Protein AF-A0A158NE69-F1 (afdb_monomer)

Structure (mmCIF, N/CA/C/O backbone):
data_AF-A0A158NE69-F1
#
_entry.id   AF-A0A158NE69-F1
#
loop_
_atom_site.group_PDB
_atom_site.id
_atom_site.type_symbol
_atom_site.label_atom_id
_atom_site.label_alt_id
_atom_site.label_comp_id
_atom_site.label_asym_id
_atom_site.label_entity_id
_atom_site.label_seq_id
_atom_site.pdbx_PDB_ins_code
_atom_site.Cartn_x
_atom_site.Cartn_y
_atom_site.Cartn_z
_atom_site.occupancy
_atom_site.B_iso_or_equiv
_atom_site.auth_seq_id
_atom_site.auth_comp_id
_atom_site.auth_asym_id
_atom_site.auth_atom_id
_atom_site.pdbx_PDB_model_num
ATOM 1 N N . MET A 1 1 ? 71.416 5.545 -7.741 1.00 38.44 1 MET A N 1
ATOM 2 C CA . MET A 1 1 ? 72.760 5.087 -7.349 1.00 38.44 1 MET A CA 1
ATOM 3 C C . MET A 1 1 ? 72.980 5.578 -5.942 1.00 38.44 1 MET A C 1
ATOM 5 O O . MET A 1 1 ? 73.192 6.763 -5.789 1.00 38.44 1 MET A O 1
ATOM 9 N N . ASP A 1 2 ? 72.831 4.697 -4.962 1.00 32.09 2 ASP A N 1
ATOM 10 C CA . ASP A 1 2 ? 73.576 4.741 -3.707 1.00 32.09 2 ASP A CA 1
ATOM 11 C C . ASP A 1 2 ? 73.510 3.350 -3.075 1.00 32.09 2 ASP A C 1
ATOM 13 O O . ASP A 1 2 ? 72.563 2.589 -3.289 1.00 32.09 2 ASP A O 1
ATOM 17 N N . ARG A 1 3 ? 74.632 2.990 -2.463 1.00 30.20 3 ARG A N 1
ATOM 18 C CA . ARG A 1 3 ? 75.151 1.644 -2.221 1.00 30.20 3 ARG A CA 1
ATOM 19 C C . ARG A 1 3 ? 74.879 1.145 -0.793 1.00 30.20 3 ARG A C 1
ATOM 21 O O . ARG A 1 3 ? 74.860 1.928 0.143 1.00 30.20 3 ARG A O 1
ATOM 28 N N . GLU A 1 4 ? 74.820 -0.186 -0.702 1.00 29.64 4 GLU A N 1
ATOM 29 C CA . GLU A 1 4 ? 75.418 -1.064 0.331 1.00 29.64 4 GLU A CA 1
ATOM 30 C C . GLU A 1 4 ? 74.813 -1.167 1.758 1.00 29.64 4 GLU A C 1
ATOM 32 O O . GLU A 1 4 ? 75.007 -0.340 2.639 1.00 29.64 4 GLU A O 1
ATOM 37 N N . SER A 1 5 ? 74.136 -2.312 1.935 1.00 29.45 5 SER A N 1
ATOM 38 C CA . SER A 1 5 ? 73.952 -3.276 3.050 1.00 29.45 5 SER A CA 1
ATOM 39 C C . SER A 1 5 ? 75.075 -3.414 4.120 1.00 29.45 5 SER A C 1
ATOM 41 O O . SER A 1 5 ? 76.172 -2.915 3.898 1.00 29.45 5 SER A O 1
ATOM 43 N N . PRO A 1 6 ? 74.986 -4.352 5.104 1.00 45.28 6 PRO A N 1
ATOM 44 C CA . PRO A 1 6 ? 73.934 -4.698 6.084 1.00 45.28 6 PRO A CA 1
ATOM 45 C C . PRO A 1 6 ? 74.503 -4.813 7.534 1.00 45.28 6 PRO A C 1
ATOM 47 O O . PRO A 1 6 ? 75.715 -4.826 7.733 1.00 45.28 6 PRO A O 1
ATOM 50 N N . CYS A 1 7 ? 73.664 -4.996 8.567 1.00 23.11 7 CYS A N 1
ATOM 51 C CA . CYS A 1 7 ? 74.146 -5.511 9.860 1.00 23.11 7 CYS A CA 1
ATOM 52 C C . CYS A 1 7 ? 73.127 -6.423 10.562 1.00 23.11 7 CYS A C 1
ATOM 54 O O . CYS A 1 7 ? 71.935 -6.139 10.646 1.00 23.11 7 CYS A O 1
ATOM 56 N N . THR A 1 8 ? 73.660 -7.544 11.030 1.00 26.19 8 THR A N 1
ATOM 57 C CA . THR A 1 8 ? 73.041 -8.744 11.596 1.00 26.19 8 THR A CA 1
ATOM 58 C C . THR A 1 8 ? 72.958 -8.630 13.118 1.00 26.19 8 THR A C 1
ATOM 60 O O . THR A 1 8 ? 73.974 -8.292 13.715 1.00 26.19 8 THR A O 1
ATOM 63 N N . THR A 1 9 ? 71.857 -9.019 13.778 1.00 27.25 9 THR A N 1
ATOM 64 C CA . THR A 1 9 ? 71.896 -9.924 14.958 1.00 27.25 9 THR A CA 1
ATOM 65 C C . THR A 1 9 ? 70.512 -10.366 15.445 1.00 27.25 9 THR A C 1
ATOM 67 O O . THR A 1 9 ? 69.515 -9.664 15.339 1.00 27.25 9 THR A O 1
ATOM 70 N N . ALA A 1 10 ? 70.509 -11.600 15.947 1.00 25.47 10 ALA A N 1
ATOM 71 C CA . ALA A 1 10 ? 69.403 -12.462 16.329 1.00 25.47 10 ALA A CA 1
ATOM 72 C C . ALA A 1 10 ? 68.667 -12.055 17.613 1.00 25.47 10 ALA A C 1
ATOM 74 O O . ALA A 1 10 ? 69.320 -11.659 18.573 1.00 25.47 10 ALA A O 1
ATOM 75 N N . ILE A 1 11 ? 67.356 -12.339 17.685 1.00 28.78 11 ILE A N 1
ATOM 76 C CA . ILE A 1 11 ? 66.655 -12.631 18.946 1.00 28.78 11 ILE A CA 1
ATOM 77 C C . ILE A 1 11 ? 65.687 -13.822 18.766 1.00 28.78 11 ILE A C 1
ATOM 79 O O . ILE A 1 11 ? 64.918 -13.932 17.818 1.00 28.78 11 ILE A O 1
ATOM 83 N N . THR A 1 12 ? 65.847 -14.719 19.730 1.00 27.62 12 THR A N 1
ATOM 84 C CA . THR A 1 12 ? 65.256 -15.998 20.144 1.00 27.62 12 THR A CA 1
ATOM 85 C C . THR A 1 12 ? 63.800 -16.383 19.836 1.00 27.62 12 THR A C 1
ATOM 87 O O . THR A 1 12 ? 62.859 -15.607 19.955 1.00 27.62 12 THR A O 1
ATOM 90 N N . ARG A 1 13 ? 63.665 -17.702 19.609 1.00 25.64 13 ARG A N 1
ATOM 91 C CA . ARG A 1 13 ? 62.464 -18.556 19.641 1.00 25.64 13 ARG A CA 1
ATOM 92 C C . ARG A 1 13 ? 61.621 -18.389 20.916 1.00 25.64 13 ARG A C 1
ATOM 94 O O . ARG A 1 13 ? 62.150 -18.510 22.017 1.00 25.64 13 ARG A O 1
ATOM 101 N N . GLY A 1 14 ? 60.303 -18.313 20.737 1.00 25.55 14 GLY A N 1
ATOM 102 C CA . GLY A 1 14 ? 59.281 -18.612 21.742 1.00 25.55 14 GLY A CA 1
ATOM 103 C C . GLY A 1 14 ? 58.142 -19.391 21.082 1.00 25.55 14 GLY A C 1
ATOM 104 O O . GLY A 1 14 ? 57.399 -18.849 20.273 1.00 25.55 14 GLY A O 1
ATOM 105 N N . SER A 1 15 ? 58.072 -20.687 21.377 1.00 25.02 15 SER A N 1
ATOM 106 C CA . SER A 1 15 ? 57.062 -21.636 20.905 1.00 25.02 15 SER A CA 1
ATOM 107 C C . SER A 1 15 ? 55.843 -21.587 21.825 1.00 25.02 15 SER A C 1
ATOM 109 O O . SER A 1 15 ? 55.982 -21.926 22.998 1.00 25.02 15 SER A O 1
ATOM 111 N N . VAL A 1 16 ? 54.659 -21.278 21.293 1.00 29.38 16 VAL A N 1
ATOM 112 C CA . VAL A 1 16 ? 53.377 -21.678 21.893 1.00 29.38 16 VAL A CA 1
ATOM 113 C C . VAL A 1 16 ? 52.462 -22.155 20.767 1.00 29.38 16 VAL A C 1
ATOM 115 O O . VAL A 1 16 ? 52.172 -21.415 19.829 1.00 29.38 16 VAL A O 1
ATOM 118 N N . GLY A 1 17 ? 52.092 -23.434 20.836 1.00 28.16 17 GLY A N 1
ATOM 119 C CA . GLY A 1 17 ? 51.257 -24.117 19.859 1.00 28.16 17 GLY A CA 1
ATOM 120 C C . GLY A 1 17 ? 49.831 -23.578 19.846 1.00 28.16 17 GLY A C 1
ATOM 121 O O . GLY A 1 17 ? 49.197 -23.434 20.888 1.00 28.16 17 GLY A O 1
ATOM 122 N N . ALA A 1 18 ? 49.326 -23.308 18.646 1.00 28.06 18 ALA A N 1
ATOM 123 C CA . ALA A 1 18 ? 47.908 -23.112 18.407 1.00 28.06 18 ALA A CA 1
ATOM 124 C C . ALA A 1 18 ? 47.272 -24.485 18.157 1.00 28.06 18 ALA A C 1
ATOM 126 O O . ALA A 1 18 ? 47.465 -25.095 17.102 1.00 28.06 18 ALA A O 1
ATOM 127 N N . ASP A 1 19 ? 46.535 -24.972 19.154 1.00 26.20 19 ASP A N 1
ATOM 128 C CA . ASP A 1 19 ? 45.675 -26.141 19.031 1.00 26.20 19 ASP A CA 1
ATOM 129 C C . ASP A 1 19 ? 44.610 -25.894 17.956 1.00 26.20 19 ASP A C 1
ATOM 131 O O . ASP A 1 19 ? 43.751 -25.013 18.060 1.00 26.20 19 ASP A O 1
ATOM 135 N N . ARG A 1 20 ? 44.667 -26.710 16.902 1.00 28.70 20 ARG A N 1
ATOM 136 C CA . ARG A 1 20 ? 43.623 -26.842 15.885 1.00 28.70 20 ARG A CA 1
ATOM 137 C C . ARG A 1 20 ? 42.346 -27.373 16.544 1.00 28.70 20 ARG A C 1
ATOM 139 O O . ARG A 1 20 ? 42.170 -28.584 16.667 1.00 28.70 20 ARG A O 1
ATOM 146 N N . LYS A 1 21 ? 41.398 -26.496 16.883 1.00 27.14 21 LYS A N 1
ATOM 147 C CA . LYS A 1 21 ? 40.002 -26.914 17.076 1.00 27.14 21 LYS A CA 1
ATOM 148 C C . LYS A 1 21 ? 39.385 -27.239 15.714 1.00 27.14 21 LYS A C 1
ATOM 150 O O . LYS A 1 21 ? 39.003 -26.351 14.958 1.00 27.14 21 LYS A O 1
ATOM 155 N N . ARG A 1 22 ? 39.300 -28.539 15.412 1.00 28.02 22 ARG A N 1
ATOM 156 C CA . ARG A 1 22 ? 38.348 -29.104 14.444 1.00 28.02 22 ARG A CA 1
ATOM 157 C C . ARG A 1 22 ? 36.942 -28.645 14.841 1.00 28.02 22 ARG A C 1
ATOM 159 O O . ARG A 1 22 ? 36.426 -29.100 15.857 1.00 28.02 22 ARG A O 1
ATOM 166 N N . VAL A 1 23 ? 36.328 -27.776 14.045 1.00 30.34 23 VAL A N 1
ATOM 167 C CA . VAL A 1 23 ? 34.871 -27.603 14.047 1.00 30.34 23 VAL A CA 1
ATOM 168 C C . VAL A 1 23 ? 34.320 -28.809 13.292 1.00 30.34 23 VAL A C 1
ATOM 170 O O . VAL A 1 23 ? 34.455 -28.907 12.074 1.00 30.34 23 VAL A O 1
ATOM 173 N N . GLY A 1 24 ? 33.848 -29.802 14.044 1.00 29.86 24 GLY A N 1
ATOM 174 C CA . GLY A 1 24 ? 33.130 -30.941 13.486 1.00 29.86 24 GLY A CA 1
ATOM 175 C C . GLY A 1 24 ? 31.787 -30.469 12.944 1.00 29.86 24 GLY A C 1
ATOM 176 O O . GLY A 1 24 ? 31.116 -29.669 13.587 1.00 29.86 24 GLY A O 1
ATOM 177 N N . ALA A 1 25 ? 31.421 -30.953 11.761 1.00 30.36 25 ALA A N 1
ATOM 178 C CA . ALA A 1 25 ? 30.079 -30.810 11.222 1.00 30.36 25 ALA A CA 1
ATOM 179 C C . ALA A 1 25 ? 29.070 -31.390 12.230 1.00 30.36 25 ALA A C 1
ATOM 181 O O . ALA A 1 25 ? 29.123 -32.582 12.544 1.00 30.36 25 ALA A O 1
ATOM 182 N N . GLU A 1 26 ? 28.196 -30.542 12.772 1.00 30.98 26 GLU A N 1
ATOM 183 C CA . GLU A 1 26 ? 27.099 -30.974 13.634 1.00 30.98 26 GLU A CA 1
ATOM 184 C C . GLU A 1 26 ? 26.043 -31.675 12.767 1.00 30.98 26 GLU A C 1
ATOM 186 O O . GLU A 1 26 ? 25.519 -31.129 11.799 1.00 30.98 26 GLU A O 1
ATOM 191 N N . SER A 1 27 ? 25.807 -32.948 13.077 1.00 33.88 27 SER A N 1
ATOM 192 C CA . SER A 1 27 ? 24.760 -33.774 12.480 1.00 33.88 27 SER A CA 1
ATOM 193 C C . SER A 1 27 ? 23.417 -33.422 13.136 1.00 33.88 27 SER A C 1
ATOM 195 O O . SER A 1 27 ? 23.382 -33.312 14.359 1.00 33.88 27 SER A O 1
ATOM 19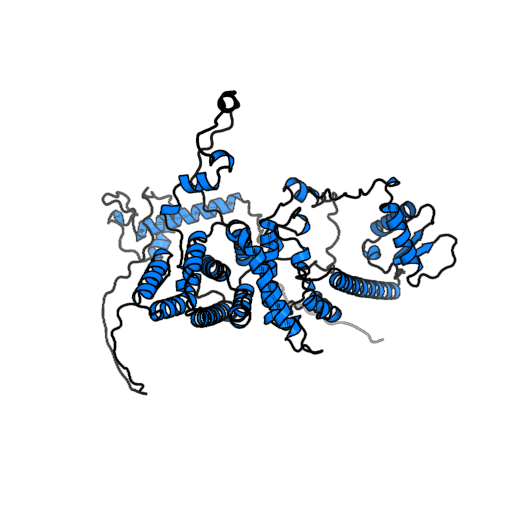7 N N . PRO A 1 28 ? 22.286 -33.364 12.406 1.00 38.31 28 PRO A N 1
ATOM 198 C CA . PRO A 1 28 ? 20.957 -33.068 12.972 1.00 38.31 28 PRO A CA 1
ATOM 199 C C . PRO A 1 28 ? 20.511 -34.028 14.100 1.00 38.31 28 PRO A C 1
ATOM 201 O O . PRO A 1 28 ? 19.587 -33.738 14.857 1.00 38.31 28 PRO A O 1
ATOM 204 N N . CYS A 1 29 ? 21.207 -35.156 14.280 1.00 35.47 29 CYS A N 1
ATOM 205 C CA . CYS A 1 29 ? 21.011 -36.078 15.399 1.00 35.47 29 CYS A CA 1
ATOM 206 C C . CYS A 1 29 ? 21.518 -35.522 16.758 1.00 35.47 29 CYS A C 1
ATOM 208 O O . CYS A 1 29 ? 21.038 -35.960 17.807 1.00 35.47 29 CYS A O 1
ATOM 210 N N . SER A 1 30 ? 22.469 -34.571 16.793 1.00 42.81 30 SER A N 1
ATOM 211 C CA . SER A 1 30 ? 23.013 -34.020 18.053 1.00 42.81 30 SER A CA 1
ATOM 212 C C . SER A 1 30 ? 22.096 -32.996 18.722 1.00 42.81 30 SER A C 1
ATOM 214 O O . SER A 1 30 ? 22.003 -32.981 19.953 1.00 42.81 30 SER A O 1
ATOM 216 N N . ASP A 1 31 ? 21.361 -32.201 17.944 1.00 44.59 31 ASP A N 1
ATOM 217 C CA . ASP A 1 31 ? 20.460 -31.169 18.476 1.00 44.59 31 ASP A CA 1
ATOM 218 C C . ASP A 1 31 ? 19.227 -31.771 19.149 1.00 44.59 31 ASP A C 1
ATOM 220 O O . ASP A 1 31 ? 18.826 -31.335 20.233 1.00 44.59 31 ASP A O 1
ATOM 224 N N . MET A 1 32 ? 18.698 -32.863 18.586 1.00 42.81 32 MET A N 1
ATOM 225 C CA . MET A 1 32 ? 17.613 -33.631 19.202 1.00 42.81 32 MET A CA 1
ATOM 226 C C . MET A 1 32 ? 18.023 -34.201 20.568 1.00 42.81 32 MET A C 1
ATOM 228 O O . MET A 1 32 ? 17.249 -34.142 21.526 1.00 42.81 32 MET A O 1
ATOM 232 N N . LYS A 1 33 ? 19.265 -34.690 20.700 1.00 46.81 33 LYS A N 1
ATOM 233 C CA . LYS A 1 33 ? 19.802 -35.214 21.970 1.00 46.81 33 LYS A CA 1
ATOM 234 C C . LYS A 1 33 ? 20.006 -34.109 23.008 1.00 46.81 33 LYS A C 1
ATOM 236 O O . LYS A 1 33 ? 19.741 -34.325 24.191 1.00 46.81 33 LYS A O 1
ATOM 241 N N . ARG A 1 34 ? 20.408 -32.907 22.580 1.00 51.81 34 ARG A N 1
ATOM 242 C CA . ARG A 1 34 ? 20.599 -31.744 23.462 1.00 51.81 34 ARG A CA 1
ATOM 243 C C . ARG A 1 34 ? 19.271 -31.172 23.966 1.00 51.81 34 ARG A C 1
ATOM 245 O O . ARG A 1 34 ? 19.160 -30.834 25.145 1.00 51.81 34 ARG A O 1
ATOM 252 N N . ALA A 1 35 ? 18.252 -31.118 23.108 1.00 55.78 35 ALA A N 1
ATOM 253 C CA . ALA A 1 35 ? 16.905 -30.688 23.482 1.00 55.78 35 ALA A CA 1
ATOM 254 C C . ALA A 1 35 ? 16.222 -31.680 24.442 1.00 55.78 35 ALA A C 1
ATOM 256 O O . ALA A 1 35 ? 15.596 -31.261 25.419 1.00 55.78 35 ALA A O 1
ATOM 257 N N . ALA A 1 36 ? 16.392 -32.988 24.213 1.00 60.31 36 ALA A N 1
ATOM 258 C CA . ALA A 1 36 ? 15.885 -34.031 25.106 1.00 60.31 36 ALA A CA 1
ATOM 259 C C . ALA A 1 36 ? 16.563 -33.990 26.488 1.00 60.31 36 ALA A C 1
ATOM 261 O O . ALA A 1 36 ? 15.877 -34.039 27.509 1.00 60.31 36 ALA A O 1
ATOM 262 N N . ALA A 1 37 ? 17.890 -33.809 26.531 1.00 65.00 37 ALA A N 1
ATOM 263 C CA . ALA A 1 37 ? 18.638 -33.663 27.780 1.00 65.00 37 ALA A CA 1
ATOM 264 C C . ALA A 1 37 ? 18.189 -32.432 28.586 1.00 65.00 37 ALA A C 1
ATOM 266 O O . ALA A 1 37 ? 17.973 -32.530 29.794 1.00 65.00 37 ALA A O 1
ATOM 267 N N . LYS A 1 38 ? 17.969 -31.290 27.919 1.00 69.00 38 LYS A N 1
ATOM 268 C CA . LYS A 1 38 ? 17.477 -30.063 28.565 1.00 69.00 38 LYS A CA 1
ATOM 269 C C . LYS A 1 38 ? 16.116 -30.275 29.240 1.00 69.00 38 LYS A C 1
ATOM 271 O O . LYS A 1 38 ? 15.966 -29.937 30.411 1.00 69.00 38 LYS A O 1
ATOM 276 N N . LYS A 1 39 ? 15.157 -30.895 28.540 1.00 69.81 39 LYS A N 1
ATOM 277 C CA . LYS A 1 39 ? 13.826 -31.203 29.099 1.00 69.81 39 LYS A CA 1
ATOM 278 C C . LYS A 1 39 ? 13.897 -32.151 30.301 1.00 69.81 39 LYS A C 1
ATOM 280 O O . LYS A 1 39 ? 13.101 -32.026 31.230 1.00 69.81 39 LYS A O 1
ATOM 285 N N . LEU A 1 40 ? 14.839 -33.095 30.296 1.00 70.19 40 LEU A N 1
ATOM 286 C CA . LEU A 1 40 ? 15.001 -34.042 31.399 1.00 70.19 40 LEU A CA 1
ATOM 287 C C . LEU A 1 40 ? 15.590 -33.368 32.648 1.00 70.19 40 LEU A C 1
ATOM 289 O O . LEU A 1 40 ? 15.103 -33.598 33.752 1.00 70.19 40 LEU A O 1
ATOM 293 N N . ILE A 1 41 ? 16.575 -32.482 32.472 1.00 71.56 41 ILE A N 1
ATOM 294 C CA . ILE A 1 41 ? 17.162 -31.691 33.567 1.00 71.56 41 ILE A CA 1
ATOM 295 C C . ILE A 1 41 ? 16.120 -30.743 34.176 1.00 71.56 41 ILE A C 1
ATOM 297 O O . ILE A 1 41 ? 16.026 -30.645 35.399 1.00 71.56 41 ILE A O 1
ATOM 301 N N . GLU A 1 42 ? 15.288 -30.101 33.350 1.00 74.44 42 GLU A N 1
ATOM 302 C CA . GLU A 1 42 ? 14.168 -29.275 33.825 1.00 74.44 42 GLU A CA 1
ATOM 303 C C . GLU A 1 42 ? 13.180 -30.093 34.673 1.00 74.44 42 GLU A C 1
ATOM 305 O O . GLU A 1 42 ? 12.726 -29.627 35.716 1.00 74.44 42 GLU A O 1
ATOM 310 N N . ARG A 1 43 ? 12.904 -31.349 34.297 1.00 74.06 43 ARG A N 1
ATOM 311 C CA . ARG A 1 43 ? 12.070 -32.258 35.101 1.00 74.06 43 ARG A CA 1
ATOM 312 C C . ARG A 1 43 ? 12.677 -32.574 36.470 1.00 74.06 43 ARG A C 1
ATOM 314 O O . ARG A 1 43 ? 11.949 -32.529 37.459 1.00 74.06 43 ARG A O 1
ATOM 321 N N . TYR A 1 44 ? 13.981 -32.847 36.553 1.00 72.88 44 TYR A N 1
ATOM 322 C CA . TYR A 1 44 ? 14.647 -33.050 37.848 1.00 72.88 44 TYR A CA 1
ATOM 323 C C . TYR A 1 44 ? 14.624 -31.789 38.713 1.00 72.88 44 TYR A C 1
ATOM 325 O O . TYR A 1 44 ? 14.439 -31.887 39.924 1.00 72.88 44 TYR A O 1
ATOM 333 N N . PHE A 1 45 ? 14.770 -30.612 38.101 1.00 78.00 45 PHE A N 1
ATOM 334 C CA . PHE A 1 45 ? 14.698 -29.340 38.812 1.00 78.00 45 PHE A CA 1
ATOM 335 C C . PHE A 1 45 ? 13.330 -29.148 39.478 1.00 78.00 45 PHE A C 1
ATOM 337 O O . PHE A 1 45 ? 13.267 -28.991 40.694 1.00 78.00 45 PHE A O 1
ATOM 344 N N . TYR A 1 46 ? 12.236 -29.278 38.721 1.00 79.94 46 TYR A N 1
ATOM 345 C CA . TYR A 1 46 ? 10.883 -29.150 39.276 1.00 79.94 46 TYR A CA 1
ATOM 346 C C . TYR A 1 46 ? 10.538 -30.255 40.281 1.00 79.94 46 TYR A C 1
ATOM 348 O O . TYR A 1 46 ? 9.833 -30.013 41.257 1.00 79.94 46 TYR A O 1
ATOM 356 N N . GLN A 1 47 ? 11.080 -31.463 40.109 1.00 81.19 47 GLN A N 1
ATOM 357 C CA . GLN A 1 47 ? 10.907 -32.539 41.085 1.00 81.19 47 GLN A CA 1
ATOM 358 C C . GLN A 1 47 ? 11.543 -32.199 42.447 1.00 81.19 47 GLN A C 1
ATOM 360 O O . GLN A 1 47 ? 11.002 -32.598 43.484 1.00 81.19 47 GLN A O 1
ATOM 365 N N . LEU A 1 48 ? 12.659 -31.462 42.451 1.00 75.31 48 LEU A N 1
ATOM 366 C CA . LEU A 1 48 ? 13.356 -31.016 43.659 1.00 75.31 48 LEU A CA 1
ATOM 367 C C . LEU A 1 48 ? 12.751 -29.746 44.277 1.00 75.31 48 LEU A C 1
ATOM 369 O O . LEU A 1 48 ? 12.826 -29.608 45.495 1.00 75.31 48 LEU A O 1
ATOM 373 N N . THR A 1 49 ? 12.173 -28.838 43.480 1.00 76.31 49 THR A N 1
ATOM 374 C CA . THR A 1 49 ? 11.600 -27.576 43.990 1.00 76.31 49 THR A CA 1
ATOM 375 C C . THR A 1 49 ? 10.119 -27.677 44.345 1.00 76.31 49 THR A C 1
ATOM 377 O O . THR A 1 49 ? 9.722 -27.237 45.420 1.00 76.31 49 THR A O 1
ATOM 380 N N . ASP A 1 50 ? 9.316 -28.290 43.475 1.00 77.00 50 ASP A N 1
ATOM 381 C CA . ASP A 1 50 ? 7.848 -28.247 43.545 1.00 77.00 50 ASP A CA 1
ATOM 382 C C . ASP A 1 50 ? 7.265 -29.632 43.877 1.00 77.00 50 ASP A C 1
ATOM 384 O O . ASP A 1 50 ? 6.196 -29.759 44.478 1.00 77.00 50 ASP A O 1
ATOM 388 N N . GLY A 1 51 ? 8.006 -30.693 43.536 1.00 76.44 51 GLY A N 1
ATOM 389 C CA . GLY A 1 51 ? 7.598 -32.077 43.740 1.00 76.44 51 GLY A CA 1
ATOM 390 C C . GLY A 1 51 ? 6.593 -32.566 42.693 1.00 76.44 51 GLY A C 1
ATOM 391 O O . GLY A 1 51 ? 6.187 -31.843 41.791 1.00 76.44 51 GLY A O 1
ATOM 392 N N . CYS A 1 52 ? 6.208 -33.839 42.772 1.00 75.88 52 CYS A N 1
ATOM 393 C CA . CYS A 1 52 ? 5.309 -34.468 41.799 1.00 75.88 52 CYS A CA 1
ATOM 394 C C . CYS A 1 52 ? 3.816 -34.321 42.141 1.00 75.88 52 CYS A C 1
ATOM 396 O O . CYS A 1 52 ? 2.975 -34.858 41.425 1.00 75.88 52 CYS A O 1
ATOM 398 N N . GLY A 1 53 ? 3.478 -33.662 43.254 1.00 69.31 53 GLY A N 1
ATOM 399 C CA . GLY A 1 53 ? 2.097 -33.459 43.704 1.00 69.31 53 GLY A CA 1
ATOM 400 C C . GLY A 1 53 ? 1.423 -34.692 44.323 1.00 69.31 53 GLY A C 1
ATOM 401 O O . GLY A 1 53 ? 0.287 -34.589 44.776 1.00 69.31 53 GLY A O 1
ATOM 402 N N . ASN A 1 54 ? 2.101 -35.847 44.389 1.00 73.00 54 ASN A N 1
ATOM 403 C CA . ASN A 1 54 ? 1.567 -37.053 45.024 1.00 73.00 54 ASN A CA 1
ATOM 404 C C . ASN A 1 54 ? 1.904 -37.081 46.534 1.00 73.00 54 ASN A C 1
ATOM 406 O O . ASN A 1 54 ? 3.089 -37.150 46.878 1.00 73.00 54 ASN A O 1
ATOM 410 N N . PRO A 1 55 ? 0.903 -37.088 47.440 1.00 65.00 55 PRO A N 1
ATOM 411 C CA . PRO A 1 55 ? 1.115 -37.117 48.892 1.00 65.00 55 PRO A CA 1
ATOM 412 C C . PRO A 1 55 ? 1.716 -38.434 49.426 1.00 65.00 55 PRO A C 1
ATOM 414 O O . PRO A 1 55 ? 2.084 -38.508 50.597 1.00 65.00 55 PRO A O 1
ATOM 417 N N . HIS A 1 56 ? 1.828 -39.480 48.599 1.00 70.31 56 HIS A N 1
ATOM 418 C CA . HIS A 1 56 ? 2.454 -40.767 48.942 1.00 70.31 56 HIS A CA 1
ATOM 419 C C . HIS A 1 56 ? 3.657 -41.099 48.047 1.00 70.31 56 HIS A C 1
ATOM 421 O O . HIS A 1 56 ? 3.929 -42.261 47.752 1.00 70.31 56 HIS A O 1
ATOM 427 N N . CYS A 1 57 ? 4.385 -40.076 47.595 1.00 74.31 57 CYS A N 1
ATOM 428 C CA . CYS A 1 57 ? 5.587 -40.258 46.788 1.00 74.31 57 CYS A CA 1
ATOM 429 C C . CYS A 1 57 ? 6.698 -40.991 47.571 1.00 74.31 57 CYS A C 1
ATOM 431 O O . CYS A 1 57 ? 7.133 -40.534 48.629 1.00 74.31 57 CYS A O 1
ATOM 433 N N . ASP A 1 58 ? 7.191 -42.106 47.028 1.00 77.50 58 ASP A N 1
ATOM 434 C CA . ASP A 1 58 ? 8.278 -42.927 47.585 1.00 77.50 58 ASP A CA 1
ATOM 435 C C . ASP A 1 58 ? 9.681 -42.448 47.156 1.00 77.50 58 ASP A C 1
ATOM 437 O O . ASP A 1 58 ? 10.697 -42.928 47.672 1.00 77.50 58 ASP A O 1
ATOM 441 N N . ASN A 1 59 ? 9.750 -41.488 46.228 1.00 79.06 59 ASN A N 1
ATOM 442 C CA . ASN A 1 59 ? 10.995 -41.027 45.629 1.00 79.06 59 ASN A CA 1
ATOM 443 C C . ASN A 1 59 ? 11.775 -40.083 46.556 1.00 79.06 59 ASN A C 1
ATOM 445 O O . ASN A 1 59 ? 11.333 -38.976 46.853 1.00 79.06 59 ASN A O 1
ATOM 449 N N . GLN A 1 60 ? 12.985 -40.494 46.945 1.00 74.25 60 GLN A N 1
ATOM 450 C CA . GLN A 1 60 ? 13.864 -39.749 47.856 1.00 74.25 60 GLN A CA 1
ATOM 451 C C . GLN A 1 60 ? 14.325 -38.392 47.300 1.00 74.25 60 GLN A C 1
ATOM 453 O O . GLN A 1 60 ? 14.693 -37.515 48.076 1.00 74.25 60 GLN A O 1
ATOM 458 N N . HIS A 1 61 ? 14.287 -38.208 45.978 1.00 75.69 61 HIS A N 1
ATOM 459 C CA . HIS A 1 61 ? 14.690 -36.976 45.293 1.00 75.69 61 HIS A CA 1
ATOM 460 C C . HIS A 1 61 ? 13.488 -36.162 44.804 1.00 75.69 61 HIS A C 1
ATOM 462 O O . HIS A 1 61 ? 13.560 -35.495 43.773 1.00 75.69 61 HIS A O 1
ATOM 468 N N . CYS A 1 62 ? 12.363 -36.250 45.515 1.00 81.06 62 CYS A N 1
ATOM 469 C CA . CYS A 1 62 ? 11.155 -35.493 45.223 1.00 81.06 62 CYS A CA 1
ATOM 470 C C . CYS A 1 62 ? 10.703 -34.682 46.436 1.00 81.06 62 CYS A C 1
ATOM 472 O O . CYS A 1 62 ? 10.552 -35.244 47.524 1.00 81.06 62 CYS A O 1
ATOM 474 N N . ALA A 1 63 ? 10.422 -33.390 46.244 1.00 76.94 63 ALA A N 1
ATOM 475 C CA . ALA A 1 63 ? 9.940 -32.509 47.310 1.00 76.94 63 ALA A CA 1
ATOM 476 C C . ALA A 1 63 ? 8.644 -33.031 47.964 1.00 76.94 63 ALA A C 1
ATOM 478 O O . ALA A 1 63 ? 8.479 -32.937 49.178 1.00 76.94 63 ALA A O 1
ATOM 479 N N . SER A 1 64 ? 7.771 -33.701 47.197 1.00 74.94 64 SER A N 1
ATOM 480 C CA . SER A 1 64 ? 6.528 -34.304 47.710 1.00 74.94 64 SER A CA 1
ATOM 481 C C . SER A 1 64 ? 6.739 -35.511 48.636 1.00 74.94 64 SER A C 1
ATOM 483 O O . SER A 1 64 ? 5.807 -35.903 49.327 1.00 74.94 64 SER A O 1
ATOM 485 N N . SER A 1 65 ? 7.941 -36.101 48.685 1.00 71.81 65 SER A N 1
ATOM 486 C CA . SER A 1 65 ? 8.260 -37.209 49.606 1.00 71.81 65 SER A CA 1
ATOM 487 C C . SER A 1 65 ? 8.587 -36.746 51.032 1.00 71.81 65 SER A C 1
ATOM 489 O O . SER A 1 65 ? 8.780 -37.575 51.922 1.00 71.81 65 SER A O 1
ATOM 491 N N . GLY A 1 66 ? 8.732 -35.431 51.249 1.00 67.19 66 GLY A N 1
ATOM 492 C CA . GLY A 1 66 ? 9.126 -34.840 52.532 1.00 67.19 66 GLY A CA 1
ATOM 493 C C . GLY A 1 66 ? 10.562 -35.154 52.982 1.00 67.19 66 GLY A C 1
ATOM 494 O O . GLY A 1 66 ? 10.978 -34.690 54.040 1.00 67.19 66 GLY A O 1
ATOM 495 N N . LYS A 1 67 ? 11.331 -35.930 52.203 1.00 66.44 67 LYS A N 1
ATOM 496 C CA . LYS A 1 67 ? 12.729 -36.301 52.501 1.00 66.44 67 LYS A CA 1
ATOM 497 C C . LYS A 1 67 ? 13.757 -35.329 51.916 1.00 66.44 67 LYS A C 1
ATOM 499 O O . LYS A 1 67 ? 14.919 -35.367 52.311 1.00 66.44 67 LYS A O 1
ATOM 504 N N . VAL A 1 68 ? 13.340 -34.468 50.985 1.00 67.62 68 VAL A N 1
ATOM 505 C CA . VAL A 1 68 ? 14.190 -33.438 50.377 1.00 67.62 68 VAL A CA 1
ATOM 506 C C . VAL A 1 68 ? 14.185 -32.203 51.279 1.00 67.62 68 VAL A C 1
ATOM 508 O O . VAL A 1 68 ? 13.140 -31.618 51.543 1.00 67.62 68 VAL A O 1
ATOM 511 N N . THR A 1 69 ? 15.357 -31.820 51.783 1.00 60.38 69 THR A N 1
ATOM 512 C CA . THR A 1 69 ? 15.557 -30.594 52.571 1.00 60.38 69 THR A CA 1
ATOM 513 C C . THR A 1 69 ? 15.302 -29.353 51.711 1.00 60.38 69 THR A C 1
ATOM 515 O O . THR A 1 69 ? 15.652 -29.383 50.536 1.00 60.38 69 THR A O 1
ATOM 518 N N . ASN A 1 70 ? 14.776 -28.259 52.281 1.00 63.50 70 ASN A N 1
ATOM 519 C CA . ASN A 1 70 ? 14.569 -26.974 51.587 1.00 63.50 70 ASN A CA 1
ATOM 520 C C . ASN A 1 70 ? 15.870 -26.468 50.929 1.00 63.50 70 ASN A C 1
ATOM 522 O O . ASN A 1 70 ? 16.693 -25.816 51.572 1.00 63.50 70 ASN A O 1
ATOM 526 N N . LEU A 1 71 ? 16.064 -26.794 49.652 1.00 68.06 71 LEU A N 1
ATOM 527 C CA . LEU A 1 71 ? 17.222 -26.402 48.855 1.00 68.06 71 LEU A CA 1
ATOM 528 C C . LEU A 1 71 ? 16.965 -25.036 48.223 1.00 68.06 71 LEU A C 1
ATOM 530 O O . LEU A 1 71 ? 15.863 -24.738 47.767 1.00 68.06 71 LEU A O 1
ATOM 534 N N . THR A 1 72 ? 18.003 -24.205 48.153 1.00 73.94 72 THR A N 1
ATOM 535 C CA . THR A 1 72 ? 17.927 -22.964 47.366 1.00 73.94 72 THR A CA 1
ATOM 536 C C . THR A 1 72 ? 17.828 -23.286 45.866 1.00 73.94 72 THR A C 1
ATOM 538 O O . THR A 1 72 ? 18.362 -24.314 45.436 1.00 73.94 72 THR A O 1
ATOM 541 N N . PRO A 1 73 ? 17.230 -22.415 45.028 1.00 66.38 73 PRO A N 1
ATOM 542 C CA . PRO A 1 73 ? 17.086 -22.665 43.587 1.00 66.38 73 PRO A CA 1
ATOM 543 C C . PRO A 1 73 ? 18.409 -23.014 42.883 1.00 66.38 73 PRO A C 1
ATOM 545 O O . PRO A 1 73 ? 18.461 -23.903 42.038 1.00 66.38 73 PRO A O 1
ATOM 548 N N . ASN A 1 74 ? 19.515 -22.385 43.288 1.00 64.31 74 ASN A N 1
ATOM 549 C CA . ASN A 1 74 ? 20.834 -22.660 42.713 1.00 64.31 74 ASN A CA 1
ATOM 550 C C . ASN A 1 74 ? 21.388 -24.036 43.127 1.00 64.31 74 ASN A C 1
ATOM 552 O O . ASN A 1 74 ? 22.052 -24.698 42.331 1.00 64.31 74 ASN A O 1
ATOM 556 N N . GLN A 1 75 ? 21.095 -24.495 44.348 1.00 68.00 75 GLN A N 1
ATOM 557 C CA . GLN A 1 75 ? 21.465 -25.839 44.807 1.00 68.00 75 GLN A CA 1
ATOM 558 C C . GLN A 1 75 ? 20.599 -26.915 44.140 1.00 68.00 75 GLN A C 1
ATOM 560 O O . GLN A 1 75 ? 21.127 -27.950 43.737 1.00 68.00 75 GLN A O 1
ATOM 565 N N . ALA A 1 76 ? 19.304 -26.646 43.943 1.00 71.69 76 ALA A N 1
ATOM 566 C CA . ALA A 1 76 ? 18.396 -27.534 43.218 1.00 71.69 76 ALA A CA 1
ATOM 567 C C . ALA A 1 76 ? 18.821 -27.715 41.749 1.00 71.69 76 ALA A C 1
ATOM 569 O O . ALA A 1 76 ? 18.804 -28.833 41.239 1.00 71.69 76 ALA A O 1
ATOM 570 N N . ALA A 1 77 ? 19.287 -26.652 41.084 1.00 61.59 77 ALA A N 1
ATOM 571 C CA . ALA A 1 77 ? 19.817 -26.729 39.720 1.00 61.59 77 ALA A CA 1
ATOM 572 C C . ALA A 1 77 ? 21.097 -27.580 39.627 1.00 61.59 77 ALA A C 1
ATOM 574 O O . ALA A 1 77 ? 21.216 -28.421 38.735 1.00 61.59 77 ALA A O 1
ATOM 575 N N . ALA A 1 78 ? 22.035 -27.415 40.566 1.00 64.19 78 ALA A N 1
ATOM 576 C CA . ALA A 1 78 ? 23.251 -28.229 40.613 1.00 64.19 78 ALA A CA 1
ATOM 577 C C . ALA A 1 78 ? 22.938 -29.714 40.875 1.00 64.19 78 ALA A C 1
ATOM 579 O O . ALA A 1 78 ? 23.500 -30.600 40.226 1.00 64.19 78 ALA A O 1
ATOM 580 N N . GLN A 1 79 ? 21.993 -29.989 41.776 1.00 67.44 79 GLN A N 1
ATOM 581 C CA . GLN A 1 79 ? 21.576 -31.348 42.106 1.00 67.44 79 GLN A CA 1
ATOM 582 C C . GLN A 1 79 ? 20.768 -32.003 40.973 1.00 67.44 79 GLN A C 1
ATOM 584 O O . GLN A 1 79 ? 20.932 -33.194 40.729 1.00 67.44 79 GLN A O 1
ATOM 589 N N . ALA A 1 80 ? 19.979 -31.242 40.208 1.00 70.19 80 ALA A N 1
ATOM 590 C CA . ALA A 1 80 ? 19.272 -31.736 39.024 1.00 70.19 80 ALA A CA 1
ATOM 591 C C . ALA A 1 80 ? 20.232 -32.224 37.924 1.00 70.19 80 ALA A C 1
ATOM 593 O O . ALA A 1 80 ? 19.990 -33.254 37.297 1.00 70.19 80 ALA A O 1
ATOM 594 N N . ILE A 1 81 ? 21.358 -31.530 37.728 1.00 69.62 81 ILE A N 1
ATOM 595 C CA . ILE A 1 81 ? 22.406 -31.947 36.781 1.00 69.62 81 ILE A CA 1
ATOM 596 C C . ILE A 1 81 ? 23.103 -33.228 37.268 1.00 69.62 81 ILE A C 1
ATOM 598 O O . ILE A 1 81 ? 23.424 -34.104 36.465 1.00 69.62 81 ILE A O 1
ATOM 602 N N . GLN A 1 82 ? 23.302 -33.369 38.581 1.00 66.38 82 GLN A N 1
ATOM 603 C CA . GLN A 1 82 ? 23.896 -34.566 39.180 1.00 66.38 82 GLN A CA 1
ATOM 604 C C . GLN A 1 82 ? 22.957 -35.784 39.131 1.00 66.38 82 GLN A C 1
ATOM 606 O O . GLN A 1 82 ? 23.408 -36.899 38.897 1.00 66.38 82 GLN A O 1
ATOM 611 N N . LEU A 1 83 ? 21.650 -35.587 39.310 1.00 71.44 83 LEU A N 1
ATOM 612 C CA . LEU A 1 83 ? 20.653 -36.655 39.176 1.00 71.44 83 LEU A CA 1
ATOM 613 C C . LEU A 1 83 ? 20.469 -37.085 37.716 1.00 71.44 83 LEU A C 1
ATOM 615 O O . LEU A 1 83 ? 20.274 -38.268 37.448 1.00 71.44 83 LEU A O 1
ATOM 619 N N . PHE A 1 84 ? 20.606 -36.145 36.776 1.00 66.69 84 PHE A N 1
ATOM 620 C CA . PHE A 1 84 ? 20.627 -36.441 35.347 1.00 66.69 84 PHE A CA 1
ATOM 621 C C . PHE A 1 84 ? 21.824 -37.322 34.958 1.00 66.69 84 PHE A C 1
ATOM 623 O O . PHE A 1 84 ? 21.649 -38.269 34.199 1.00 66.69 84 PHE A O 1
ATOM 630 N N . SER A 1 85 ? 23.020 -37.066 35.502 1.00 65.19 85 SER A N 1
ATOM 631 C CA . SER A 1 85 ? 24.208 -37.885 35.204 1.00 65.19 85 SER A CA 1
ATOM 632 C C . SER A 1 85 ? 24.194 -39.273 35.854 1.00 65.19 85 SER A C 1
ATOM 634 O O . SER A 1 85 ? 24.949 -40.144 35.431 1.00 65.19 85 SER A O 1
ATOM 636 N N . GLN A 1 86 ? 23.342 -39.483 36.860 1.00 69.75 86 GLN A N 1
ATOM 637 C CA . GLN A 1 86 ? 23.174 -40.753 37.574 1.00 69.75 86 GLN A CA 1
ATOM 638 C C . GLN A 1 86 ? 21.918 -41.533 37.142 1.00 69.75 86 GLN A C 1
ATOM 640 O O . GLN A 1 86 ? 21.622 -42.557 37.751 1.00 69.75 86 GLN A O 1
ATOM 645 N N . GLU A 1 87 ? 21.179 -41.050 36.131 1.00 67.44 87 GLU A N 1
ATOM 646 C CA . GLU A 1 87 ? 19.912 -41.633 35.645 1.00 67.44 87 GLU A CA 1
ATOM 647 C C . GLU A 1 87 ? 18.920 -41.956 36.779 1.00 67.44 87 GLU A C 1
ATOM 649 O O . GLU A 1 87 ? 18.290 -43.014 36.827 1.00 67.44 87 GLU A O 1
ATOM 654 N N . ALA A 1 88 ? 18.797 -41.034 37.736 1.00 69.94 88 ALA A N 1
ATOM 655 C CA . ALA A 1 88 ? 17.949 -41.230 38.902 1.00 69.94 88 ALA A CA 1
ATOM 656 C C . ALA A 1 88 ? 16.456 -41.361 38.529 1.00 69.94 88 ALA A C 1
ATOM 658 O O . ALA A 1 88 ? 15.978 -40.851 37.522 1.00 69.94 88 ALA A O 1
ATOM 659 N N . ARG A 1 89 ? 15.657 -42.029 39.365 1.00 75.94 89 ARG A N 1
ATOM 660 C CA . ARG A 1 89 ? 14.225 -42.225 39.082 1.00 75.94 89 ARG A CA 1
ATOM 661 C C . ARG A 1 89 ? 13.478 -40.878 39.036 1.00 75.94 89 ARG A C 1
ATOM 663 O O . ARG A 1 89 ? 13.506 -40.123 40.012 1.00 75.94 89 ARG A O 1
ATOM 670 N N . LEU A 1 90 ? 12.770 -40.611 37.936 1.00 76.06 90 LEU A N 1
ATOM 671 C CA . LEU A 1 90 ? 11.802 -39.514 37.801 1.00 76.06 90 LEU A CA 1
ATOM 672 C C . LEU A 1 90 ? 10.397 -39.987 38.201 1.00 76.06 90 LEU A C 1
ATOM 674 O O . LEU A 1 90 ? 10.043 -41.144 37.987 1.00 76.06 90 LEU A O 1
ATOM 678 N N . CYS A 1 91 ? 9.601 -39.102 38.796 1.00 75.38 91 CYS A N 1
ATOM 679 C CA . CYS A 1 91 ? 8.194 -39.371 39.102 1.00 75.38 91 CYS A CA 1
ATOM 680 C C . CYS A 1 91 ? 7.303 -39.112 37.872 1.00 75.38 91 CYS A C 1
ATOM 682 O O . CYS A 1 91 ? 7.423 -38.061 37.246 1.00 75.38 91 CYS A O 1
ATOM 684 N N . ASP A 1 92 ? 6.344 -39.998 37.584 1.00 61.06 92 ASP A N 1
ATOM 685 C CA . ASP A 1 92 ? 5.453 -39.926 36.403 1.00 61.06 92 ASP A CA 1
ATOM 686 C C . ASP A 1 92 ? 4.296 -38.901 36.519 1.00 61.06 92 ASP A C 1
ATOM 688 O O . ASP A 1 92 ? 3.258 -39.026 35.872 1.00 61.06 92 ASP A O 1
ATOM 692 N N . GLY A 1 93 ? 4.449 -37.870 37.354 1.00 55.03 93 GLY A N 1
ATOM 693 C CA . GLY A 1 93 ? 3.407 -36.872 37.618 1.00 55.03 93 GLY A CA 1
ATOM 694 C C . GLY A 1 93 ? 3.306 -35.785 36.540 1.00 55.03 93 GLY A C 1
ATOM 695 O O . GLY A 1 93 ? 4.309 -35.197 36.133 1.00 55.03 93 GLY A O 1
ATOM 696 N N . THR A 1 94 ? 2.078 -35.495 36.105 1.00 46.38 94 THR A N 1
ATOM 697 C CA . THR A 1 94 ? 1.686 -34.347 35.268 1.00 46.38 94 THR A CA 1
ATOM 698 C C . THR A 1 94 ? 2.163 -33.018 35.864 1.00 46.38 94 THR A C 1
ATOM 700 O O . THR A 1 94 ? 2.002 -32.781 37.059 1.00 46.38 94 THR A O 1
ATOM 703 N N . GLN A 1 95 ? 2.737 -32.148 35.026 1.00 43.25 95 GLN A N 1
ATOM 704 C CA . GLN A 1 95 ? 3.233 -30.819 35.411 1.00 43.25 95 GLN A CA 1
ATOM 705 C C . GLN A 1 95 ? 2.151 -29.987 36.130 1.00 43.25 95 GLN A C 1
ATOM 707 O O . GLN A 1 95 ? 1.039 -29.889 35.606 1.00 43.25 95 GLN A O 1
ATOM 712 N N . PRO A 1 96 ? 2.452 -29.318 37.257 1.00 35.69 96 PRO A N 1
ATOM 713 C CA . PRO A 1 96 ? 1.591 -28.261 37.763 1.00 35.69 96 PRO A CA 1
ATOM 714 C C . PRO A 1 96 ? 1.745 -26.978 36.927 1.00 35.69 96 PRO A C 1
ATOM 716 O O . PRO A 1 96 ? 2.840 -26.589 36.520 1.00 35.69 96 PRO A O 1
ATOM 719 N N . SER A 1 97 ? 0.614 -26.320 36.674 1.00 32.88 97 SER A N 1
ATOM 720 C CA . SER A 1 97 ? 0.477 -25.050 35.957 1.00 32.88 97 SER A CA 1
ATOM 721 C C . SER A 1 97 ? 1.245 -23.909 36.636 1.00 32.88 97 SER A C 1
ATOM 723 O O . SER A 1 97 ? 1.066 -23.668 37.831 1.00 32.88 97 SER A O 1
ATOM 725 N N . LYS A 1 98 ? 2.039 -23.155 35.865 1.00 31.95 98 LYS A N 1
ATOM 726 C CA . LYS A 1 98 ? 2.702 -21.919 36.308 1.00 31.95 98 LYS A CA 1
ATOM 727 C C . LYS A 1 98 ? 1.673 -20.885 36.786 1.00 31.95 98 LYS A C 1
ATOM 729 O O . LYS A 1 98 ? 1.050 -20.220 35.967 1.00 31.95 98 LYS A O 1
ATOM 734 N N . VAL A 1 99 ? 1.571 -20.684 38.098 1.00 30.73 99 VAL A N 1
ATOM 735 C CA . VAL A 1 99 ? 1.074 -19.434 38.692 1.00 30.73 99 VAL A CA 1
ATOM 736 C C . VAL A 1 99 ? 2.033 -19.049 39.814 1.00 30.73 99 VAL A C 1
ATOM 738 O O . VAL A 1 99 ? 2.217 -19.799 40.772 1.00 30.73 99 VAL A O 1
ATOM 741 N N . ALA A 1 100 ? 2.685 -17.895 39.677 1.00 25.83 100 ALA A N 1
ATOM 742 C CA . ALA A 1 100 ? 3.584 -17.358 40.689 1.00 25.83 100 ALA A CA 1
ATOM 743 C C . ALA A 1 100 ? 2.776 -16.897 41.913 1.00 25.83 100 ALA A C 1
ATOM 745 O O . ALA A 1 100 ? 1.891 -16.052 41.795 1.00 25.83 100 ALA A O 1
ATOM 746 N N . ARG A 1 101 ? 3.088 -17.443 43.093 1.00 26.61 101 ARG A N 1
ATOM 747 C CA . ARG A 1 101 ? 2.515 -17.027 44.378 1.00 26.61 101 ARG A CA 1
ATOM 748 C C . ARG A 1 101 ? 3.580 -16.261 45.158 1.00 26.61 101 ARG A C 1
ATOM 750 O O . ARG A 1 101 ? 4.542 -16.850 45.637 1.00 26.61 101 ARG A O 1
ATOM 757 N N . THR A 1 102 ? 3.424 -14.947 45.257 1.00 26.56 102 THR A N 1
ATOM 758 C CA . THR A 1 102 ? 4.227 -14.080 46.124 1.00 26.56 102 THR A CA 1
ATOM 759 C C . THR A 1 102 ? 3.786 -14.257 47.577 1.00 26.56 102 THR A C 1
ATOM 761 O O . THR A 1 102 ? 2.617 -14.084 47.914 1.00 26.56 102 THR A O 1
ATOM 764 N N . THR A 1 103 ? 4.723 -14.617 48.453 1.00 26.97 103 THR A N 1
ATOM 765 C CA . THR A 1 103 ? 4.540 -14.619 49.910 1.00 26.97 103 THR A CA 1
ATOM 766 C C . THR A 1 103 ? 5.140 -13.351 50.508 1.00 26.97 103 THR A C 1
ATOM 768 O O . THR A 1 103 ? 6.327 -13.075 50.343 1.00 26.97 103 THR A O 1
ATOM 771 N N . ILE A 1 104 ? 4.285 -12.595 51.190 1.00 25.98 104 ILE A N 1
ATOM 772 C CA . ILE A 1 104 ? 4.590 -11.477 52.088 1.00 25.98 104 ILE A CA 1
ATOM 773 C C . ILE A 1 104 ? 5.098 -12.052 53.415 1.00 25.98 104 ILE A C 1
ATOM 775 O O . ILE A 1 104 ? 4.501 -13.017 53.874 1.00 25.98 104 ILE A O 1
ATOM 779 N N . GLU A 1 105 ? 6.118 -11.439 54.030 1.00 22.78 105 GLU A N 1
ATOM 780 C CA . GLU A 1 105 ? 6.362 -11.386 55.490 1.00 22.78 105 GLU A CA 1
ATOM 781 C C . GLU A 1 105 ? 7.368 -10.244 55.826 1.00 22.78 105 GLU A C 1
ATOM 783 O O . GLU A 1 105 ? 8.036 -9.741 54.917 1.00 22.78 105 GLU A O 1
ATOM 788 N N . PRO A 1 106 ? 7.416 -9.741 57.082 1.00 27.61 106 PRO A N 1
ATOM 789 C CA . PRO A 1 106 ? 7.528 -8.303 57.365 1.00 27.61 106 PRO A CA 1
ATOM 790 C C . PRO A 1 106 ? 8.834 -7.813 58.036 1.00 27.61 106 PRO A C 1
ATOM 792 O O . PRO A 1 106 ? 9.449 -8.510 58.832 1.00 27.61 106 PRO A O 1
ATOM 795 N N . GLY A 1 107 ? 9.130 -6.517 57.830 1.00 21.52 107 GLY A N 1
ATOM 796 C CA . GLY A 1 107 ? 9.663 -5.587 58.844 1.00 21.52 107 GLY A CA 1
ATOM 797 C C . GLY A 1 107 ? 11.185 -5.391 58.972 1.00 21.52 107 GLY A C 1
ATOM 798 O O . GLY A 1 107 ? 11.889 -6.310 59.363 1.00 21.52 107 GLY A O 1
ATOM 799 N N . GLN A 1 108 ? 11.664 -4.144 58.783 1.00 25.09 108 GLN A N 1
ATOM 800 C CA . GLN A 1 108 ? 12.346 -3.321 59.814 1.00 25.09 108 GLN A CA 1
ATOM 801 C C . GLN A 1 108 ? 12.873 -1.959 59.271 1.00 25.09 108 GLN A C 1
ATOM 803 O O . GLN A 1 108 ? 13.662 -1.911 58.337 1.00 25.09 108 GLN A O 1
ATOM 808 N N . THR A 1 109 ? 12.396 -0.862 59.891 1.00 22.41 109 THR A N 1
ATOM 809 C CA . THR A 1 109 ? 13.090 0.389 60.331 1.00 22.41 109 THR A CA 1
ATOM 810 C C . THR A 1 109 ? 14.366 0.846 59.580 1.00 22.41 109 THR A C 1
ATOM 812 O O . THR A 1 109 ? 15.352 0.128 59.577 1.00 22.41 109 THR A O 1
ATOM 815 N N . SER A 1 110 ? 14.558 2.087 59.093 1.00 24.45 110 SER A N 1
ATOM 816 C CA . SER A 1 110 ? 14.496 3.371 59.823 1.00 24.45 110 SER A CA 1
ATOM 817 C C . SER A 1 110 ? 15.050 4.565 58.989 1.00 24.45 110 SER A C 1
ATOM 819 O O . SER A 1 110 ? 15.889 4.375 58.119 1.00 24.45 110 SER A O 1
ATOM 821 N N . LEU A 1 111 ? 14.633 5.786 59.384 1.00 24.56 111 LEU A N 1
ATOM 822 C CA . LEU A 1 111 ? 15.334 7.101 59.359 1.00 24.56 111 LEU A CA 1
ATOM 823 C C . LEU A 1 111 ? 15.427 7.988 58.079 1.00 24.56 111 LEU A C 1
ATOM 825 O O . LEU A 1 111 ? 16.378 7.940 57.315 1.00 24.56 111 LEU A O 1
ATOM 829 N N . ALA A 1 112 ? 14.473 8.937 58.004 1.0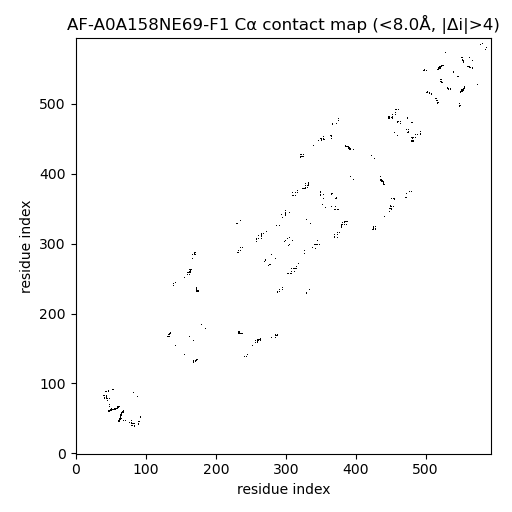0 23.83 112 ALA A N 1
ATOM 830 C CA . ALA A 1 112 ? 14.615 10.415 57.982 1.00 23.83 112 ALA A CA 1
ATOM 831 C C . ALA A 1 112 ? 15.503 11.157 56.940 1.00 23.83 112 ALA A C 1
ATOM 833 O O . ALA A 1 112 ? 16.722 11.127 57.056 1.00 23.83 112 ALA A O 1
ATOM 834 N N . LYS A 1 113 ? 14.905 12.039 56.101 1.00 25.14 113 LYS A N 1
ATOM 835 C CA . LYS A 1 113 ? 14.828 13.527 56.276 1.00 25.14 113 LYS A CA 1
ATOM 836 C C . LYS A 1 113 ? 14.307 14.297 55.023 1.00 25.14 113 LYS A C 1
ATOM 838 O O . LYS A 1 113 ? 14.854 14.163 53.940 1.00 25.14 113 LYS A O 1
ATOM 843 N N . SER A 1 114 ? 13.313 15.174 55.268 1.00 25.08 114 SER A N 1
ATOM 844 C CA . SER A 1 114 ? 13.019 16.522 54.689 1.00 25.08 114 SER A CA 1
ATOM 845 C C . SER A 1 114 ? 12.678 16.773 53.191 1.00 25.08 114 SER A C 1
ATOM 847 O O . SER A 1 114 ? 13.583 16.958 52.391 1.00 25.08 114 SER A O 1
ATOM 849 N N . LEU A 1 115 ? 11.360 16.896 52.892 1.00 25.02 115 LEU A N 1
ATOM 850 C CA . LEU A 1 115 ? 10.533 18.089 52.490 1.00 25.02 115 LEU A CA 1
ATOM 851 C C . LEU A 1 115 ? 11.047 19.139 51.445 1.00 25.02 115 LEU A C 1
ATOM 853 O O . LEU A 1 115 ? 12.236 19.428 51.442 1.00 25.02 115 LEU A O 1
ATOM 857 N N . PRO A 1 116 ? 10.166 19.982 50.826 1.00 32.03 116 PRO A N 1
ATOM 858 C CA . PRO A 1 116 ? 8.877 19.710 50.139 1.00 32.03 116 PRO A CA 1
ATOM 859 C C . PRO A 1 116 ? 8.615 20.605 48.882 1.00 32.03 116 PRO A C 1
ATOM 861 O O . PRO A 1 116 ? 9.111 21.723 48.824 1.00 32.03 116 PRO A O 1
ATOM 864 N N . VAL A 1 117 ? 7.691 20.247 47.973 1.00 23.56 117 VAL A N 1
ATOM 865 C CA . VAL A 1 117 ? 6.866 21.250 47.244 1.00 23.56 117 VAL A CA 1
ATOM 866 C C . VAL A 1 117 ? 5.449 20.707 47.017 1.00 23.56 117 VAL A C 1
ATOM 868 O O . VAL A 1 117 ? 5.257 19.560 46.630 1.00 23.56 117 VAL A O 1
ATOM 871 N N . LYS A 1 118 ? 4.464 21.551 47.338 1.00 23.03 118 LYS A N 1
ATOM 872 C CA . LYS A 1 118 ? 3.017 21.309 47.384 1.00 23.03 118 LYS A CA 1
ATOM 873 C C . LYS A 1 118 ? 2.386 21.237 45.988 1.00 23.03 118 LYS A C 1
ATOM 875 O O . LYS A 1 118 ? 2.623 22.122 45.175 1.00 23.03 118 LYS A O 1
ATOM 880 N N . SER A 1 119 ? 1.453 20.309 45.799 1.00 24.14 119 SER A N 1
ATOM 881 C CA . SER A 1 119 ? 0.267 20.509 44.962 1.00 24.14 119 SER A CA 1
ATOM 882 C C . SER A 1 119 ? -0.886 19.692 45.549 1.00 24.14 119 SER A C 1
ATOM 884 O O . SER A 1 119 ? -0.677 18.640 46.146 1.00 24.14 119 SER A O 1
ATOM 886 N N . VAL A 1 120 ? -2.073 20.276 45.501 1.00 26.81 120 VAL A N 1
ATOM 887 C CA . VAL A 1 120 ? -3.250 19.982 46.318 1.00 26.81 120 VAL A CA 1
ATOM 888 C C . VAL A 1 120 ? -3.997 18.760 45.777 1.00 26.81 120 VAL A C 1
ATOM 890 O O . VAL A 1 120 ? -4.413 18.757 44.625 1.00 26.81 120 VAL A O 1
ATOM 893 N N . ASN A 1 121 ? -4.201 17.753 46.633 1.00 23.05 121 ASN A N 1
ATOM 894 C CA . ASN A 1 121 ? -5.129 16.646 46.400 1.00 23.05 121 ASN A CA 1
ATOM 895 C C . ASN A 1 121 ? -6.570 17.098 46.667 1.00 23.05 121 ASN A C 1
ATOM 897 O O . ASN A 1 121 ? -6.882 17.545 47.773 1.00 23.05 121 ASN A O 1
ATOM 901 N N . SER A 1 122 ? -7.456 16.867 45.702 1.00 25.22 122 SER A N 1
ATOM 902 C CA . SER A 1 122 ? -8.855 16.527 45.957 1.00 25.22 122 SER A CA 1
ATOM 903 C C . SER A 1 122 ? -8.985 15.000 45.969 1.00 25.22 122 SER A C 1
ATOM 905 O O . SER A 1 122 ? -8.523 14.290 45.082 1.00 25.22 122 SER A O 1
ATOM 907 N N . THR A 1 123 ? -9.549 14.503 47.059 1.00 24.69 123 THR A N 1
ATOM 908 C CA . THR A 1 123 ? -9.707 13.100 47.441 1.00 24.69 123 THR A CA 1
ATOM 909 C C . THR A 1 123 ? -10.813 12.380 46.666 1.00 24.69 123 THR A C 1
ATOM 911 O O . THR A 1 123 ? -11.957 12.827 46.716 1.00 24.69 123 THR A O 1
ATOM 914 N N . SER A 1 124 ? -10.514 11.200 46.116 1.00 25.78 124 SER A N 1
ATOM 915 C CA . SER A 1 124 ? -11.447 10.060 46.062 1.00 25.78 124 SER A CA 1
ATOM 916 C C . SER A 1 124 ? -10.692 8.749 45.809 1.00 25.78 124 SER A C 1
ATOM 918 O O . SER A 1 124 ? -10.134 8.553 44.735 1.00 25.78 124 SER A O 1
ATOM 920 N N . SER A 1 125 ? -10.662 7.915 46.854 1.00 25.58 125 SER A N 1
ATOM 921 C CA . SER A 1 125 ? -10.584 6.442 46.877 1.00 25.58 125 SER A CA 1
ATOM 922 C C . SER A 1 125 ? -10.034 5.706 45.647 1.00 25.58 125 SER A C 1
ATOM 924 O O . SER A 1 125 ? -10.733 5.508 44.655 1.00 25.58 125 SER A O 1
ATOM 926 N N . ASP A 1 126 ? -8.810 5.207 45.806 1.00 28.02 126 ASP A N 1
ATOM 927 C CA . ASP A 1 126 ? -8.158 4.200 44.971 1.00 28.02 126 ASP A CA 1
ATOM 928 C C . ASP A 1 126 ? -8.706 2.807 45.347 1.00 28.02 126 ASP A C 1
ATOM 930 O O . ASP A 1 126 ? -8.225 2.155 46.275 1.00 28.02 126 ASP A O 1
ATOM 934 N N . GLU A 1 127 ? -9.782 2.388 44.678 1.00 29.08 127 GLU A N 1
ATOM 935 C CA . GLU A 1 127 ? -10.135 0.972 44.536 1.00 29.08 127 GLU A CA 1
ATOM 936 C C . GLU A 1 127 ? -9.587 0.497 43.182 1.00 29.08 127 GLU A C 1
ATOM 938 O O . GLU A 1 127 ? -9.760 1.169 42.165 1.00 29.08 127 GLU A O 1
ATOM 943 N N . GLY A 1 128 ? -8.870 -0.632 43.178 1.00 30.36 128 GLY A N 1
ATOM 944 C CA . GLY A 1 128 ? -8.032 -1.083 42.065 1.00 30.36 128 GLY A CA 1
ATOM 945 C C . GLY A 1 128 ? -8.701 -1.012 40.688 1.00 30.36 128 GLY A C 1
ATOM 946 O O . GLY A 1 128 ? -9.745 -1.619 40.457 1.00 30.36 128 GLY A O 1
ATOM 947 N N . LYS A 1 129 ? -8.065 -0.297 39.748 1.00 37.53 129 LYS A N 1
ATOM 948 C CA . LYS A 1 129 ? -8.488 -0.214 38.342 1.00 37.53 129 LYS A CA 1
ATOM 949 C C . LYS A 1 129 ? -8.524 -1.607 37.706 1.00 37.53 129 LYS A C 1
ATOM 951 O O . LYS A 1 129 ? -7.504 -2.131 37.269 1.00 37.53 129 LYS A O 1
ATOM 956 N N . GLN A 1 130 ? -9.714 -2.188 37.622 1.00 43.84 130 GLN A N 1
ATOM 957 C CA . GLN A 1 130 ? -10.001 -3.308 36.738 1.00 43.84 130 GLN A CA 1
ATOM 958 C C . GLN A 1 130 ? -9.928 -2.781 35.295 1.00 43.84 130 GLN A C 1
ATOM 960 O O . GLN A 1 130 ? -10.701 -1.901 34.919 1.00 43.84 130 GLN A O 1
ATOM 965 N N . GLU A 1 131 ? -8.943 -3.243 34.521 1.00 53.91 131 GLU A N 1
ATOM 966 C CA . GLU A 1 131 ? -8.678 -2.756 33.159 1.00 53.91 131 GLU A CA 1
ATOM 967 C C . GLU A 1 131 ? -9.932 -2.918 32.273 1.00 53.91 131 GLU A C 1
ATOM 969 O O . GLU A 1 131 ? -10.518 -4.000 32.172 1.00 53.91 131 GLU A O 1
ATOM 974 N N . SER A 1 132 ? -10.389 -1.825 31.658 1.00 76.69 132 SER A N 1
ATOM 975 C CA . SER A 1 132 ? -11.617 -1.784 30.866 1.00 76.69 132 SER A CA 1
ATOM 976 C C . SER A 1 132 ? -11.363 -2.278 29.441 1.00 76.69 132 SER A C 1
ATOM 978 O O . SER A 1 132 ? -10.881 -1.537 28.602 1.00 76.69 132 SER A O 1
ATOM 980 N N . TYR A 1 133 ? -11.727 -3.521 29.130 1.00 86.50 133 TYR A N 1
ATOM 981 C CA . TYR A 1 133 ? -11.816 -4.005 27.743 1.00 86.50 133 TYR A CA 1
ATOM 982 C C . TYR A 1 133 ? -13.264 -3.950 27.231 1.00 86.50 133 TYR A C 1
ATOM 984 O O . TYR A 1 133 ? -14.224 -3.841 28.019 1.00 86.50 133 TYR A O 1
ATOM 992 N N . LEU A 1 134 ? -13.420 -4.010 25.906 1.00 90.75 134 LEU A N 1
ATOM 993 C CA . LEU A 1 134 ? -14.703 -3.957 25.212 1.00 90.75 134 LEU A CA 1
ATOM 994 C C . LEU A 1 134 ? -15.064 -5.316 24.600 1.00 90.75 134 LEU A C 1
ATOM 996 O O . LEU A 1 134 ? -14.232 -6.015 24.028 1.00 90.75 134 LEU A O 1
ATOM 1000 N N . THR A 1 135 ? -16.334 -5.684 24.719 1.00 92.25 135 THR A N 1
ATOM 1001 C CA . THR A 1 135 ? -16.938 -6.834 24.040 1.00 92.25 135 THR A CA 1
ATOM 1002 C C . THR A 1 135 ? -18.205 -6.363 23.342 1.00 92.25 135 THR A C 1
ATOM 1004 O O . THR A 1 135 ? -18.777 -5.345 23.738 1.00 92.25 135 THR A O 1
ATOM 1007 N N . GLU A 1 136 ? -18.684 -7.105 22.344 1.00 91.56 136 GLU A N 1
ATOM 1008 C CA . GLU A 1 136 ? -19.946 -6.785 21.662 1.00 91.56 136 GLU A CA 1
ATOM 1009 C C . GLU A 1 136 ? -21.107 -6.646 22.650 1.00 91.56 136 GLU A C 1
ATOM 1011 O O . GLU A 1 136 ? -21.800 -5.635 22.636 1.00 91.56 136 GLU A O 1
ATOM 1016 N N . ALA A 1 137 ? -21.259 -7.588 23.586 1.00 89.94 137 ALA A N 1
ATOM 1017 C CA . ALA A 1 137 ? -22.319 -7.524 24.592 1.00 89.94 137 ALA A CA 1
ATOM 1018 C C . ALA A 1 137 ? -22.230 -6.260 25.465 1.00 89.94 137 ALA A C 1
ATOM 1020 O O . ALA A 1 137 ? -23.245 -5.622 25.740 1.00 89.94 137 ALA A O 1
ATOM 1021 N N . LYS A 1 138 ? -21.016 -5.873 25.878 1.00 90.19 138 LYS A N 1
ATOM 1022 C CA . LYS A 1 138 ? -20.798 -4.678 26.700 1.00 90.19 138 LYS A CA 1
ATOM 1023 C C . LYS A 1 138 ? -21.057 -3.396 25.911 1.00 90.19 138 LYS A C 1
ATOM 1025 O O . LYS A 1 138 ? -21.650 -2.472 26.459 1.00 90.19 138 LYS A O 1
ATOM 1030 N N . LEU A 1 139 ? -20.650 -3.335 24.641 1.00 91.62 139 LEU A N 1
ATOM 1031 C CA . LEU A 1 139 ? -20.922 -2.174 23.794 1.00 91.62 139 LEU A CA 1
ATOM 1032 C C . LEU A 1 139 ? -22.426 -2.018 23.538 1.00 91.62 139 LEU A C 1
ATOM 1034 O O . LEU A 1 139 ? -22.952 -0.919 23.681 1.00 91.62 139 LEU A O 1
ATOM 1038 N N . LEU A 1 140 ? -23.124 -3.111 23.222 1.00 91.19 140 LEU A N 1
ATOM 1039 C CA . LEU A 1 140 ? -24.569 -3.097 22.989 1.00 91.19 140 LEU A CA 1
ATOM 1040 C C . LEU A 1 140 ? -25.358 -2.697 24.245 1.00 91.19 140 LEU A C 1
ATOM 1042 O O . LEU A 1 140 ? -26.310 -1.927 24.136 1.00 91.19 140 LEU A O 1
ATOM 1046 N N . ASP A 1 141 ? -24.946 -3.149 25.434 1.00 91.81 141 ASP A N 1
ATOM 1047 C CA . ASP A 1 141 ? -25.545 -2.722 26.708 1.00 91.81 141 ASP A CA 1
ATOM 1048 C C . ASP A 1 141 ? -25.356 -1.216 26.955 1.00 91.81 141 ASP A C 1
ATOM 1050 O O . ASP A 1 141 ? -26.304 -0.519 27.320 1.00 91.81 141 ASP A O 1
ATOM 1054 N N . ILE A 1 142 ? -24.158 -0.682 26.688 1.00 89.44 142 ILE A N 1
ATOM 1055 C CA . ILE A 1 142 ? -23.888 0.760 26.799 1.00 89.44 142 ILE A CA 1
ATOM 1056 C C . ILE A 1 142 ? -24.745 1.547 25.803 1.00 89.44 142 ILE A C 1
ATOM 1058 O O . ILE A 1 142 ? -25.367 2.534 26.187 1.00 89.44 142 ILE A O 1
ATOM 1062 N N . ILE A 1 143 ? -24.831 1.095 24.548 1.00 89.38 143 ILE A N 1
ATOM 1063 C CA . ILE A 1 143 ? -25.678 1.719 23.524 1.00 89.38 143 ILE A CA 1
ATOM 1064 C C . ILE A 1 143 ? -27.150 1.712 23.962 1.00 89.38 143 ILE A C 1
ATOM 1066 O O . ILE A 1 143 ? -27.834 2.726 23.827 1.00 89.38 143 ILE A O 1
ATOM 1070 N N . GLY A 1 144 ? -27.636 0.599 24.520 1.00 89.50 144 GLY A N 1
ATOM 1071 C CA . GLY A 1 144 ? -28.998 0.482 25.042 1.00 89.50 144 GLY A CA 1
ATOM 1072 C C . GLY A 1 144 ? -29.286 1.475 26.170 1.00 89.50 144 GLY A C 1
ATOM 1073 O O . GLY A 1 144 ? -30.309 2.158 26.137 1.00 89.50 144 GLY A O 1
ATOM 1074 N N . LYS A 1 145 ? -28.359 1.615 27.125 1.00 89.81 145 LYS A N 1
ATOM 1075 C CA . LYS A 1 145 ? -28.459 2.589 28.226 1.00 89.81 145 LYS A CA 1
ATOM 1076 C C . LYS A 1 145 ? -28.434 4.030 27.726 1.00 89.81 145 LYS A C 1
ATOM 1078 O O . LYS A 1 145 ? -29.293 4.815 28.108 1.00 89.81 145 LYS A O 1
ATOM 1083 N N . CYS A 1 146 ? -27.524 4.360 26.811 1.00 88.69 146 CYS A N 1
ATOM 1084 C CA . CYS A 1 146 ? -27.440 5.700 26.229 1.00 88.69 146 CYS A CA 1
ATOM 1085 C C . CYS A 1 146 ? -28.712 6.087 25.462 1.00 88.69 146 CYS A C 1
ATOM 1087 O O . CYS A 1 146 ? -29.163 7.221 25.585 1.00 88.69 146 CYS A O 1
ATOM 1089 N N . LYS A 1 147 ? -29.331 5.145 24.732 1.00 88.19 147 LYS A N 1
ATOM 1090 C CA . LYS A 1 147 ? -30.627 5.369 24.064 1.00 88.19 147 LYS A CA 1
ATOM 1091 C C . LYS A 1 147 ? -31.778 5.562 25.057 1.00 88.19 147 LYS A C 1
ATOM 1093 O O . LYS A 1 147 ? -32.701 6.311 24.763 1.00 88.19 147 LYS A O 1
ATOM 1098 N N . ALA A 1 148 ? -31.743 4.887 26.208 1.00 89.44 148 ALA A N 1
ATOM 1099 C CA . ALA A 1 148 ? -32.773 5.017 27.239 1.00 89.44 148 ALA A CA 1
ATOM 1100 C C . ALA A 1 148 ? -32.670 6.338 28.023 1.00 89.44 148 ALA A C 1
ATOM 1102 O O . ALA A 1 148 ? -33.690 6.896 28.418 1.00 89.44 148 ALA A O 1
ATOM 1103 N N . GLU A 1 149 ? -31.449 6.824 28.247 1.00 88.56 149 GLU A N 1
ATOM 1104 C CA . GLU A 1 149 ? -31.160 8.030 29.037 1.00 88.56 149 GLU A CA 1
ATOM 1105 C C . GLU A 1 149 ? -31.011 9.306 28.185 1.00 88.56 149 GLU A C 1
ATOM 1107 O O . GLU A 1 149 ? -30.841 10.386 28.747 1.00 88.56 149 GLU A O 1
ATOM 1112 N N . ASP A 1 150 ? -31.043 9.184 26.851 1.00 85.19 150 ASP A N 1
ATOM 1113 C CA . ASP A 1 150 ? -30.736 10.244 25.869 1.00 85.19 150 ASP A CA 1
ATOM 1114 C C . ASP A 1 150 ? -29.403 10.969 26.158 1.00 85.19 150 ASP A C 1
ATOM 1116 O O . ASP A 1 150 ? -29.232 12.170 25.954 1.00 85.19 150 ASP A O 1
ATOM 1120 N N . SER A 1 151 ? -28.432 10.218 26.688 1.00 88.50 151 SER A N 1
ATOM 1121 C CA . SER A 1 151 ? -27.128 10.722 27.119 1.00 88.50 151 SER A CA 1
ATOM 1122 C C . SER A 1 151 ? -26.017 9.790 26.652 1.00 88.50 151 SER A C 1
ATOM 1124 O O . SER A 1 151 ? -25.870 8.659 27.121 1.00 88.50 151 SER A O 1
ATOM 1126 N N . TYR A 1 152 ? -25.186 10.285 25.736 1.00 89.56 152 TYR A N 1
ATOM 1127 C CA . TYR A 1 152 ? -24.093 9.521 25.123 1.00 89.56 152 TYR A CA 1
ATOM 1128 C C . TYR A 1 152 ? -22.746 9.682 25.849 1.00 89.56 152 TYR A C 1
ATOM 1130 O O . TYR A 1 152 ? -21.743 9.109 25.431 1.00 89.56 152 TYR A O 1
ATOM 1138 N N . SER A 1 153 ? -22.706 10.401 26.976 1.00 88.56 153 SER A N 1
ATOM 1139 C CA . SER A 1 153 ? -21.475 10.675 27.736 1.00 88.56 153 SER A CA 1
ATOM 1140 C C . SER A 1 153 ? -20.756 9.403 28.205 1.00 88.56 153 SER A C 1
ATOM 1142 O O . SER A 1 153 ? -19.527 9.336 28.176 1.00 88.56 153 SER A O 1
ATOM 1144 N N . LEU A 1 154 ? -21.509 8.369 28.610 1.00 88.81 154 LEU A N 1
ATOM 1145 C CA . LEU A 1 154 ? -20.939 7.082 29.023 1.00 88.81 154 LEU A CA 1
ATOM 1146 C C . LEU A 1 154 ? -20.270 6.355 27.850 1.00 88.81 154 LEU A C 1
ATOM 1148 O O . LEU A 1 154 ? -19.174 5.814 28.011 1.00 88.81 154 LEU A O 1
ATOM 1152 N N . LEU A 1 155 ? -20.914 6.364 26.681 1.00 90.06 155 LEU A N 1
ATOM 1153 C CA . LEU A 1 155 ? -20.375 5.785 25.454 1.00 90.06 155 LEU A CA 1
ATOM 1154 C C . LEU A 1 155 ? -19.094 6.508 25.034 1.00 90.06 155 LEU A C 1
ATOM 1156 O O . LEU A 1 155 ? -18.072 5.858 24.841 1.00 90.06 155 LEU A O 1
ATOM 1160 N N . ILE A 1 156 ? -19.128 7.842 24.986 1.00 91.25 156 ILE A N 1
ATOM 1161 C CA . ILE A 1 156 ? -17.987 8.696 24.629 1.00 91.25 156 ILE A CA 1
ATOM 1162 C C . ILE A 1 156 ? -16.790 8.426 25.542 1.00 91.25 156 ILE A C 1
ATOM 1164 O O . ILE A 1 156 ? -15.688 8.179 25.055 1.00 91.25 156 ILE A O 1
ATOM 1168 N N . ARG A 1 157 ? -17.001 8.412 26.865 1.00 91.19 157 ARG A N 1
ATOM 1169 C CA . ARG A 1 157 ? -15.932 8.128 27.831 1.00 91.19 157 ARG A CA 1
ATOM 1170 C C . ARG A 1 157 ? -15.373 6.719 27.651 1.00 91.19 157 ARG A C 1
ATOM 1172 O O . ARG A 1 157 ? -14.161 6.544 27.658 1.00 91.19 157 ARG A O 1
ATOM 1179 N N . THR A 1 158 ? -16.242 5.724 27.472 1.00 91.19 158 THR A N 1
ATOM 1180 C CA . THR A 1 158 ? -15.806 4.327 27.326 1.00 91.19 158 THR A CA 1
ATOM 1181 C C . THR A 1 158 ? -15.013 4.122 26.037 1.00 91.19 158 THR A C 1
ATOM 1183 O O . THR A 1 158 ? -13.963 3.488 26.072 1.00 91.19 158 THR A O 1
ATOM 1186 N N . LEU A 1 159 ? -15.478 4.670 24.910 1.00 91.56 159 LEU A N 1
ATOM 1187 C CA . LEU A 1 159 ? -14.748 4.607 23.643 1.00 91.56 159 LEU A CA 1
ATOM 1188 C C . LEU A 1 159 ? -13.415 5.347 23.749 1.00 91.56 159 LEU A C 1
ATOM 1190 O O . LEU A 1 159 ? -12.393 4.781 23.383 1.00 91.56 159 LEU A O 1
ATOM 1194 N N . GLY A 1 160 ? -13.410 6.550 24.329 1.00 91.94 160 GLY A N 1
ATOM 1195 C CA . GLY A 1 160 ? -12.192 7.320 24.561 1.00 91.94 160 GLY A CA 1
ATOM 1196 C C . GLY A 1 160 ? -11.161 6.569 25.407 1.00 91.94 160 GLY A C 1
ATOM 1197 O O . GLY A 1 160 ? -9.991 6.522 25.044 1.00 91.94 160 GLY A O 1
ATOM 1198 N N . GLU A 1 161 ? -11.581 5.923 26.497 1.00 92.31 161 GLU A N 1
ATOM 1199 C CA . GLU A 1 161 ? -10.695 5.152 27.384 1.00 92.31 161 GLU A CA 1
ATOM 1200 C C . GLU A 1 161 ? -10.160 3.869 26.732 1.00 92.31 161 GLU A C 1
ATOM 1202 O O . GLU A 1 161 ? -8.980 3.556 26.876 1.00 92.31 161 GLU A O 1
ATOM 1207 N N . VAL A 1 162 ? -11.004 3.121 26.012 1.00 93.12 162 VAL A N 1
ATOM 1208 C CA . VAL A 1 162 ? -10.598 1.845 25.398 1.00 93.12 162 VAL A CA 1
ATOM 1209 C C . VAL A 1 162 ? -9.747 2.079 24.153 1.00 93.12 162 VAL A C 1
ATOM 1211 O O . VAL A 1 162 ? -8.699 1.455 24.011 1.00 93.12 162 VAL A O 1
ATOM 1214 N N . PHE A 1 163 ? -10.171 2.976 23.258 1.00 94.25 163 PHE A N 1
ATOM 1215 C CA . PHE A 1 163 ? -9.484 3.210 21.986 1.00 94.25 163 PHE A CA 1
ATOM 1216 C C . PHE A 1 163 ? -8.224 4.059 22.116 1.00 94.25 163 PHE A C 1
ATOM 1218 O O . PHE A 1 163 ? -7.449 4.061 21.175 1.00 94.25 163 PHE A O 1
ATOM 1225 N N . SER A 1 164 ? -7.985 4.732 23.248 1.00 94.06 164 SER A N 1
ATOM 1226 C CA . SER A 1 164 ? -6.697 5.391 23.520 1.00 94.06 164 SER A CA 1
ATOM 1227 C C . SER A 1 164 ? -5.654 4.443 24.115 1.00 94.06 164 SER A C 1
ATOM 1229 O O . SER A 1 164 ? -4.466 4.741 24.076 1.00 94.06 164 SER A O 1
ATOM 1231 N N . SER A 1 165 ? -6.060 3.288 24.656 1.00 91.81 165 SER A N 1
ATOM 1232 C CA . SER A 1 165 ? -5.151 2.350 25.318 1.00 91.81 165 SER A CA 1
ATOM 1233 C C . SER A 1 165 ? -4.905 1.103 24.473 1.00 91.81 165 SER A C 1
ATOM 1235 O O . SER A 1 165 ? -5.766 0.230 24.345 1.00 91.81 165 SER A O 1
ATOM 1237 N N . GLY A 1 166 ? -3.672 0.953 23.981 1.00 87.88 166 GLY A N 1
ATOM 1238 C CA . GLY A 1 166 ? -3.260 -0.222 23.207 1.00 87.88 166 GLY A CA 1
ATOM 1239 C C . GLY A 1 166 ? -3.488 -1.552 23.931 1.00 87.88 166 GLY A C 1
ATOM 1240 O O . GLY A 1 166 ? -3.946 -2.521 23.327 1.00 87.88 166 GLY A O 1
ATOM 1241 N N . LYS A 1 167 ? -3.267 -1.592 25.251 1.00 87.94 167 LYS A N 1
ATOM 1242 C CA . LYS A 1 167 ? -3.488 -2.796 26.063 1.00 87.94 167 LYS A CA 1
ATOM 1243 C C . LYS A 1 167 ? -4.976 -3.146 26.178 1.00 87.94 167 LYS A C 1
ATOM 1245 O O . LYS A 1 167 ? -5.346 -4.292 25.929 1.00 87.94 167 LYS A O 1
ATOM 1250 N N . ALA A 1 168 ? -5.831 -2.171 26.490 1.00 89.56 168 ALA A N 1
ATOM 1251 C CA . ALA A 1 168 ? -7.278 -2.378 26.592 1.00 89.56 168 ALA A CA 1
ATOM 1252 C C . ALA A 1 168 ? -7.881 -2.856 25.264 1.00 89.56 168 ALA A C 1
ATOM 1254 O O . ALA A 1 168 ? -8.679 -3.799 25.230 1.00 89.56 168 ALA A O 1
ATOM 1255 N N . LEU A 1 169 ? -7.457 -2.237 24.162 1.00 91.25 169 LEU A N 1
ATOM 1256 C CA . LEU A 1 169 ? -7.927 -2.584 22.831 1.00 91.25 169 LEU A CA 1
ATOM 1257 C C . LEU A 1 169 ? -7.415 -3.961 22.387 1.00 91.25 169 LEU A C 1
ATOM 1259 O O . LEU A 1 169 ? -8.187 -4.735 21.831 1.00 91.25 169 LEU A O 1
ATOM 1263 N N . SER A 1 170 ? -6.177 -4.335 22.732 1.00 90.31 170 SER A N 1
ATOM 1264 C CA . SER A 1 170 ? -5.636 -5.670 22.426 1.00 90.31 170 SER A CA 1
ATOM 1265 C C . SER A 1 170 ? -6.409 -6.823 23.079 1.00 90.31 170 SER A C 1
ATOM 1267 O O . SER A 1 170 ? -6.454 -7.923 22.528 1.00 90.31 170 SER A O 1
ATOM 1269 N N . LEU A 1 171 ? -7.032 -6.572 24.236 1.00 89.56 171 LEU A N 1
ATOM 1270 C CA . LEU A 1 171 ? -7.858 -7.527 24.985 1.00 89.56 171 LEU A CA 1
ATOM 1271 C C . LEU A 1 171 ? -9.349 -7.444 24.619 1.00 89.56 171 LEU A C 1
ATOM 1273 O O . LEU A 1 171 ? -10.160 -8.212 25.139 1.00 89.56 171 LEU A O 1
ATOM 1277 N N . SER A 1 172 ? -9.728 -6.510 23.748 1.00 91.62 172 SER A N 1
ATOM 1278 C CA . SER A 1 172 ? -11.113 -6.323 23.323 1.00 91.62 172 SER A CA 1
ATOM 1279 C C . SER A 1 172 ? -11.496 -7.312 22.219 1.00 91.62 172 SER A C 1
ATOM 1281 O O . SER A 1 172 ? -10.653 -7.752 21.443 1.00 91.62 172 SER A O 1
ATOM 1283 N N . PHE A 1 173 ? -12.781 -7.674 22.160 1.00 92.19 173 PHE A N 1
ATOM 1284 C CA . PHE A 1 173 ? -13.358 -8.579 21.150 1.00 92.19 173 PHE A CA 1
ATOM 1285 C C . PHE A 1 173 ? -12.622 -9.921 20.984 1.00 92.19 173 PHE A C 1
ATOM 1287 O O . PHE A 1 173 ? -12.540 -10.468 19.889 1.00 92.19 173 PHE A O 1
ATOM 1294 N N . GLN A 1 174 ? -12.090 -10.472 22.073 1.00 90.62 174 GLN A N 1
ATOM 1295 C CA . GLN A 1 174 ? -11.434 -11.779 22.070 1.00 90.62 174 GLN A CA 1
ATOM 1296 C C . GLN A 1 174 ? -12.441 -12.909 21.807 1.00 90.62 174 GLN A C 1
ATOM 1298 O O . GLN A 1 174 ? -13.547 -12.907 22.361 1.00 90.62 174 GLN A O 1
ATOM 1303 N N . LYS A 1 175 ? -12.051 -13.903 20.999 1.00 85.31 175 LYS A N 1
ATOM 1304 C CA . LYS A 1 175 ? -12.849 -15.116 20.773 1.00 85.31 175 LYS A CA 1
ATOM 1305 C C . LYS A 1 175 ? -13.090 -15.821 22.106 1.00 85.31 175 LYS A C 1
ATOM 1307 O O . LYS A 1 175 ? -12.157 -16.167 22.826 1.00 85.31 175 LYS A O 1
ATOM 1312 N N . THR A 1 176 ? -14.353 -16.064 22.438 1.00 68.81 176 THR A N 1
ATOM 1313 C CA . THR A 1 176 ? -14.700 -16.869 23.617 1.00 68.81 176 THR A CA 1
ATOM 1314 C C . THR A 1 176 ? -14.588 -18.358 23.283 1.00 68.81 176 THR A C 1
ATOM 1316 O O . THR A 1 176 ? -14.916 -18.770 22.167 1.00 68.81 176 THR A O 1
ATOM 1319 N N . GLU A 1 177 ? -14.175 -19.187 24.251 1.00 51.28 177 GLU A N 1
ATOM 1320 C CA . GLU A 1 177 ? -14.006 -20.646 24.077 1.00 51.28 177 GLU A CA 1
ATOM 1321 C C . GLU A 1 177 ? -15.264 -21.369 23.551 1.00 51.28 177 GLU A C 1
ATOM 1323 O O . GLU A 1 177 ? -15.167 -22.467 23.013 1.00 51.28 177 GLU A O 1
ATOM 1328 N N . LYS A 1 178 ? -16.447 -20.740 23.615 1.00 44.91 178 LYS A N 1
ATOM 1329 C CA . LYS A 1 178 ? -17.690 -21.256 23.016 1.00 44.91 178 LYS A CA 1
ATOM 1330 C C . LYS A 1 178 ? -17.693 -21.268 21.479 1.00 44.91 178 LYS A C 1
ATOM 1332 O O . LYS A 1 178 ? -18.492 -21.998 20.901 1.00 44.91 178 LYS A O 1
ATOM 1337 N N . SER A 1 179 ? -16.824 -20.496 20.821 1.00 37.84 179 SER A N 1
ATOM 1338 C CA . SER A 1 179 ? -16.669 -20.512 19.354 1.00 37.84 179 SER A CA 1
ATOM 1339 C C . SER A 1 179 ? -15.782 -21.657 18.848 1.00 37.84 179 SER A C 1
ATOM 1341 O O . SER A 1 179 ? -15.877 -22.026 17.682 1.00 37.84 179 SER A O 1
ATOM 1343 N N . ASN A 1 180 ? -15.017 -22.303 19.738 1.00 37.00 180 ASN A N 1
ATOM 1344 C CA . ASN A 1 180 ? -14.183 -23.471 19.438 1.00 37.00 180 ASN A CA 1
ATOM 1345 C C . ASN A 1 180 ? -14.960 -24.791 19.565 1.00 37.00 180 ASN A C 1
ATOM 1347 O O . ASN A 1 180 ? -14.406 -25.809 19.980 1.00 37.00 180 ASN A O 1
ATOM 1351 N N . SER A 1 181 ? -16.256 -24.803 19.235 1.00 35.28 181 SER A N 1
ATOM 1352 C CA . SER A 1 181 ? -16.921 -26.087 19.038 1.00 35.28 181 SER A CA 1
ATOM 1353 C C . SER A 1 181 ? -16.369 -26.684 17.731 1.00 35.28 181 SER A C 1
ATOM 1355 O O . SER A 1 181 ? -16.394 -25.996 16.706 1.00 35.28 181 SER A O 1
ATOM 1357 N N . PRO A 1 182 ? -15.877 -27.938 17.717 1.00 36.78 182 PRO A N 1
ATOM 1358 C CA . PRO A 1 182 ? -15.404 -28.602 16.495 1.00 36.78 182 PRO A CA 1
ATOM 1359 C C . PRO A 1 182 ? -16.441 -28.566 15.363 1.00 36.78 182 PRO A C 1
ATOM 1361 O O . PRO A 1 182 ? -16.099 -28.618 14.186 1.00 36.78 182 PRO A O 1
ATOM 1364 N N . LEU A 1 183 ? -17.716 -28.422 15.735 1.00 35.38 183 LEU A N 1
ATOM 1365 C CA . LEU A 1 183 ? -18.857 -28.298 14.847 1.00 35.38 183 LEU A CA 1
ATOM 1366 C C . LEU A 1 183 ? -18.878 -26.967 14.076 1.00 35.38 183 LEU A C 1
ATOM 1368 O O . LEU A 1 183 ? -19.220 -26.968 12.901 1.00 35.38 183 LEU A O 1
ATOM 1372 N N . THR A 1 184 ? -18.480 -25.847 14.686 1.00 39.25 184 THR A N 1
ATOM 1373 C CA . THR A 1 184 ? -18.460 -24.530 14.020 1.00 39.25 184 THR A CA 1
ATOM 1374 C C . THR A 1 184 ? -17.349 -24.463 12.970 1.00 39.25 184 THR A C 1
ATOM 1376 O O . THR A 1 184 ? -17.580 -24.002 11.858 1.00 39.25 184 THR A O 1
ATOM 1379 N N . ALA A 1 185 ? -16.174 -25.022 13.281 1.00 40.41 185 ALA A N 1
ATOM 1380 C CA . ALA A 1 185 ? -15.059 -25.141 12.338 1.00 40.41 185 ALA A CA 1
ATOM 1381 C C . ALA A 1 185 ? -15.353 -26.126 11.185 1.00 40.41 185 ALA A C 1
ATOM 1383 O O . ALA A 1 185 ? -14.884 -25.925 10.066 1.00 40.41 185 ALA A O 1
ATOM 1384 N N . LEU A 1 186 ? -16.154 -27.171 11.439 1.00 38.59 186 LEU A N 1
ATOM 1385 C CA . LEU A 1 186 ? -16.679 -28.079 10.409 1.00 38.59 186 LEU A CA 1
ATOM 1386 C C . LEU A 1 186 ? -17.724 -27.401 9.510 1.00 38.59 186 LEU A C 1
ATOM 1388 O O . LEU A 1 186 ? -17.746 -27.661 8.311 1.00 38.59 186 LEU A O 1
ATOM 1392 N N . LEU A 1 187 ? -18.565 -26.526 10.071 1.00 40.28 187 LEU A N 1
ATOM 1393 C CA . LEU A 1 187 ? -19.594 -25.789 9.332 1.00 40.28 187 LEU A CA 1
ATOM 1394 C C . LEU A 1 187 ? -19.012 -24.657 8.471 1.00 40.28 187 LEU A C 1
ATOM 1396 O O . LEU A 1 187 ? -19.481 -24.462 7.357 1.00 40.28 187 LEU A O 1
ATOM 1400 N N . GLU A 1 188 ? -17.966 -23.962 8.929 1.00 41.09 188 GLU A N 1
ATOM 1401 C CA . GLU A 1 188 ? -17.261 -22.939 8.130 1.00 41.09 188 GLU A CA 1
ATOM 1402 C C . GLU A 1 188 ? -16.425 -23.532 6.982 1.00 41.09 188 GLU A C 1
ATOM 1404 O O . GLU A 1 188 ? -16.070 -22.826 6.041 1.00 41.09 188 GLU A O 1
ATOM 1409 N N . ARG A 1 189 ? -16.106 -24.831 7.048 1.00 38.25 189 ARG A N 1
ATOM 1410 C CA . ARG A 1 189 ? -15.296 -25.553 6.052 1.00 38.25 189 ARG A CA 1
ATOM 1411 C C . ARG A 1 189 ? -16.128 -26.476 5.155 1.00 38.25 189 ARG A C 1
ATOM 1413 O O . ARG A 1 189 ? -15.569 -27.162 4.299 1.00 38.25 189 ARG A O 1
ATOM 1420 N N . ALA A 1 190 ? -17.447 -26.496 5.343 1.00 33.03 190 ALA A N 1
ATOM 1421 C CA . ALA A 1 190 ? -18.371 -27.256 4.518 1.00 33.03 190 ALA A CA 1
ATOM 1422 C C . ALA A 1 190 ? -18.673 -26.502 3.204 1.00 33.03 190 ALA A C 1
ATOM 1424 O O . ALA A 1 190 ? -18.942 -25.303 3.242 1.00 33.03 190 ALA A O 1
ATOM 1425 N N . PRO A 1 191 ? -18.660 -27.175 2.039 1.00 32.91 191 PRO A N 1
ATOM 1426 C CA . PRO A 1 191 ? -19.039 -26.554 0.772 1.00 32.91 191 PRO A CA 1
ATOM 1427 C C . PRO A 1 191 ? -20.517 -26.126 0.770 1.00 32.91 191 PRO A C 1
ATOM 1429 O O . PRO A 1 191 ? -21.376 -26.842 1.295 1.00 32.91 191 PRO A O 1
ATOM 1432 N N . ASP A 1 192 ? -20.821 -25.004 0.104 1.00 36.41 192 ASP A N 1
ATOM 1433 C CA . ASP A 1 192 ? -22.154 -24.363 0.023 1.00 36.41 192 ASP A CA 1
ATOM 1434 C C . ASP A 1 192 ? -23.299 -25.298 -0.423 1.00 36.41 192 ASP A C 1
ATOM 1436 O O . ASP A 1 192 ? -24.480 -25.016 -0.213 1.00 36.41 192 ASP A O 1
ATOM 1440 N N . SER A 1 193 ? -22.974 -26.455 -1.004 1.00 37.56 193 SER A N 1
ATOM 1441 C CA . SER A 1 193 ? -23.923 -27.516 -1.348 1.00 37.56 193 SER A CA 1
ATOM 1442 C C . SER A 1 193 ? -24.642 -28.144 -0.144 1.00 37.56 193 SER A C 1
ATOM 1444 O O . SER A 1 193 ? -25.725 -28.696 -0.326 1.00 37.56 193 SER A O 1
ATOM 1446 N N . LEU A 1 194 ? -24.075 -28.079 1.068 1.00 35.72 194 LEU A N 1
ATOM 1447 C CA . LEU A 1 194 ? -24.631 -28.710 2.280 1.00 35.72 194 LEU A CA 1
ATOM 1448 C C . LEU A 1 194 ? -25.579 -27.808 3.089 1.00 35.72 194 LEU A C 1
ATOM 1450 O O . LEU A 1 194 ? -26.213 -28.280 4.030 1.00 35.72 194 LEU A O 1
ATOM 1454 N N . LEU A 1 195 ? -25.708 -26.529 2.723 1.00 35.56 195 LEU A N 1
ATOM 1455 C CA . LEU A 1 195 ? -26.507 -25.538 3.458 1.00 35.56 195 LEU A CA 1
ATOM 1456 C C . LEU A 1 195 ? -27.916 -25.315 2.871 1.00 35.56 195 LEU A C 1
ATOM 1458 O O . LEU A 1 195 ? -28.638 -24.426 3.324 1.00 35.56 195 LEU A O 1
ATOM 1462 N N . ARG A 1 196 ? -28.346 -26.106 1.873 1.00 34.44 196 ARG A N 1
ATOM 1463 C CA . ARG A 1 196 ? -29.708 -25.998 1.313 1.00 34.44 196 ARG A CA 1
ATOM 1464 C C . ARG A 1 196 ? -30.755 -26.763 2.144 1.00 34.44 196 ARG A C 1
ATOM 1466 O O . ARG A 1 196 ? -30.445 -27.825 2.680 1.00 34.44 196 ARG A O 1
ATOM 1473 N N . PRO A 1 197 ? -32.008 -26.264 2.228 1.00 32.62 197 PRO A N 1
ATOM 1474 C CA . PRO A 1 197 ? -33.087 -26.915 2.975 1.00 32.62 197 PRO A CA 1
ATOM 1475 C C . PRO A 1 197 ? -33.401 -28.336 2.463 1.00 32.62 197 PRO A C 1
ATOM 1477 O O . PRO A 1 197 ? -33.214 -28.608 1.275 1.00 32.62 197 PRO A O 1
ATOM 1480 N N . PRO A 1 198 ? -33.941 -29.232 3.316 1.00 33.78 198 PRO A N 1
ATOM 1481 C CA . PRO A 1 198 ? -34.035 -30.675 3.068 1.00 33.78 198 PRO A CA 1
ATOM 1482 C C . PRO A 1 198 ? -35.209 -31.072 2.153 1.00 33.78 198 PRO A C 1
ATOM 1484 O O . PRO A 1 198 ? -35.970 -31.980 2.483 1.00 33.78 198 PRO A O 1
ATOM 1487 N N . ALA A 1 199 ? -35.392 -30.389 1.021 1.00 32.53 199 ALA A N 1
ATOM 1488 C CA . ALA A 1 199 ? -36.519 -30.650 0.125 1.00 32.53 199 ALA A CA 1
ATOM 1489 C C . ALA A 1 199 ? -36.174 -31.438 -1.150 1.00 32.53 199 ALA A C 1
ATOM 1491 O O . ALA A 1 199 ? -37.069 -32.098 -1.655 1.00 32.53 199 ALA A O 1
ATOM 1492 N N . ASP A 1 200 ? -34.924 -31.474 -1.629 1.00 39.25 200 ASP A N 1
ATOM 1493 C CA . ASP A 1 200 ? -34.612 -32.107 -2.928 1.00 39.25 200 ASP A CA 1
ATOM 1494 C C . ASP A 1 200 ? -33.299 -32.912 -2.926 1.00 39.25 200 ASP A C 1
ATOM 1496 O O . ASP A 1 200 ? -32.351 -32.624 -3.657 1.00 39.25 200 ASP A O 1
ATOM 1500 N N . LEU A 1 201 ? -33.230 -33.965 -2.108 1.00 38.44 201 LEU A N 1
ATOM 1501 C CA . LEU A 1 201 ? -32.201 -35.002 -2.252 1.00 38.44 201 LEU A CA 1
ATOM 1502 C C . LEU A 1 201 ? -32.750 -36.137 -3.126 1.00 38.44 201 LEU A C 1
ATOM 1504 O O . LEU A 1 201 ? -33.435 -37.043 -2.651 1.00 38.44 201 LEU A O 1
ATOM 1508 N N . ASN A 1 202 ? -32.452 -36.083 -4.426 1.00 41.72 202 ASN A N 1
ATOM 1509 C CA . ASN A 1 202 ? -32.812 -37.145 -5.362 1.00 41.72 202 ASN A CA 1
ATOM 1510 C C . ASN A 1 202 ? -32.007 -38.428 -5.102 1.00 41.72 202 ASN A C 1
ATOM 1512 O O . ASN A 1 202 ? -30.825 -38.406 -4.758 1.00 41.72 202 ASN A O 1
ATOM 1516 N N . LYS A 1 203 ? -32.671 -39.565 -5.339 1.00 38.78 203 LYS A N 1
ATOM 1517 C CA . LYS A 1 203 ? -32.248 -40.956 -5.070 1.00 38.78 203 LYS A CA 1
ATOM 1518 C C . LYS A 1 203 ? -30.929 -41.389 -5.749 1.00 38.78 203 LYS A C 1
ATOM 1520 O O . LYS A 1 203 ? -30.442 -42.484 -5.480 1.00 38.78 203 LYS A O 1
ATOM 1525 N N . GLU A 1 204 ? -30.349 -40.543 -6.599 1.00 41.53 204 GLU A N 1
ATOM 1526 C CA . GLU A 1 204 ? -29.028 -40.721 -7.220 1.00 41.53 204 GLU A CA 1
ATOM 1527 C C . GLU A 1 204 ? -27.866 -40.245 -6.336 1.00 41.53 204 GLU A C 1
ATOM 1529 O O . GLU A 1 204 ? -26.824 -40.890 -6.345 1.00 41.53 204 GLU A O 1
ATOM 1534 N N . ALA A 1 205 ? -28.043 -39.222 -5.487 1.00 41.16 205 ALA A N 1
ATOM 1535 C CA . ALA A 1 205 ? -26.978 -38.742 -4.590 1.00 41.16 205 ALA A CA 1
ATOM 1536 C C . ALA A 1 205 ? -26.614 -39.768 -3.498 1.00 41.16 205 ALA A C 1
ATOM 1538 O O . ALA A 1 205 ? -25.477 -39.842 -3.045 1.00 41.16 205 ALA A O 1
ATOM 1539 N N . VAL A 1 206 ? -27.579 -40.610 -3.116 1.00 40.28 206 VAL A N 1
ATOM 1540 C CA . VAL A 1 206 ? -27.381 -41.703 -2.151 1.00 40.28 206 VAL A CA 1
ATOM 1541 C C . VAL A 1 206 ? -26.650 -42.894 -2.787 1.00 40.28 206 VAL A C 1
ATOM 1543 O O . VAL A 1 206 ? -25.990 -43.652 -2.083 1.00 40.28 206 VAL A O 1
ATOM 1546 N N . ARG A 1 207 ? -26.708 -43.050 -4.119 1.00 35.53 207 ARG A N 1
ATOM 1547 C CA . ARG A 1 207 ? -25.990 -44.115 -4.841 1.00 35.53 207 ARG A CA 1
ATOM 1548 C C . ARG A 1 207 ? -24.508 -43.809 -5.044 1.00 35.53 207 ARG A C 1
ATOM 1550 O O . ARG A 1 207 ? -23.730 -44.747 -5.121 1.00 35.53 207 ARG A O 1
ATOM 1557 N N . SER A 1 208 ? -24.111 -42.537 -5.059 1.00 39.91 208 SER A N 1
ATOM 1558 C CA . SER A 1 208 ? -22.699 -42.128 -5.136 1.00 39.91 208 SER A CA 1
ATOM 1559 C C . SER A 1 208 ? -21.930 -42.321 -3.822 1.00 39.91 208 SER A C 1
ATOM 1561 O O . SER A 1 208 ? -20.711 -42.222 -3.811 1.00 39.91 208 SER A O 1
ATOM 1563 N N . LEU A 1 209 ? -22.634 -42.575 -2.712 1.00 39.34 209 LEU A N 1
ATOM 1564 C CA . LEU A 1 209 ? -22.052 -42.777 -1.378 1.00 39.34 209 LEU A CA 1
ATOM 1565 C C . LEU A 1 209 ? -21.812 -44.258 -1.036 1.00 39.34 209 LEU A C 1
ATOM 1567 O O . LEU A 1 209 ? -21.356 -44.560 0.063 1.00 39.34 209 LEU A O 1
ATOM 1571 N N . GLN A 1 210 ? -22.142 -45.190 -1.938 1.00 34.44 210 GLN A N 1
ATOM 1572 C CA . GLN A 1 210 ? -21.991 -46.630 -1.711 1.00 34.44 210 GLN A CA 1
ATOM 1573 C C . GLN A 1 210 ? -21.242 -47.291 -2.871 1.00 34.44 210 GLN A C 1
ATOM 1575 O O . GLN A 1 210 ? -21.849 -47.710 -3.854 1.00 34.44 210 GLN A O 1
ATOM 1580 N N . GLY A 1 211 ? -19.924 -47.404 -2.712 1.00 29.16 211 GLY A N 1
ATOM 1581 C CA . GLY A 1 211 ? -19.022 -48.196 -3.552 1.00 29.16 211 GLY A CA 1
ATOM 1582 C C . GLY A 1 211 ? -17.747 -47.417 -3.885 1.00 29.16 211 GLY A C 1
ATOM 1583 O O . GLY A 1 211 ? -17.830 -46.248 -4.232 1.00 29.16 211 GLY A O 1
ATOM 1584 N N . GLU A 1 212 ? -16.534 -47.946 -3.795 1.00 27.17 212 GLU A N 1
ATOM 1585 C CA . GLU A 1 212 ? -16.020 -49.267 -3.426 1.00 27.17 212 GLU A CA 1
ATOM 1586 C C . GLU A 1 212 ? -14.595 -49.061 -2.881 1.00 27.17 212 GLU A C 1
ATOM 1588 O O . GLU A 1 212 ? -13.955 -48.036 -3.127 1.00 27.17 212 GLU A O 1
ATOM 1593 N N . ASP A 1 213 ? -14.131 -50.043 -2.121 1.00 37.25 213 ASP A N 1
ATOM 1594 C CA . ASP A 1 213 ? -12.916 -50.057 -1.318 1.00 37.25 213 ASP A CA 1
ATOM 1595 C C . ASP A 1 213 ? -11.633 -49.645 -2.065 1.00 37.25 213 ASP A C 1
ATOM 1597 O O . ASP A 1 213 ? -11.200 -50.301 -3.016 1.00 37.25 213 ASP A O 1
ATOM 1601 N N . LYS A 1 214 ? -10.945 -48.625 -1.540 1.00 32.41 214 LYS A N 1
ATOM 1602 C CA . LYS A 1 214 ? -9.480 -48.545 -1.551 1.00 32.41 214 LYS A CA 1
ATOM 1603 C C . LYS A 1 214 ? -9.007 -48.033 -0.199 1.00 32.41 214 LYS A C 1
ATOM 1605 O O . LYS A 1 214 ? -9.401 -46.961 0.244 1.00 32.41 214 LYS A O 1
ATOM 1610 N N . GLU A 1 215 ? -8.195 -48.860 0.443 1.00 37.00 215 GLU A N 1
ATOM 1611 C CA . GLU A 1 215 ? -7.509 -48.590 1.698 1.00 37.00 215 GLU A CA 1
ATOM 1612 C C . GLU A 1 215 ? -6.669 -47.310 1.567 1.00 37.00 215 GLU A C 1
ATOM 1614 O O . GLU A 1 215 ? -5.641 -47.304 0.892 1.00 37.00 215 GLU A O 1
ATOM 1619 N N . GLU A 1 216 ? -7.102 -46.233 2.217 1.00 29.84 216 GLU A N 1
ATOM 1620 C CA . GLU A 1 216 ? -6.233 -45.118 2.581 1.00 29.84 216 GLU A CA 1
ATOM 1621 C C . GLU A 1 216 ? -6.184 -45.025 4.105 1.00 29.84 216 GLU A C 1
ATOM 1623 O O . GLU A 1 216 ? -7.198 -45.083 4.803 1.00 29.84 216 GLU A O 1
ATOM 1628 N N . ASP A 1 217 ? -4.950 -44.985 4.590 1.00 24.92 217 ASP A N 1
ATOM 1629 C CA . ASP A 1 217 ? -4.529 -45.094 5.975 1.00 24.92 217 ASP A CA 1
ATOM 1630 C C . ASP A 1 217 ? -5.254 -44.080 6.874 1.00 24.92 217 ASP A C 1
ATOM 1632 O O . ASP A 1 217 ? -5.136 -42.860 6.729 1.00 24.92 217 ASP A O 1
ATOM 1636 N N . SER A 1 218 ? -6.032 -44.617 7.811 1.00 30.92 218 SER A N 1
ATOM 1637 C CA . SER A 1 218 ? -6.779 -43.882 8.823 1.00 30.92 218 SER A CA 1
ATOM 1638 C C . SER A 1 218 ? -5.817 -43.219 9.807 1.00 30.92 218 SER A C 1
ATOM 1640 O O . SER A 1 218 ? -5.505 -43.768 10.864 1.00 30.92 218 SER A O 1
ATOM 1642 N N . SER A 1 219 ? -5.393 -41.997 9.498 1.00 28.47 219 SER A N 1
ATOM 1643 C CA . SER A 1 219 ? -4.854 -41.082 10.500 1.00 28.47 219 SER A CA 1
ATOM 1644 C C . SER A 1 219 ? -6.010 -40.324 11.154 1.00 28.47 219 SER A C 1
ATOM 1646 O O . SER A 1 219 ? -6.542 -39.371 10.584 1.00 28.47 219 SER A O 1
ATOM 1648 N N . ASP A 1 220 ? -6.405 -40.760 12.353 1.00 26.33 220 ASP A N 1
ATOM 1649 C CA . ASP A 1 220 ? -7.259 -39.990 13.265 1.00 26.33 220 ASP A CA 1
ATOM 1650 C C . ASP A 1 220 ? -6.747 -38.538 13.402 1.00 26.33 220 ASP A C 1
ATOM 1652 O O . ASP A 1 220 ? -5.530 -38.313 13.428 1.00 26.33 220 ASP A O 1
ATOM 1656 N N . PRO A 1 221 ? -7.629 -37.528 13.541 1.00 31.89 221 PRO A N 1
ATOM 1657 C CA . PRO A 1 221 ? -7.195 -36.147 13.659 1.00 31.89 221 PRO A CA 1
ATOM 1658 C C . PRO A 1 221 ? -6.541 -35.932 15.028 1.00 31.89 221 PRO A C 1
ATOM 1660 O O . PRO A 1 221 ? -7.199 -35.845 16.066 1.00 31.89 221 PRO A O 1
ATOM 1663 N N . SER A 1 222 ? -5.215 -35.818 15.029 1.00 26.08 222 SER A N 1
ATOM 1664 C CA . SER A 1 222 ? -4.458 -35.266 16.149 1.00 26.08 222 SER A CA 1
ATOM 1665 C C . SER A 1 222 ? -4.939 -33.839 16.464 1.00 26.08 222 SER A 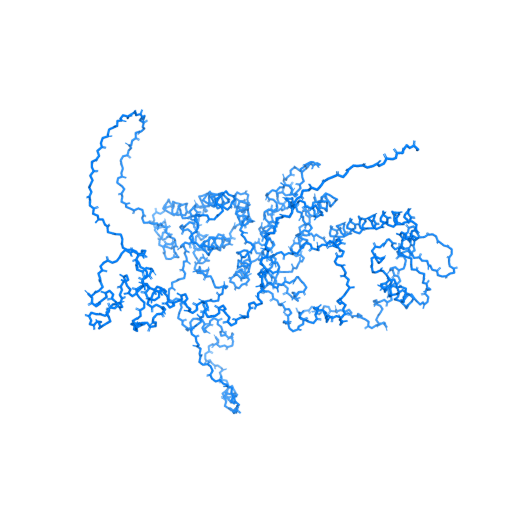C 1
ATOM 1667 O O . SER A 1 222 ? -5.312 -33.118 15.534 1.00 26.08 222 SER A O 1
ATOM 1669 N N . PRO A 1 223 ? -4.907 -33.395 17.735 1.00 33.28 223 PRO A N 1
ATOM 1670 C CA . PRO A 1 223 ? -5.391 -32.077 18.136 1.00 33.28 223 PRO A CA 1
ATOM 1671 C C . PRO A 1 223 ? -4.694 -30.982 17.325 1.00 33.28 223 PRO A C 1
ATOM 1673 O O . PRO A 1 223 ? -3.466 -30.894 17.316 1.00 33.28 223 PRO A O 1
ATOM 1676 N N . THR A 1 224 ? -5.493 -30.177 16.626 1.00 34.56 224 THR A N 1
ATOM 1677 C CA . THR A 1 224 ? -5.053 -29.101 15.739 1.00 34.56 224 THR A CA 1
ATOM 1678 C C . THR A 1 224 ? -4.110 -28.168 16.492 1.00 34.56 224 THR A C 1
ATOM 1680 O O . THR A 1 224 ? -4.517 -27.457 17.411 1.00 34.56 224 THR A O 1
ATOM 1683 N N . VAL A 1 225 ? -2.833 -28.176 16.113 1.00 36.28 225 VAL A N 1
ATOM 1684 C CA . VAL A 1 225 ? -1.903 -27.107 16.480 1.00 36.28 225 VAL A CA 1
ATOM 1685 C C . VAL A 1 225 ? -2.510 -25.810 15.925 1.00 36.28 225 VAL A C 1
ATOM 1687 O O . VAL A 1 225 ? -2.869 -25.808 14.745 1.00 36.28 225 VAL A O 1
ATOM 1690 N N . PRO A 1 226 ? -2.693 -24.741 16.727 1.00 42.25 226 PRO A N 1
ATOM 1691 C CA . PRO A 1 226 ? -3.208 -23.478 16.210 1.00 42.25 226 PRO A CA 1
ATOM 1692 C C . PRO A 1 226 ? -2.325 -23.043 15.044 1.00 42.25 226 PRO A C 1
ATOM 1694 O O . PRO A 1 226 ? -1.099 -22.977 15.176 1.00 42.25 226 PRO A O 1
ATOM 1697 N N . ASN A 1 227 ? -2.942 -22.832 13.883 1.00 55.75 227 ASN A N 1
ATOM 1698 C CA . ASN A 1 227 ? -2.202 -22.446 12.697 1.00 55.75 227 ASN A CA 1
ATOM 1699 C C . ASN A 1 227 ? -1.627 -21.043 12.944 1.00 55.75 227 ASN A C 1
ATOM 1701 O O . ASN A 1 227 ? -2.276 -20.216 13.589 1.00 55.75 227 ASN A O 1
ATOM 1705 N N . ASN A 1 228 ? -0.422 -20.747 12.453 1.00 58.19 228 ASN A N 1
ATOM 1706 C CA . ASN A 1 228 ? 0.259 -19.470 12.744 1.00 58.19 228 ASN A CA 1
ATOM 1707 C C . ASN A 1 228 ? -0.534 -18.233 12.244 1.00 58.19 228 ASN A C 1
ATOM 1709 O O . ASN A 1 228 ? -0.260 -17.097 12.639 1.00 58.19 228 ASN A O 1
ATOM 1713 N N . ASP A 1 229 ? -1.545 -18.480 11.409 1.00 64.19 229 ASP A N 1
ATOM 1714 C CA . ASP A 1 229 ? -2.406 -17.500 10.749 1.00 64.19 229 ASP A CA 1
ATOM 1715 C C . ASP A 1 229 ? -3.761 -17.285 11.441 1.00 64.19 229 ASP A C 1
ATOM 1717 O O . ASP A 1 229 ? -4.576 -16.494 10.965 1.00 64.19 229 ASP A O 1
ATOM 1721 N N . ASP A 1 230 ? -4.037 -17.976 12.550 1.00 72.50 230 ASP A N 1
ATOM 1722 C CA . ASP A 1 230 ? -5.285 -17.781 13.282 1.00 72.50 230 ASP A CA 1
ATOM 1723 C C . ASP A 1 230 ? -5.212 -16.542 14.192 1.00 72.50 230 ASP A C 1
ATOM 1725 O O . ASP A 1 230 ? -4.261 -16.326 14.946 1.00 72.50 230 ASP A O 1
ATOM 1729 N N . THR A 1 231 ? -6.248 -15.702 14.108 1.00 83.75 231 THR A N 1
ATOM 1730 C CA . THR A 1 231 ? -6.411 -14.509 14.952 1.00 83.75 231 THR A CA 1
ATOM 1731 C C . THR A 1 231 ? -7.204 -14.816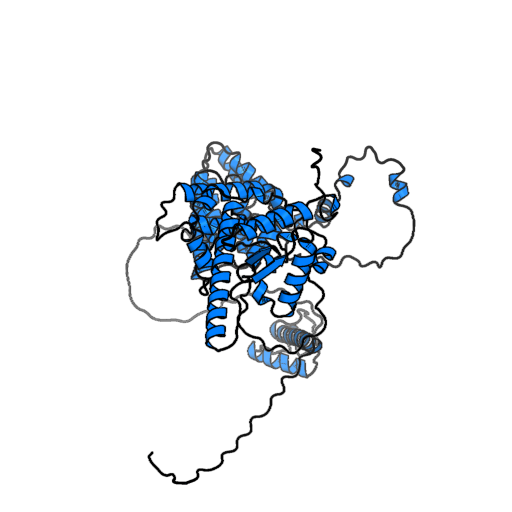 16.221 1.00 83.75 231 THR A C 1
ATOM 1733 O O . THR A 1 231 ? -8.179 -15.577 16.195 1.00 83.75 231 THR A O 1
ATOM 1736 N N . SER A 1 232 ? -6.804 -14.184 17.326 1.00 87.25 232 SER A N 1
ATOM 1737 C CA . SER A 1 232 ? -7.512 -14.230 18.612 1.00 87.25 232 SER A CA 1
ATOM 1738 C C . SER A 1 232 ? -8.760 -13.334 18.656 1.00 87.25 232 SER A C 1
ATOM 1740 O O . SER A 1 232 ? -9.655 -13.566 19.467 1.00 87.25 232 SER A O 1
ATOM 1742 N N . VAL A 1 233 ? -8.870 -12.363 17.741 1.00 89.50 233 VAL A N 1
ATOM 1743 C CA . VAL A 1 233 ? -9.986 -11.407 17.674 1.00 89.50 233 VAL A CA 1
ATOM 1744 C C . VAL A 1 233 ? -11.174 -12.000 16.912 1.00 89.50 233 VAL A C 1
ATOM 1746 O O . VAL A 1 233 ? -11.028 -12.568 15.827 1.00 89.50 233 VAL A O 1
ATOM 1749 N N . ASP A 1 234 ? -12.374 -11.833 17.462 1.00 91.75 234 ASP A N 1
ATOM 1750 C CA . ASP A 1 234 ? -13.654 -12.123 16.819 1.00 91.75 234 ASP A CA 1
ATOM 1751 C C . ASP A 1 234 ? -14.054 -10.953 15.900 1.00 91.75 234 ASP A C 1
ATOM 1753 O O . ASP A 1 234 ? -14.799 -10.046 16.274 1.00 91.75 234 ASP A O 1
ATOM 1757 N N . LEU A 1 235 ? -13.515 -10.960 14.677 1.00 91.19 235 LEU A N 1
ATOM 1758 C CA . LEU A 1 235 ? -13.785 -9.937 13.657 1.00 91.19 235 LEU A CA 1
ATOM 1759 C C . LEU A 1 235 ? -15.283 -9.800 13.301 1.00 91.19 235 LEU A C 1
ATOM 1761 O O . LEU A 1 235 ? -15.752 -8.668 13.174 1.00 91.19 235 LEU A O 1
ATOM 1765 N N . PRO A 1 236 ? -16.081 -10.883 13.175 1.00 90.56 236 PRO A N 1
ATOM 1766 C CA . PRO A 1 236 ? -17.533 -10.762 13.034 1.00 90.56 236 PRO A CA 1
ATOM 1767 C C . PRO A 1 236 ? -18.202 -9.988 14.177 1.00 90.56 236 PRO A C 1
ATOM 1769 O O . PRO A 1 236 ? -19.090 -9.172 13.924 1.00 90.56 236 PRO A O 1
ATOM 1772 N N . SER A 1 237 ? -17.775 -10.221 15.421 1.00 92.06 237 SER A N 1
ATOM 1773 C CA . SER A 1 237 ? -18.265 -9.484 16.591 1.00 92.06 237 SER A CA 1
ATOM 1774 C C . SER A 1 237 ? -17.896 -7.999 16.534 1.00 92.06 237 SER A C 1
ATOM 1776 O O . SER A 1 237 ? -18.755 -7.150 16.773 1.00 92.06 237 SER A O 1
ATOM 1778 N N . VAL A 1 238 ? -16.666 -7.670 16.115 1.00 93.31 238 VAL A N 1
ATOM 1779 C CA . VAL A 1 238 ? -16.224 -6.281 15.879 1.00 93.31 238 VAL A CA 1
ATOM 1780 C C . VAL A 1 238 ? -17.114 -5.585 14.845 1.00 93.31 238 VAL A C 1
ATOM 1782 O O . VAL A 1 238 ? -17.598 -4.482 15.092 1.00 93.31 238 VAL A O 1
ATOM 1785 N N . ARG A 1 239 ? -17.391 -6.238 13.709 1.00 92.88 239 ARG A N 1
ATOM 1786 C CA . ARG A 1 239 ? -18.218 -5.663 12.635 1.00 92.88 239 ARG A CA 1
ATOM 1787 C C . ARG A 1 239 ? -19.639 -5.355 13.098 1.00 92.88 239 ARG A C 1
ATOM 1789 O O . ARG A 1 239 ? -20.111 -4.249 12.862 1.00 92.88 239 ARG A O 1
ATOM 1796 N N . ARG A 1 240 ? -20.294 -6.283 13.810 1.00 93.19 240 ARG A N 1
ATOM 1797 C CA . ARG A 1 240 ? -21.638 -6.051 14.379 1.00 93.19 240 ARG A CA 1
ATOM 1798 C C . ARG A 1 240 ? -21.635 -4.940 15.426 1.00 93.19 240 ARG A C 1
ATOM 1800 O O . ARG A 1 240 ? -22.557 -4.130 15.480 1.00 93.19 240 ARG A O 1
ATOM 1807 N N . ALA A 1 241 ? -20.590 -4.886 16.250 1.00 92.50 241 ALA A N 1
ATOM 1808 C CA . ALA A 1 241 ? -20.417 -3.847 17.255 1.00 92.50 241 ALA A CA 1
ATOM 1809 C C . ALA A 1 241 ? -20.263 -2.454 16.616 1.00 92.50 241 ALA A C 1
ATOM 1811 O O . ALA A 1 241 ? -20.904 -1.504 17.065 1.00 92.50 241 ALA A O 1
ATOM 1812 N N . PHE A 1 242 ? -19.480 -2.334 15.540 1.00 92.88 242 PHE A N 1
ATOM 1813 C CA . PHE A 1 242 ? -19.372 -1.093 14.773 1.00 92.88 242 PHE A CA 1
ATOM 1814 C C . PHE A 1 242 ? -20.657 -0.756 14.019 1.00 92.88 242 PHE A C 1
ATOM 1816 O O . PHE A 1 242 ? -21.106 0.381 14.082 1.00 92.88 242 PHE A O 1
ATOM 1823 N N . GLU A 1 243 ? -21.319 -1.719 13.388 1.00 91.94 243 GLU A N 1
ATOM 1824 C CA . GLU A 1 243 ? -22.615 -1.478 12.743 1.00 91.94 243 GLU A CA 1
ATOM 1825 C C . GLU A 1 243 ? -23.647 -0.910 13.736 1.00 91.94 243 GLU A C 1
ATOM 1827 O O . GLU A 1 243 ? -24.326 0.076 13.448 1.00 91.94 243 GLU A O 1
ATOM 1832 N N . ALA A 1 244 ? -23.697 -1.451 14.958 1.00 90.06 244 ALA A N 1
ATOM 1833 C CA . ALA A 1 244 ? -24.541 -0.916 16.021 1.00 90.06 244 ALA A CA 1
ATOM 1834 C C . ALA A 1 244 ? -24.123 0.498 16.461 1.00 90.06 244 ALA A C 1
ATOM 1836 O O . ALA A 1 244 ? -24.992 1.324 16.750 1.00 90.06 244 ALA A O 1
ATOM 1837 N N . LEU A 1 245 ? -22.821 0.792 16.496 1.00 90.50 245 LEU A N 1
ATOM 1838 C CA . LEU A 1 245 ? -22.296 2.105 16.866 1.00 90.50 245 LEU A CA 1
ATOM 1839 C C . LEU A 1 245 ? -22.659 3.184 15.829 1.00 90.50 245 LEU A C 1
ATOM 1841 O O . LEU A 1 245 ? -23.162 4.240 16.208 1.00 90.50 245 LEU A O 1
ATOM 1845 N N . TRP A 1 246 ? -22.504 2.895 14.534 1.00 89.31 246 TRP A N 1
ATOM 1846 C CA . TRP A 1 246 ? -22.869 3.808 13.437 1.00 89.31 246 TRP A CA 1
ATOM 1847 C C . TRP A 1 246 ? -24.376 3.852 13.135 1.00 89.31 246 TRP A C 1
ATOM 1849 O O . TRP A 1 246 ? -24.825 4.693 12.363 1.00 89.31 246 TRP A O 1
ATOM 1859 N N . SER A 1 247 ? -25.188 3.017 13.792 1.00 88.75 247 SER A N 1
ATOM 1860 C CA . SER A 1 247 ? -26.654 3.157 13.784 1.00 88.75 247 SER A CA 1
ATOM 1861 C C . SER A 1 247 ? -27.168 4.320 14.651 1.00 88.75 247 SER A C 1
ATOM 1863 O O . SER A 1 247 ? -28.370 4.598 14.670 1.00 88.75 247 SER A O 1
ATOM 1865 N N . LEU A 1 248 ? -26.289 4.966 15.427 1.00 86.62 248 LEU A N 1
ATOM 1866 C CA . LEU A 1 248 ? -26.649 6.066 16.317 1.00 86.62 248 LEU A CA 1
ATOM 1867 C C . LEU A 1 248 ? -26.835 7.386 15.552 1.00 86.62 248 LEU A C 1
ATOM 1869 O O . LEU A 1 248 ? -26.025 7.714 14.688 1.00 86.62 248 LEU A O 1
ATOM 1873 N N . PRO A 1 249 ? -27.865 8.184 15.886 1.00 76.12 249 PRO A N 1
ATOM 1874 C CA . PRO A 1 249 ? -28.079 9.474 15.246 1.00 76.12 249 PRO A CA 1
ATOM 1875 C C . PRO A 1 249 ? -27.022 10.499 15.683 1.00 76.12 249 PRO A C 1
ATOM 1877 O O . PRO A 1 249 ? -26.761 10.656 16.875 1.00 76.12 249 PRO A O 1
ATOM 1880 N N . GLY A 1 250 ? -26.474 11.248 14.722 1.00 70.25 250 GLY A N 1
ATOM 1881 C CA . GLY A 1 250 ? -25.740 12.492 14.982 1.00 70.25 250 GLY A CA 1
ATOM 1882 C C . GLY A 1 250 ? -24.253 12.366 15.317 1.00 70.25 250 GLY A C 1
ATOM 1883 O O . GLY A 1 250 ? -23.737 13.293 15.931 1.00 70.25 250 GLY A O 1
ATOM 1884 N N . GLU A 1 251 ? -23.587 11.259 14.955 1.00 75.94 251 GLU A N 1
ATOM 1885 C CA . GLU A 1 251 ? -22.108 11.123 14.984 1.00 75.94 251 GLU A CA 1
ATOM 1886 C C . GLU A 1 251 ? -21.457 11.564 16.318 1.00 75.94 251 GLU A C 1
ATOM 1888 O O . GLU A 1 251 ? -20.305 11.981 16.396 1.00 75.94 251 GLU A O 1
ATOM 1893 N N . VAL A 1 252 ? -22.202 11.435 17.424 1.00 84.12 252 VAL A N 1
ATOM 1894 C CA . VAL A 1 252 ? -21.907 12.094 18.713 1.00 84.12 252 VAL A CA 1
ATOM 1895 C C . VAL A 1 252 ? -20.586 11.620 19.339 1.00 84.12 252 VAL A C 1
ATOM 1897 O O . VAL A 1 252 ? -20.008 12.290 20.193 1.00 84.12 252 VAL A O 1
ATOM 1900 N N . PHE A 1 253 ? -20.106 10.445 18.933 1.00 87.75 253 PHE A N 1
ATOM 1901 C CA . PHE A 1 253 ? -18.882 9.829 19.434 1.00 87.75 253 PHE A CA 1
ATOM 1902 C C . PHE A 1 253 ? -17.665 10.038 18.523 1.00 87.75 253 PHE A C 1
ATOM 1904 O O . PHE A 1 253 ? -16.557 9.725 18.958 1.00 87.75 253 PHE A O 1
ATOM 1911 N N . GLU A 1 254 ? -17.835 10.538 17.294 1.00 88.88 254 GLU A N 1
ATOM 1912 C CA . GLU A 1 254 ? -16.776 10.515 16.276 1.00 88.88 254 GLU A CA 1
ATOM 1913 C C . GLU A 1 254 ? -15.556 11.329 16.695 1.00 88.88 254 GLU A C 1
ATOM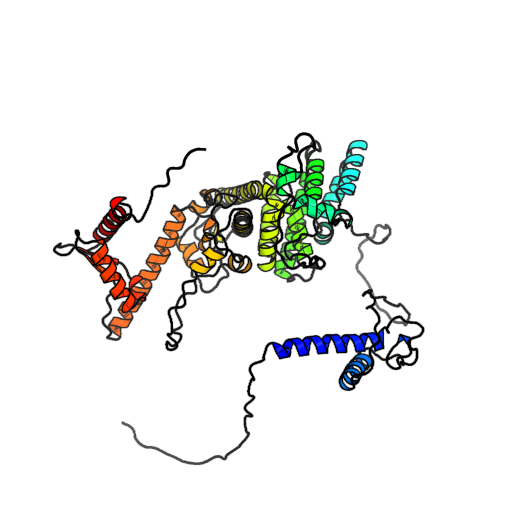 1915 O O . GLU A 1 254 ? -14.454 10.790 16.747 1.00 88.88 254 GLU A O 1
ATOM 1920 N N . SER A 1 255 ? -15.750 12.573 17.139 1.00 90.19 255 SER A N 1
ATOM 1921 C CA . SER A 1 255 ? -14.646 13.418 17.611 1.00 90.19 255 SER A CA 1
ATOM 1922 C C . SER A 1 255 ? -13.857 12.771 18.759 1.00 90.19 255 SER A C 1
ATOM 1924 O O . SER A 1 255 ? -12.626 12.827 18.800 1.00 90.19 255 SER A O 1
ATOM 1926 N N . ALA A 1 256 ? -14.541 12.107 19.695 1.00 91.38 256 ALA A N 1
ATOM 1927 C CA . ALA A 1 256 ? -13.875 11.421 20.798 1.00 91.38 256 ALA A CA 1
ATOM 1928 C C . ALA A 1 256 ? -13.106 10.182 20.326 1.00 91.38 256 ALA A C 1
ATOM 1930 O O . ALA A 1 256 ? -11.993 9.940 20.794 1.00 91.38 256 ALA A O 1
ATOM 1931 N N . LEU A 1 257 ? -13.675 9.425 19.385 1.00 93.00 257 LEU A N 1
ATOM 1932 C CA . LEU A 1 257 ? -13.032 8.255 18.801 1.00 93.00 257 LEU A CA 1
ATOM 1933 C C . LEU A 1 257 ? -11.801 8.650 17.979 1.00 93.00 257 LEU A C 1
ATOM 1935 O O . LEU A 1 257 ? -10.746 8.054 18.163 1.00 93.00 257 LEU A O 1
ATOM 1939 N N . VAL A 1 258 ? -11.894 9.685 17.141 1.00 94.06 258 VAL A N 1
ATOM 1940 C CA . VAL A 1 258 ? -10.765 10.219 16.363 1.00 94.06 258 VAL A CA 1
ATOM 1941 C C . VAL A 1 258 ? -9.621 10.632 17.289 1.00 94.06 258 VAL A C 1
ATOM 1943 O O . VAL A 1 258 ? -8.496 10.174 17.108 1.00 94.06 258 VAL A O 1
ATOM 1946 N N . ASN A 1 259 ? -9.900 11.418 18.334 1.00 94.25 259 ASN A N 1
ATOM 1947 C CA . ASN A 1 259 ? -8.877 11.830 19.301 1.00 94.25 259 ASN A CA 1
ATOM 1948 C C . ASN A 1 259 ? -8.242 10.635 20.037 1.00 94.25 259 ASN A C 1
ATOM 1950 O O . ASN A 1 259 ? -7.032 10.621 20.283 1.00 94.25 259 ASN A O 1
ATOM 1954 N N . ALA A 1 260 ? -9.041 9.617 20.367 1.00 95.44 260 ALA A N 1
ATOM 1955 C CA . ALA A 1 260 ? -8.547 8.392 20.987 1.00 95.44 260 ALA A CA 1
ATOM 1956 C C . ALA A 1 260 ? -7.629 7.603 20.042 1.00 95.44 260 ALA A C 1
ATOM 1958 O O . ALA A 1 260 ? -6.558 7.174 20.462 1.00 95.44 260 ALA A O 1
ATOM 1959 N N . LEU A 1 261 ? -7.999 7.479 18.762 1.00 96.00 261 LEU A N 1
ATOM 1960 C CA . LEU A 1 261 ? -7.190 6.818 17.735 1.00 96.00 261 LEU A CA 1
ATOM 1961 C C . LEU A 1 261 ? -5.872 7.549 17.467 1.00 96.00 261 LEU A C 1
ATOM 1963 O O . LEU A 1 261 ? -4.850 6.891 17.295 1.00 96.00 261 LEU A O 1
ATOM 1967 N N . VAL A 1 262 ? -5.880 8.885 17.459 1.00 95.62 262 VAL A N 1
ATOM 1968 C CA . VAL A 1 262 ? -4.653 9.692 17.347 1.00 95.62 262 VAL A CA 1
ATOM 1969 C C . VAL A 1 262 ? -3.729 9.413 18.530 1.00 95.62 262 VAL A C 1
ATOM 1971 O O . VAL A 1 262 ? -2.569 9.070 18.325 1.00 95.62 262 VAL A O 1
ATOM 1974 N N . THR A 1 263 ? -4.266 9.466 19.754 1.00 95.88 263 THR A N 1
ATOM 1975 C CA . THR A 1 263 ? -3.504 9.175 20.982 1.00 95.88 263 THR A CA 1
ATOM 1976 C C . THR A 1 263 ? -2.907 7.765 20.946 1.00 95.88 263 THR A C 1
ATOM 1978 O O . THR A 1 263 ? -1.724 7.579 21.211 1.00 95.88 263 THR A O 1
ATOM 1981 N N . LEU A 1 264 ? -3.707 6.773 20.550 1.00 95.06 264 LEU A N 1
ATOM 1982 C CA . LEU A 1 264 ? -3.271 5.388 20.406 1.00 95.06 264 LEU A CA 1
ATOM 1983 C C . LEU A 1 264 ? -2.158 5.233 19.367 1.00 95.06 264 LEU A C 1
ATOM 1985 O O . LEU A 1 264 ? -1.190 4.513 19.606 1.00 95.06 264 LEU A O 1
ATOM 1989 N N . ALA A 1 265 ? -2.309 5.863 18.203 1.00 94.69 265 ALA A N 1
ATOM 1990 C CA . ALA A 1 265 ? -1.326 5.787 17.132 1.00 94.69 265 ALA A CA 1
ATOM 1991 C C . ALA A 1 265 ? 0.015 6.400 17.556 1.00 94.69 265 ALA A C 1
ATOM 1993 O O . ALA A 1 265 ? 1.054 5.780 17.326 1.00 94.69 265 ALA A O 1
ATOM 1994 N N . ASP A 1 266 ? -0.016 7.561 18.217 1.00 93.38 266 ASP A N 1
ATOM 1995 C CA . ASP A 1 266 ? 1.171 8.214 18.776 1.00 93.38 266 ASP A CA 1
ATOM 1996 C C . ASP A 1 266 ? 1.860 7.335 19.827 1.00 93.38 266 ASP A C 1
ATOM 1998 O O . ASP A 1 266 ? 3.079 7.146 19.776 1.00 93.38 266 ASP A O 1
ATOM 2002 N N . ASP A 1 267 ? 1.088 6.737 20.739 1.00 91.50 267 ASP A N 1
ATOM 2003 C CA . ASP A 1 267 ? 1.614 5.839 21.768 1.00 91.50 267 ASP A CA 1
ATOM 2004 C C . ASP A 1 267 ? 2.282 4.597 21.150 1.00 91.50 267 ASP A C 1
ATOM 2006 O O . ASP A 1 267 ? 3.399 4.231 21.534 1.00 91.50 267 ASP A O 1
ATOM 2010 N N . ILE A 1 268 ? 1.646 3.971 20.150 1.00 91.06 268 ILE A N 1
ATOM 2011 C CA . ILE A 1 268 ? 2.215 2.824 19.425 1.00 91.06 268 ILE A CA 1
ATOM 2012 C C . ILE A 1 268 ? 3.485 3.235 18.674 1.00 91.06 268 ILE A C 1
ATOM 2014 O O . ILE A 1 268 ? 4.491 2.522 18.726 1.00 91.06 268 ILE A O 1
ATOM 2018 N N . GLU A 1 269 ? 3.463 4.363 17.961 1.00 90.38 269 GLU A N 1
ATOM 2019 C CA . GLU A 1 269 ? 4.617 4.836 17.196 1.00 90.38 269 GLU A CA 1
ATOM 2020 C C . GLU A 1 269 ? 5.814 5.094 18.118 1.00 90.38 269 GLU A C 1
ATOM 2022 O O . GLU A 1 269 ? 6.927 4.634 17.834 1.00 90.38 269 GLU A O 1
ATOM 2027 N N . LEU A 1 270 ? 5.586 5.780 19.242 1.00 88.50 270 LEU A N 1
ATOM 2028 C CA . LEU A 1 270 ? 6.607 6.052 20.247 1.00 88.50 270 LEU A CA 1
ATOM 2029 C C . LEU A 1 270 ? 7.187 4.744 20.805 1.00 88.50 270 LEU A C 1
ATOM 2031 O O . LEU A 1 270 ? 8.407 4.603 20.929 1.00 88.50 270 LEU A O 1
ATOM 2035 N N . ASP A 1 271 ? 6.339 3.755 21.080 1.00 86.00 271 ASP A N 1
ATOM 2036 C CA . ASP A 1 271 ? 6.753 2.448 21.594 1.00 86.00 271 ASP A CA 1
ATOM 2037 C C . ASP A 1 271 ? 7.588 1.630 20.615 1.00 86.00 271 ASP A C 1
ATOM 2039 O O . ASP A 1 271 ? 8.566 0.982 21.014 1.00 86.00 271 ASP A O 1
ATOM 2043 N N . LEU A 1 272 ? 7.250 1.682 19.330 1.00 85.88 272 LEU A N 1
ATOM 2044 C CA . LEU A 1 272 ? 7.984 0.968 18.294 1.00 85.88 272 LEU A CA 1
ATOM 2045 C C . LEU A 1 272 ? 9.304 1.666 17.945 1.00 85.88 272 LEU A C 1
ATOM 2047 O O . LEU A 1 272 ? 10.334 0.995 17.845 1.00 85.88 272 LEU A O 1
ATOM 2051 N N . ARG A 1 273 ? 9.307 2.999 17.807 1.00 83.44 273 ARG A N 1
ATOM 2052 C CA . ARG A 1 273 ? 10.503 3.766 17.416 1.00 83.44 273 ARG A CA 1
ATOM 2053 C C . ARG A 1 273 ? 11.500 3.948 18.562 1.00 83.44 273 ARG A C 1
ATOM 2055 O O . ARG A 1 273 ? 12.704 3.831 18.335 1.00 83.44 273 ARG A O 1
ATOM 2062 N N . VAL A 1 274 ? 11.027 4.227 19.780 1.00 79.69 274 VAL A N 1
ATOM 2063 C CA . VAL A 1 274 ? 11.891 4.590 20.920 1.00 79.69 274 VAL A CA 1
ATOM 2064 C C . VAL A 1 274 ? 12.168 3.394 21.823 1.00 79.69 274 VAL A C 1
ATOM 2066 O O . VAL A 1 274 ? 13.322 3.127 22.159 1.00 79.69 274 VAL A O 1
ATOM 2069 N N . PHE A 1 275 ? 11.129 2.652 22.206 1.00 71.56 275 PHE A N 1
ATOM 2070 C CA . PHE A 1 275 ? 11.234 1.629 23.250 1.00 71.56 275 PHE A CA 1
ATOM 2071 C C . PHE A 1 275 ? 11.478 0.210 22.722 1.00 71.56 275 PHE A C 1
ATOM 2073 O O . PHE A 1 275 ? 11.666 -0.697 23.529 1.00 71.56 275 PHE A O 1
ATOM 2080 N N . ARG A 1 276 ? 11.506 0.004 21.395 1.00 66.38 276 ARG A N 1
ATOM 2081 C CA . ARG A 1 276 ? 11.742 -1.297 20.738 1.00 66.38 276 ARG A CA 1
ATOM 2082 C C . ARG A 1 276 ? 10.908 -2.433 21.360 1.00 66.38 276 ARG A C 1
ATOM 2084 O O . ARG A 1 276 ? 11.457 -3.437 21.805 1.00 66.38 276 ARG A O 1
ATOM 2091 N N . MET A 1 277 ? 9.581 -2.265 21.368 1.00 62.44 277 MET A N 1
ATOM 2092 C CA . MET A 1 277 ? 8.573 -3.282 21.746 1.00 62.44 277 MET A CA 1
ATOM 2093 C C . MET A 1 277 ? 8.454 -3.673 23.229 1.00 62.44 277 MET A C 1
ATOM 2095 O O . MET A 1 277 ? 7.675 -4.563 23.552 1.00 62.44 277 MET A O 1
ATOM 2099 N N . VAL A 1 278 ? 9.122 -2.989 24.160 1.00 52.91 278 VAL A N 1
ATOM 2100 C CA . VAL A 1 278 ? 9.149 -3.395 25.584 1.00 52.91 278 VAL A CA 1
ATOM 2101 C C . VAL A 1 278 ? 7.779 -3.350 26.299 1.00 52.91 278 VAL A C 1
ATOM 2103 O O . VAL A 1 278 ? 7.620 -4.008 27.324 1.00 52.91 278 VAL A O 1
ATOM 2106 N N . ARG A 1 279 ? 6.777 -2.618 25.788 1.00 62.34 279 ARG A N 1
ATOM 2107 C CA . ARG A 1 279 ? 5.460 -2.471 26.449 1.00 62.34 279 ARG A CA 1
ATOM 2108 C C . ARG A 1 279 ? 4.388 -3.488 26.043 1.00 62.34 279 ARG A C 1
ATOM 2110 O O . ARG A 1 279 ? 3.332 -3.509 26.669 1.00 62.34 279 ARG A O 1
ATOM 2117 N N . TRP A 1 280 ? 4.625 -4.301 25.016 1.00 68.81 280 TRP A N 1
ATOM 2118 C CA . TRP A 1 280 ? 3.619 -5.231 24.496 1.00 68.81 280 TRP A CA 1
ATOM 2119 C C . TRP A 1 280 ? 3.887 -6.646 25.006 1.00 68.81 280 TRP A C 1
ATOM 2121 O O . TRP A 1 280 ? 4.986 -7.165 24.831 1.00 68.81 280 TRP A O 1
ATOM 2131 N N . ASP A 1 281 ? 2.874 -7.279 25.608 1.00 69.31 281 ASP A N 1
ATOM 2132 C CA . ASP A 1 281 ? 2.990 -8.638 26.163 1.00 69.31 281 ASP A CA 1
ATOM 2133 C C . ASP A 1 281 ? 3.275 -9.694 25.072 1.00 69.31 281 ASP A C 1
ATOM 2135 O O . ASP A 1 281 ? 3.972 -10.680 25.310 1.00 69.31 281 ASP A O 1
ATOM 2139 N N . SER A 1 282 ? 2.749 -9.481 23.860 1.00 81.12 282 SER A N 1
ATOM 2140 C CA . SER A 1 282 ? 2.994 -10.287 22.659 1.00 81.12 282 SER A CA 1
ATOM 2141 C C . SER A 1 282 ? 2.834 -9.428 21.400 1.00 81.12 282 SER A C 1
ATOM 2143 O O . SER A 1 282 ? 2.087 -8.447 21.394 1.00 81.12 282 SER A O 1
ATOM 2145 N N . MET A 1 283 ? 3.481 -9.835 20.303 1.00 81.38 283 MET A N 1
ATOM 2146 C CA . MET A 1 283 ? 3.234 -9.284 18.964 1.00 81.38 283 MET A CA 1
ATOM 2147 C C . MET A 1 283 ? 1.761 -9.410 18.562 1.00 81.38 283 MET A C 1
ATOM 2149 O O . MET A 1 283 ? 1.206 -8.519 17.923 1.00 81.38 283 MET A O 1
ATOM 2153 N N . ASP A 1 284 ? 1.118 -10.504 18.970 1.00 85.62 284 ASP A N 1
ATOM 2154 C CA . ASP A 1 284 ? -0.288 -10.756 18.665 1.00 85.62 284 ASP A CA 1
ATOM 2155 C C . ASP A 1 284 ? -1.196 -9.704 19.303 1.00 85.62 284 ASP A C 1
ATOM 2157 O O . ASP A 1 284 ? -2.162 -9.275 18.682 1.00 85.62 284 ASP A O 1
ATOM 2161 N N . SER A 1 285 ? -0.844 -9.202 20.491 1.00 88.31 285 SER A N 1
ATOM 2162 C CA . SER A 1 285 ? -1.584 -8.123 21.150 1.00 88.31 285 SER A CA 1
ATOM 2163 C C . SER A 1 285 ? -1.553 -6.831 20.329 1.00 88.31 285 SER A C 1
ATOM 2165 O O . SER A 1 285 ? -2.574 -6.159 20.203 1.00 88.31 285 SER A O 1
ATOM 2167 N N . LEU A 1 286 ? -0.408 -6.500 19.723 1.00 90.12 286 LEU A N 1
ATOM 2168 C CA . LEU A 1 286 ? -0.287 -5.339 18.839 1.00 90.12 286 LEU A CA 1
ATOM 2169 C C . LEU A 1 286 ? -1.072 -5.540 17.535 1.00 90.12 286 LEU A C 1
ATOM 2171 O O . LEU A 1 286 ? -1.759 -4.631 17.074 1.00 90.12 286 LEU A O 1
ATOM 2175 N N . LEU A 1 287 ? -1.012 -6.739 16.950 1.00 91.38 287 LEU A N 1
ATOM 2176 C CA . LEU A 1 287 ? -1.780 -7.054 15.745 1.00 91.38 287 LEU A CA 1
ATOM 2177 C C . LEU A 1 287 ? -3.288 -7.001 15.999 1.00 91.38 287 LEU A C 1
ATOM 2179 O O . LEU A 1 287 ? -4.012 -6.466 15.165 1.00 91.38 287 LEU A O 1
ATOM 2183 N N . ASN A 1 288 ? -3.759 -7.468 17.157 1.00 92.06 288 ASN A N 1
ATOM 2184 C CA . ASN A 1 288 ? -5.166 -7.375 17.550 1.00 92.06 288 ASN A CA 1
ATOM 2185 C C . ASN A 1 288 ? -5.674 -5.926 17.518 1.00 92.06 288 ASN A C 1
ATOM 2187 O O . ASN A 1 288 ? -6.782 -5.679 17.049 1.00 92.06 288 ASN A O 1
ATOM 2191 N N . VAL A 1 289 ? -4.853 -4.966 17.961 1.00 93.88 289 VAL A N 1
ATOM 2192 C CA . VAL A 1 289 ? -5.192 -3.537 17.905 1.00 93.88 289 VAL A CA 1
ATOM 2193 C C . VAL A 1 289 ? -5.422 -3.087 16.466 1.00 93.88 289 VAL A C 1
ATOM 2195 O O . VAL A 1 289 ? -6.479 -2.539 16.160 1.00 93.88 289 VAL A O 1
ATOM 2198 N N . PHE A 1 290 ? -4.476 -3.360 15.563 1.00 94.88 290 PHE A N 1
ATOM 2199 C CA . PHE A 1 290 ? -4.625 -2.982 14.157 1.00 94.88 290 PHE A CA 1
ATOM 2200 C C . PHE A 1 290 ? -5.797 -3.700 13.482 1.00 94.88 290 PHE A C 1
ATOM 2202 O O . PHE A 1 290 ? -6.519 -3.078 12.709 1.00 94.88 290 PHE A O 1
ATOM 2209 N N . LEU A 1 291 ? -6.043 -4.969 13.810 1.00 94.25 291 LEU A N 1
ATOM 2210 C CA . LEU A 1 291 ? -7.198 -5.710 13.302 1.00 94.25 291 LEU A CA 1
ATOM 2211 C C . LEU A 1 291 ? -8.527 -5.061 13.701 1.00 94.25 291 LEU A C 1
ATOM 2213 O O . LEU A 1 291 ? -9.428 -4.993 12.875 1.00 94.25 291 LEU A O 1
ATOM 2217 N N . ILE A 1 292 ? -8.653 -4.553 14.929 1.00 94.75 292 ILE A N 1
ATOM 2218 C CA . ILE A 1 292 ? -9.878 -3.874 15.372 1.00 94.75 292 ILE A CA 1
ATOM 2219 C C . ILE A 1 292 ? -9.996 -2.487 14.728 1.00 94.75 292 ILE A C 1
ATOM 2221 O O . ILE A 1 292 ? -11.065 -2.123 14.245 1.00 94.75 292 ILE A O 1
ATOM 2225 N N . VAL A 1 293 ? -8.912 -1.706 14.693 1.00 95.19 293 VAL A N 1
ATOM 2226 C CA . VAL A 1 293 ? -8.946 -0.325 14.180 1.00 95.19 293 VAL A CA 1
ATOM 2227 C C . VAL A 1 293 ? -9.193 -0.271 12.670 1.00 95.19 293 VAL A C 1
ATOM 2229 O O . VAL A 1 293 ? -9.994 0.539 12.212 1.00 95.19 293 VAL A O 1
ATOM 2232 N N . PHE A 1 294 ? -8.558 -1.143 11.883 1.00 94.75 294 PHE A N 1
ATOM 2233 C CA . PHE A 1 294 ? -8.751 -1.168 10.428 1.00 94.75 294 PHE A CA 1
ATOM 2234 C C . PHE A 1 294 ? -10.103 -1.774 9.995 1.00 94.75 294 PHE A C 1
ATOM 2236 O O . PHE A 1 294 ? -10.445 -1.714 8.816 1.00 94.75 294 PHE A O 1
ATOM 2243 N N . GLU A 1 295 ? -10.905 -2.302 10.928 1.00 93.81 295 GLU A N 1
ATOM 2244 C CA . GLU A 1 295 ? -12.300 -2.708 10.685 1.00 93.81 295 GLU A CA 1
ATOM 2245 C C . GLU A 1 295 ? -13.307 -1.558 10.869 1.00 93.81 295 GLU A C 1
ATOM 2247 O O . GLU A 1 295 ? -14.498 -1.744 10.612 1.00 93.81 295 GLU A O 1
ATOM 2252 N N . ILE A 1 296 ? -12.861 -0.360 11.273 1.00 92.06 296 ILE A N 1
ATOM 2253 C CA . ILE A 1 296 ? -13.725 0.823 11.376 1.00 92.06 296 ILE A CA 1
ATOM 2254 C C . ILE A 1 296 ? -14.327 1.146 9.989 1.00 92.06 296 ILE A C 1
ATOM 2256 O O . ILE A 1 296 ? -13.577 1.409 9.044 1.00 92.06 296 ILE A O 1
ATOM 2260 N N . PRO A 1 297 ? -15.669 1.157 9.825 1.00 85.31 297 PRO A N 1
ATOM 2261 C CA . PRO A 1 297 ? -16.296 1.263 8.505 1.00 85.31 297 PRO A CA 1
ATOM 2262 C C . PRO A 1 297 ? -16.008 2.571 7.761 1.00 85.31 297 PRO A C 1
ATOM 2264 O O . PRO A 1 297 ? -15.880 2.553 6.537 1.00 85.31 297 PRO A O 1
ATOM 2267 N N . MET A 1 298 ? -15.900 3.672 8.508 1.00 84.00 298 MET A N 1
ATOM 2268 C CA . MET A 1 298 ? -15.816 5.051 8.011 1.00 84.00 298 MET A CA 1
ATOM 2269 C C . MET A 1 298 ? -14.399 5.632 8.076 1.00 84.00 298 MET A C 1
ATOM 2271 O O . MET A 1 298 ? -14.218 6.845 8.107 1.00 84.00 298 MET A O 1
ATOM 2275 N N . LEU A 1 299 ? -13.369 4.779 8.087 1.00 86.06 299 LEU A N 1
ATOM 2276 C CA . LEU A 1 299 ? -11.975 5.222 8.204 1.00 86.06 299 LEU A CA 1
ATOM 2277 C C . LEU A 1 299 ? -11.522 6.137 7.041 1.00 86.06 299 LEU A C 1
ATOM 2279 O O . LEU A 1 299 ? -10.555 6.877 7.194 1.00 86.06 299 LEU A O 1
ATOM 2283 N N . GLY A 1 300 ? -12.227 6.093 5.903 1.00 82.44 300 GLY A N 1
ATOM 2284 C CA . GLY A 1 300 ? -12.027 6.982 4.750 1.00 82.44 300 GLY A CA 1
ATOM 2285 C C . GLY A 1 300 ? -12.775 8.322 4.812 1.00 82.44 300 GLY A C 1
ATOM 2286 O O . GLY A 1 300 ? -12.545 9.176 3.964 1.00 82.44 300 GLY A O 1
ATOM 2287 N N . ASN A 1 301 ? -13.649 8.557 5.799 1.00 88.62 301 ASN A N 1
ATOM 2288 C CA . ASN A 1 301 ? -14.343 9.844 5.930 1.00 88.62 301 ASN A CA 1
ATOM 2289 C C . ASN A 1 301 ? -13.354 10.965 6.286 1.00 88.62 301 ASN A C 1
ATOM 2291 O O . ASN A 1 301 ? -12.378 10.729 6.994 1.00 88.62 301 ASN A O 1
ATOM 2295 N N . SER A 1 302 ? -13.642 12.197 5.847 1.00 85.88 302 SER A N 1
ATOM 2296 C CA . SER A 1 302 ? -12.729 13.353 5.923 1.00 85.88 302 SER A CA 1
ATOM 2297 C C . SER A 1 302 ? -12.070 13.556 7.298 1.00 85.88 302 SER A C 1
ATOM 2299 O O . SER A 1 302 ? -10.850 13.699 7.352 1.00 85.88 302 SER A O 1
ATOM 2301 N N . GLU A 1 303 ? -12.816 13.482 8.409 1.00 86.44 303 GLU A N 1
ATOM 2302 C CA . GLU A 1 303 ? -12.235 13.661 9.752 1.00 86.44 303 GLU A CA 1
ATOM 2303 C C . GLU A 1 303 ? -11.235 12.552 10.123 1.00 86.44 303 GLU A C 1
ATOM 2305 O O . GLU A 1 303 ? -10.130 12.827 10.599 1.00 86.44 303 GLU A O 1
ATOM 2310 N N . TYR A 1 304 ? -11.592 11.288 9.870 1.00 91.00 304 TYR A N 1
ATOM 2311 C CA . TYR A 1 304 ? -10.727 10.140 10.150 1.00 91.00 304 TYR A CA 1
ATOM 2312 C C . TYR A 1 304 ? -9.512 10.123 9.227 1.00 91.00 304 TYR A C 1
ATOM 2314 O O . TYR A 1 304 ? -8.395 9.894 9.692 1.00 91.00 304 TYR A O 1
ATOM 2322 N N . LEU A 1 305 ? -9.724 10.395 7.939 1.00 90.50 305 LEU A N 1
ATOM 2323 C CA . LEU A 1 305 ? -8.693 10.441 6.910 1.00 90.50 305 LEU A CA 1
ATOM 2324 C C . LEU A 1 305 ? -7.601 11.453 7.284 1.00 90.50 305 LEU A C 1
ATOM 2326 O O . LEU A 1 305 ? -6.408 11.133 7.286 1.00 90.50 305 LEU A O 1
ATOM 2330 N N . GLU A 1 306 ? -8.010 12.670 7.648 1.00 86.38 306 GLU A N 1
ATOM 2331 C CA . GLU A 1 306 ? -7.094 13.776 7.904 1.00 86.38 306 GLU A CA 1
ATOM 2332 C C . GLU A 1 306 ? -6.391 13.699 9.250 1.00 86.38 306 GLU A C 1
ATOM 2334 O O . GLU A 1 306 ? -5.226 14.095 9.308 1.00 86.38 306 GLU A O 1
ATOM 2339 N N . LEU A 1 307 ? -7.055 13.201 10.300 1.00 91.31 307 LEU A N 1
ATOM 2340 C CA . LEU A 1 307 ? -6.539 13.239 11.672 1.00 91.31 307 LEU A CA 1
ATOM 2341 C C . LEU A 1 307 ? -6.001 11.887 12.152 1.00 91.31 307 LEU A C 1
ATOM 2343 O O . LEU A 1 307 ? -4.920 11.845 12.729 1.00 91.31 307 LEU A O 1
ATOM 2347 N N . ALA A 1 308 ? -6.703 10.780 11.894 1.00 94.00 308 ALA A N 1
ATOM 2348 C CA . ALA A 1 308 ? -6.384 9.479 12.491 1.00 94.00 308 ALA A CA 1
ATOM 2349 C C . ALA A 1 308 ? -5.655 8.518 11.537 1.00 94.00 308 ALA A C 1
ATOM 2351 O O . ALA A 1 308 ? -4.640 7.930 11.915 1.00 94.00 308 ALA A O 1
ATOM 2352 N N . LEU A 1 309 ? -6.133 8.342 10.299 1.00 95.56 309 LEU A N 1
ATOM 2353 C CA . LEU A 1 309 ? -5.655 7.288 9.394 1.00 95.56 309 LEU A CA 1
ATOM 2354 C C . LEU A 1 309 ? -4.162 7.419 9.080 1.00 95.56 309 LEU A C 1
ATOM 2356 O O . LEU A 1 309 ? -3.442 6.421 9.094 1.00 95.56 309 LEU A O 1
ATOM 2360 N N . HIS A 1 310 ? -3.672 8.632 8.827 1.00 93.38 310 HIS A N 1
ATOM 2361 C CA . HIS A 1 310 ? -2.253 8.840 8.531 1.00 93.38 310 HIS A CA 1
ATOM 2362 C C . HIS A 1 310 ? -1.348 8.483 9.724 1.00 93.38 310 HIS A C 1
ATOM 2364 O O . HIS A 1 310 ? -0.292 7.879 9.525 1.00 93.38 310 HIS A O 1
ATOM 2370 N N . MET A 1 311 ? -1.783 8.772 10.956 1.00 94.75 311 MET A N 1
ATOM 2371 C CA . MET A 1 311 ? -1.064 8.401 12.180 1.00 94.75 311 MET A CA 1
ATOM 2372 C C . MET A 1 311 ? -1.087 6.889 12.401 1.00 94.75 311 MET A C 1
ATOM 2374 O O . MET A 1 311 ? -0.052 6.281 12.673 1.00 94.75 311 MET A O 1
ATOM 2378 N N . LEU A 1 312 ? -2.238 6.249 12.181 1.00 96.06 312 LEU A N 1
ATOM 2379 C CA . LEU A 1 312 ? -2.368 4.791 12.225 1.00 96.06 312 LEU A CA 1
ATOM 2380 C C . LEU A 1 312 ? -1.465 4.107 11.192 1.00 96.06 312 LEU A C 1
ATOM 2382 O O . LEU A 1 312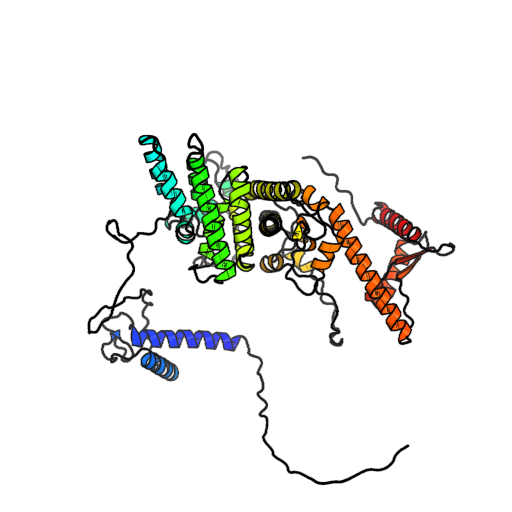 ? -0.811 3.110 11.504 1.00 96.06 312 LEU A O 1
ATOM 2386 N N . CYS A 1 313 ? -1.369 4.664 9.981 1.00 96.69 313 CYS A N 1
ATOM 2387 C CA . CYS A 1 313 ? -0.459 4.162 8.957 1.00 96.69 313 CYS A CA 1
ATOM 2388 C C . CYS A 1 313 ? 1.005 4.304 9.378 1.00 96.69 313 CYS A C 1
ATOM 2390 O O . CYS A 1 313 ? 1.805 3.394 9.158 1.00 96.69 313 CYS A O 1
ATOM 2392 N N . LYS A 1 314 ? 1.363 5.421 10.018 1.00 94.12 314 LYS A N 1
ATOM 2393 C CA . LYS A 1 314 ? 2.712 5.664 10.538 1.00 94.12 314 LYS A CA 1
ATOM 2394 C C . LYS A 1 314 ? 3.085 4.660 11.626 1.00 94.12 314 LYS A C 1
ATOM 2396 O O . LYS A 1 314 ? 4.155 4.052 11.533 1.00 94.12 314 LYS A O 1
ATOM 2401 N N . ALA A 1 315 ? 2.177 4.395 12.563 1.00 94.31 315 ALA A N 1
ATOM 2402 C CA . ALA A 1 315 ? 2.334 3.362 13.581 1.00 94.31 315 ALA A CA 1
ATOM 2403 C C . ALA A 1 315 ? 2.502 1.962 12.958 1.00 94.31 315 ALA A C 1
ATOM 2405 O O . ALA A 1 315 ? 3.481 1.273 13.251 1.00 94.31 315 ALA A O 1
ATOM 2406 N N . LEU A 1 316 ? 1.616 1.565 12.034 1.00 95.12 316 LEU A N 1
ATOM 2407 C CA . LEU A 1 316 ? 1.686 0.259 11.366 1.00 95.12 316 LEU A CA 1
ATOM 2408 C C . LEU A 1 316 ? 2.962 0.102 10.522 1.00 95.12 316 LEU A C 1
ATOM 2410 O O . LEU A 1 316 ? 3.553 -0.975 10.479 1.00 95.12 316 LEU A O 1
ATOM 2414 N N . SER A 1 317 ? 3.452 1.181 9.906 1.00 93.12 317 SER A N 1
ATOM 2415 C CA . SER A 1 317 ? 4.682 1.153 9.105 1.00 93.12 317 SER A CA 1
ATOM 2416 C C . SER A 1 317 ? 5.954 0.860 9.914 1.00 93.12 317 SER A C 1
ATOM 2418 O O . SER A 1 317 ? 6.979 0.502 9.333 1.00 93.12 317 SER A O 1
ATOM 2420 N N . CYS A 1 318 ? 5.895 1.006 11.242 1.00 91.00 318 CYS A N 1
ATOM 2421 C CA . CYS A 1 318 ? 6.999 0.711 12.156 1.00 91.00 318 CYS A CA 1
ATOM 2422 C C . CYS A 1 318 ? 6.994 -0.746 12.656 1.00 91.00 318 CYS A C 1
ATOM 2424 O O . CYS A 1 318 ? 7.921 -1.161 13.352 1.00 91.00 318 CYS A O 1
ATOM 2426 N N . VAL A 1 319 ? 5.959 -1.524 12.328 1.00 90.81 319 VAL A N 1
ATOM 2427 C CA . VAL A 1 319 ? 5.819 -2.921 12.753 1.00 90.81 319 VAL A CA 1
ATOM 2428 C C . VAL A 1 319 ? 6.822 -3.813 12.000 1.00 90.81 319 VAL A C 1
ATOM 2430 O O . VAL A 1 319 ? 7.021 -3.611 10.801 1.00 90.81 319 VAL A O 1
ATOM 2433 N N . PRO A 1 320 ? 7.451 -4.817 12.645 1.00 91.25 320 PRO A N 1
ATOM 2434 C CA . PRO A 1 320 ? 8.384 -5.732 11.983 1.00 91.25 320 PRO A CA 1
ATOM 2435 C C . PRO A 1 320 ? 7.757 -6.528 10.833 1.00 91.25 320 PRO A C 1
ATOM 2437 O O . PRO A 1 320 ? 6.584 -6.894 10.887 1.00 91.25 320 PRO A O 1
ATOM 2440 N N . VAL A 1 321 ? 8.573 -6.881 9.834 1.00 91.69 321 VAL A N 1
ATOM 2441 C CA . VAL A 1 321 ? 8.137 -7.576 8.605 1.00 91.69 321 VAL A CA 1
ATOM 2442 C C . VAL A 1 321 ? 7.365 -8.868 8.897 1.00 91.69 321 VAL A C 1
ATOM 2444 O O . VAL A 1 321 ? 6.322 -9.094 8.296 1.00 91.69 321 VAL A O 1
ATOM 2447 N N . LEU A 1 322 ? 7.799 -9.664 9.880 1.00 90.38 322 LEU A N 1
ATOM 2448 C CA . LEU A 1 322 ? 7.109 -10.897 10.286 1.00 90.38 322 LEU A CA 1
ATOM 2449 C C . LEU A 1 322 ? 5.649 -10.648 10.709 1.00 90.38 322 LEU A C 1
ATOM 2451 O O . LEU A 1 322 ? 4.744 -11.418 10.391 1.00 90.38 322 LEU A O 1
ATOM 2455 N N . ALA A 1 323 ? 5.412 -9.547 11.418 1.00 90.88 323 ALA A N 1
ATOM 2456 C CA . ALA A 1 323 ? 4.084 -9.175 11.876 1.00 90.88 323 ALA A CA 1
ATOM 2457 C C . ALA A 1 323 ? 3.249 -8.542 10.754 1.00 90.88 323 ALA A C 1
ATOM 2459 O O . ALA A 1 323 ? 2.053 -8.811 10.674 1.00 90.88 323 ALA A O 1
ATOM 2460 N N . GLN A 1 324 ? 3.874 -7.796 9.836 1.00 94.62 324 GLN A N 1
ATOM 2461 C CA . GLN A 1 324 ? 3.218 -7.348 8.602 1.00 94.62 324 GLN A CA 1
ATOM 2462 C C . GLN A 1 324 ? 2.767 -8.538 7.737 1.00 94.62 324 GLN A C 1
ATOM 2464 O O . GLN A 1 324 ? 1.646 -8.540 7.236 1.00 94.62 324 GLN A O 1
ATOM 2469 N N . ALA A 1 325 ? 3.597 -9.579 7.615 1.00 93.75 325 ALA A N 1
ATOM 2470 C CA . ALA A 1 325 ? 3.270 -10.803 6.886 1.00 93.75 325 ALA A CA 1
ATOM 2471 C C . ALA A 1 325 ? 2.090 -11.549 7.526 1.00 93.75 325 ALA A C 1
ATOM 2473 O O . ALA A 1 325 ? 1.140 -11.925 6.837 1.00 93.75 325 ALA A O 1
ATOM 2474 N N . LYS A 1 326 ? 2.094 -11.696 8.859 1.00 93.25 326 LYS A N 1
ATOM 2475 C CA . LYS A 1 326 ? 0.954 -12.265 9.592 1.00 93.25 326 LYS A CA 1
ATOM 2476 C C . LYS A 1 326 ? -0.320 -11.439 9.388 1.00 93.25 326 LYS A C 1
ATOM 2478 O O . LYS A 1 326 ? -1.375 -12.012 9.131 1.00 93.25 326 LYS A O 1
ATOM 2483 N N . LEU A 1 327 ? -0.228 -10.109 9.444 1.00 94.69 327 LEU A N 1
ATOM 2484 C CA . LEU A 1 327 ? -1.364 -9.220 9.191 1.00 94.69 327 LEU A CA 1
ATOM 2485 C C . LEU A 1 327 ? -1.923 -9.398 7.773 1.00 94.69 327 LEU A C 1
ATOM 2487 O O . LEU A 1 327 ? -3.135 -9.523 7.624 1.00 94.69 327 LEU A O 1
ATOM 2491 N N . ALA A 1 328 ? -1.063 -9.482 6.752 1.00 95.19 328 ALA A N 1
ATOM 2492 C CA . ALA A 1 328 ? -1.483 -9.721 5.371 1.00 95.19 328 ALA A CA 1
ATOM 2493 C C . ALA A 1 328 ? -2.244 -11.050 5.217 1.00 95.19 328 ALA A C 1
ATOM 2495 O O . ALA A 1 328 ? -3.297 -11.081 4.579 1.00 95.19 328 ALA A O 1
ATOM 2496 N N . ARG A 1 329 ? -1.769 -12.131 5.859 1.00 94.25 329 ARG A N 1
ATOM 2497 C CA . ARG A 1 329 ? -2.457 -13.437 5.869 1.00 94.25 329 ARG A CA 1
ATOM 2498 C C . ARG A 1 329 ? -3.822 -13.371 6.559 1.00 94.25 329 ARG A C 1
ATOM 2500 O O . ARG A 1 329 ? -4.807 -13.879 6.021 1.00 94.25 329 ARG A O 1
ATOM 2507 N N . VAL A 1 330 ? -3.917 -12.691 7.704 1.00 93.62 330 VAL A N 1
ATOM 2508 C CA . VAL A 1 330 ? -5.195 -12.499 8.413 1.00 93.62 330 VAL A CA 1
ATOM 2509 C C . VAL A 1 330 ? -6.165 -11.653 7.586 1.00 93.62 330 VAL A C 1
ATOM 2511 O O . VAL A 1 330 ? -7.338 -12.014 7.469 1.00 93.62 330 VAL A O 1
ATOM 2514 N N . TRP A 1 331 ? -5.694 -10.567 6.971 1.00 95.38 331 TRP A N 1
ATOM 2515 C CA . TRP A 1 331 ? -6.509 -9.720 6.102 1.00 95.38 331 TRP A CA 1
ATOM 2516 C C . TRP A 1 331 ? -7.043 -10.476 4.886 1.00 95.38 331 TRP A C 1
ATOM 2518 O O . TRP A 1 331 ? -8.231 -10.362 4.579 1.00 95.38 331 TRP A O 1
ATOM 2528 N N . ALA A 1 332 ? -6.211 -11.299 4.249 1.00 93.88 332 ALA A N 1
ATOM 2529 C CA . ALA A 1 332 ? -6.618 -12.122 3.117 1.00 93.88 332 ALA A CA 1
ATOM 2530 C C . ALA A 1 332 ? -7.710 -13.139 3.489 1.00 93.88 332 ALA A C 1
ATOM 2532 O O . ALA A 1 332 ? -8.693 -13.296 2.763 1.00 93.88 332 ALA A O 1
ATOM 2533 N N . LYS A 1 333 ? -7.562 -13.800 4.646 1.00 92.12 333 LYS A N 1
ATOM 2534 C CA . LYS A 1 333 ? -8.465 -14.866 5.105 1.00 92.12 333 LYS A CA 1
ATOM 2535 C C . LYS A 1 333 ? -9.769 -14.338 5.710 1.00 92.12 333 LYS A C 1
ATOM 2537 O O . LYS A 1 333 ? -10.833 -14.881 5.435 1.00 92.12 333 LYS A O 1
ATOM 2542 N N . HIS A 1 334 ? -9.704 -13.295 6.539 1.00 90.44 334 HIS A N 1
ATOM 2543 C CA . HIS A 1 334 ? -10.831 -12.860 7.377 1.00 90.44 334 HIS A CA 1
ATOM 2544 C C . HIS A 1 334 ? -11.383 -11.466 7.030 1.00 90.44 334 HIS A C 1
ATOM 2546 O O . HIS A 1 334 ? -12.528 -11.152 7.377 1.00 90.44 334 HIS A O 1
ATOM 2552 N N . CYS A 1 335 ? -10.613 -10.631 6.325 1.00 90.00 335 CYS A N 1
ATOM 2553 C CA . CYS A 1 335 ? -10.967 -9.239 6.011 1.00 90.00 335 CYS A CA 1
ATOM 2554 C C . CYS A 1 335 ? -11.115 -8.967 4.509 1.00 90.00 335 CYS A C 1
ATOM 2556 O O . CYS A 1 335 ? -11.126 -7.809 4.096 1.00 90.00 335 CYS A O 1
ATOM 2558 N N . LYS A 1 336 ? -11.299 -10.017 3.696 1.00 91.44 336 LYS A N 1
ATOM 2559 C CA . LYS A 1 336 ? -11.418 -9.937 2.231 1.00 91.44 336 LYS A CA 1
ATOM 2560 C C . LYS A 1 336 ? -12.398 -8.854 1.761 1.00 91.44 336 LYS A C 1
ATOM 2562 O O . LYS A 1 336 ? -12.060 -8.055 0.899 1.00 91.44 336 LYS A O 1
ATOM 2567 N N . SER A 1 337 ? -13.579 -8.748 2.374 1.00 91.25 337 SER A N 1
ATOM 2568 C CA . SER A 1 337 ? -14.591 -7.746 1.999 1.00 91.25 337 SER A CA 1
ATOM 2569 C C . SER A 1 337 ? -14.207 -6.293 2.306 1.00 91.25 337 SER A C 1
ATOM 2571 O O . SER A 1 337 ? -14.780 -5.386 1.707 1.00 91.25 337 SER A O 1
ATOM 2573 N N . ARG A 1 338 ? -13.257 -6.044 3.218 1.00 91.50 338 ARG A N 1
ATOM 2574 C CA . ARG A 1 338 ? -12.804 -4.690 3.582 1.00 91.50 338 ARG A CA 1
ATOM 2575 C C . ARG A 1 338 ? -11.593 -4.214 2.791 1.00 91.50 338 ARG A C 1
ATOM 2577 O O . ARG A 1 338 ? -11.350 -3.008 2.765 1.00 91.50 338 ARG A O 1
ATOM 2584 N N . LEU A 1 339 ? -10.875 -5.110 2.111 1.00 94.88 339 LEU A N 1
ATOM 2585 C CA . LEU A 1 339 ? -9.683 -4.745 1.337 1.00 94.88 339 LEU A CA 1
ATOM 2586 C C . LEU A 1 339 ? -9.948 -3.622 0.312 1.00 94.88 339 LEU A C 1
ATOM 2588 O O . LEU A 1 339 ? -9.158 -2.680 0.293 1.00 94.88 339 LEU A O 1
ATOM 2592 N N . PRO A 1 340 ? -11.049 -3.628 -0.473 1.00 96.00 340 PRO A N 1
ATOM 2593 C CA . PRO A 1 340 ? -11.297 -2.576 -1.461 1.00 96.00 340 PRO A CA 1
ATOM 2594 C C . PRO A 1 340 ? -11.576 -1.218 -0.806 1.00 96.00 340 PRO A C 1
ATOM 2596 O O . PRO A 1 340 ? -11.011 -0.208 -1.213 1.00 96.00 340 PRO A O 1
ATOM 2599 N N . SER A 1 341 ? -12.379 -1.194 0.266 1.00 94.88 341 SER A N 1
ATOM 2600 C CA . SER A 1 341 ? -12.648 0.043 1.016 1.00 94.88 341 SER A CA 1
ATOM 2601 C C . SER A 1 341 ? -11.396 0.605 1.689 1.00 94.88 341 SER A C 1
ATOM 2603 O O . SER A 1 341 ? -11.222 1.818 1.754 1.00 94.88 341 SER A O 1
ATOM 2605 N N . LEU A 1 342 ? -10.504 -0.268 2.169 1.00 95.81 342 LEU A N 1
ATOM 2606 C CA . LEU A 1 342 ? -9.239 0.157 2.755 1.00 95.81 342 LEU A CA 1
ATOM 2607 C C . LEU A 1 342 ? -8.286 0.696 1.683 1.00 95.81 342 LEU A C 1
ATOM 2609 O O . LEU A 1 342 ? -7.629 1.707 1.918 1.00 95.81 342 LEU A O 1
ATOM 2613 N N . LEU A 1 343 ? -8.237 0.067 0.502 1.00 97.06 343 LEU A N 1
ATOM 2614 C CA . LEU A 1 343 ? -7.456 0.578 -0.625 1.00 97.06 343 LEU A CA 1
ATOM 2615 C C . LEU A 1 343 ? -7.928 1.978 -1.006 1.00 97.06 343 LEU A C 1
ATOM 2617 O O . LEU A 1 343 ? -7.101 2.877 -1.114 1.00 97.06 343 LEU A O 1
ATOM 2621 N N . GLN A 1 344 ? -9.242 2.171 -1.140 1.00 96.19 344 GLN A N 1
ATOM 2622 C CA . GLN A 1 344 ? -9.825 3.470 -1.453 1.00 96.19 344 GLN A CA 1
ATOM 2623 C C . GLN A 1 344 ? -9.427 4.534 -0.419 1.00 96.19 344 GLN A C 1
ATOM 2625 O O . GLN A 1 344 ? -8.919 5.582 -0.803 1.00 96.19 344 GLN A O 1
ATOM 2630 N N . ALA A 1 345 ? -9.557 4.247 0.881 1.00 96.00 345 ALA A N 1
ATOM 2631 C CA . ALA A 1 345 ? -9.166 5.190 1.932 1.00 96.00 345 ALA A CA 1
ATOM 2632 C C . ALA A 1 345 ? -7.663 5.540 1.885 1.00 96.00 345 ALA A C 1
ATOM 2634 O O . ALA A 1 345 ? -7.280 6.695 2.066 1.00 96.00 345 ALA A O 1
ATOM 2635 N N . LEU A 1 346 ? -6.789 4.564 1.611 1.00 97.31 346 LEU A N 1
ATOM 2636 C CA . LEU A 1 346 ? -5.350 4.813 1.464 1.00 97.31 346 LEU A CA 1
ATOM 2637 C C . LEU A 1 346 ? -5.033 5.632 0.204 1.00 97.31 346 LEU A C 1
ATOM 2639 O O . LEU A 1 346 ? -4.185 6.522 0.263 1.00 97.31 346 LEU A O 1
ATOM 2643 N N . GLN A 1 347 ? -5.713 5.356 -0.912 1.00 96.94 347 GLN A N 1
ATOM 2644 C CA . GLN A 1 347 ? -5.584 6.122 -2.154 1.00 96.94 347 GLN A CA 1
ATOM 2645 C C . GLN A 1 347 ? -6.019 7.574 -1.953 1.00 96.94 347 GLN A C 1
ATOM 2647 O O . GLN A 1 347 ? -5.278 8.489 -2.301 1.00 96.94 347 GLN A O 1
ATOM 2652 N N . GLU A 1 348 ? -7.187 7.792 -1.349 1.00 95.69 348 GLU A N 1
ATOM 2653 C CA . GLU A 1 348 ? -7.714 9.123 -1.044 1.00 95.69 348 GLU A CA 1
ATOM 2654 C C . GLU A 1 348 ? -6.763 9.896 -0.129 1.00 95.69 348 GLU A C 1
ATOM 2656 O O . GLU A 1 348 ? -6.431 11.043 -0.426 1.00 95.69 348 GLU A O 1
ATOM 2661 N N . LEU A 1 349 ? -6.244 9.259 0.927 1.00 96.12 349 LEU A N 1
ATOM 2662 C CA . LEU A 1 349 ? -5.274 9.885 1.823 1.00 96.12 349 LEU A CA 1
ATOM 2663 C C . LEU A 1 349 ? -4.010 10.328 1.074 1.00 96.12 349 LEU A C 1
ATOM 2665 O O . LEU A 1 349 ? -3.582 11.475 1.216 1.00 96.12 349 LEU A O 1
ATOM 2669 N N . ILE A 1 350 ? -3.415 9.437 0.276 1.00 97.06 350 ILE A N 1
ATOM 2670 C CA . ILE A 1 350 ? -2.210 9.745 -0.504 1.00 97.06 350 ILE A CA 1
ATOM 2671 C C . ILE A 1 350 ? -2.497 10.890 -1.474 1.00 97.06 350 ILE A C 1
ATOM 2673 O O . ILE A 1 350 ? -1.769 11.881 -1.478 1.00 97.06 350 ILE A O 1
ATOM 2677 N N . THR A 1 351 ? -3.590 10.805 -2.230 1.00 96.31 351 THR A N 1
ATOM 2678 C CA . THR A 1 351 ? -3.984 11.825 -3.204 1.00 96.31 351 THR A CA 1
ATOM 2679 C C . THR A 1 351 ? -4.206 13.186 -2.547 1.00 96.31 351 THR A C 1
ATOM 2681 O O . THR A 1 351 ? -3.666 14.184 -3.020 1.00 96.31 351 THR A O 1
ATOM 2684 N N . VAL A 1 352 ? -4.930 13.251 -1.426 1.00 95.19 352 VAL A N 1
ATOM 2685 C CA . VAL A 1 352 ? -5.173 14.509 -0.701 1.00 95.19 352 VAL A CA 1
ATOM 2686 C C . VAL A 1 352 ? -3.864 15.112 -0.191 1.00 95.19 352 VAL A C 1
ATOM 2688 O O . VAL A 1 352 ? -3.663 16.321 -0.306 1.00 95.19 352 VAL A O 1
ATOM 2691 N N . LYS A 1 353 ? -2.938 14.299 0.336 1.00 95.25 353 LYS A N 1
ATOM 2692 C CA . LYS A 1 353 ? -1.637 14.793 0.820 1.00 95.25 353 LYS A CA 1
ATOM 2693 C C . LYS A 1 353 ? -0.692 15.196 -0.314 1.00 95.25 353 LYS A C 1
ATOM 2695 O O . LYS A 1 353 ? 0.096 16.117 -0.117 1.00 95.25 353 LYS A O 1
ATOM 2700 N N . VAL A 1 354 ? -0.780 14.563 -1.484 1.00 96.19 354 VAL A N 1
ATOM 2701 C CA . VAL A 1 354 ? -0.018 14.956 -2.680 1.00 96.19 354 VAL A CA 1
ATOM 2702 C C . VAL A 1 354 ? -0.559 16.262 -3.266 1.00 96.19 354 VAL A C 1
ATOM 2704 O O . VAL A 1 354 ? 0.206 17.180 -3.529 1.00 96.19 354 VAL A O 1
ATOM 2707 N N . ILE A 1 355 ? -1.876 16.395 -3.425 1.00 95.12 355 ILE A N 1
ATOM 2708 C CA . ILE A 1 355 ? -2.479 17.600 -4.016 1.00 95.12 355 ILE A CA 1
ATOM 2709 C C . ILE A 1 355 ? -2.398 18.793 -3.053 1.00 95.12 355 ILE A C 1
ATOM 2711 O O . ILE A 1 355 ? -2.131 19.916 -3.474 1.00 95.12 355 ILE A O 1
ATOM 2715 N N . GLY A 1 356 ? -2.631 18.565 -1.758 1.00 92.12 356 GLY A N 1
ATOM 2716 C CA . GLY A 1 356 ? -2.567 19.607 -0.729 1.00 92.12 356 GLY A CA 1
ATOM 2717 C C . GLY A 1 356 ? -1.148 19.926 -0.244 1.00 92.12 356 GLY A C 1
ATOM 2718 O O . GLY A 1 356 ? -0.947 20.921 0.454 1.00 92.12 356 GLY A O 1
ATOM 2719 N N . GLY A 1 357 ? -0.165 19.086 -0.574 1.00 89.94 357 GLY A N 1
ATOM 2720 C CA . GLY A 1 357 ? 1.226 19.248 -0.166 1.00 89.94 357 GLY A CA 1
ATOM 2721 C C . GLY A 1 357 ? 1.960 20.310 -0.986 1.00 89.94 357 GLY A C 1
ATOM 2722 O O . GLY A 1 357 ? 1.769 20.442 -2.190 1.00 89.94 357 GLY A O 1
ATOM 2723 N N . SER A 1 358 ? 2.840 21.073 -0.335 1.00 89.69 358 SER A N 1
ATOM 2724 C CA . SER A 1 358 ? 3.754 21.997 -1.019 1.00 89.69 358 SER A CA 1
ATOM 2725 C C . SER A 1 358 ? 5.128 21.350 -1.170 1.00 89.69 358 SER A C 1
ATOM 2727 O O . SER A 1 358 ? 5.937 21.382 -0.242 1.00 89.69 358 SER A O 1
ATOM 2729 N N . PHE A 1 359 ? 5.388 20.758 -2.335 1.00 92.38 359 PHE A N 1
ATOM 2730 C CA . PHE A 1 359 ? 6.672 20.130 -2.648 1.00 92.38 359 PHE A CA 1
ATOM 2731 C C . PHE A 1 359 ? 7.603 21.111 -3.352 1.00 92.38 359 PHE A C 1
ATOM 2733 O O . PHE A 1 359 ? 7.190 21.926 -4.177 1.00 92.38 359 PHE A O 1
ATOM 2740 N N . THR A 1 360 ? 8.880 21.050 -2.993 1.00 88.94 360 THR A N 1
ATOM 2741 C CA . THR A 1 360 ? 9.927 21.912 -3.544 1.00 88.94 360 THR A CA 1
ATOM 2742 C C . THR A 1 360 ? 11.090 21.059 -4.023 1.00 88.94 360 THR A C 1
ATOM 2744 O O . THR A 1 360 ? 11.148 19.857 -3.776 1.00 88.94 360 THR A O 1
ATOM 2747 N N . ARG A 1 361 ? 12.078 21.687 -4.665 1.00 83.75 361 ARG A N 1
ATOM 2748 C CA . ARG A 1 361 ? 13.263 20.969 -5.143 1.00 83.75 361 ARG A CA 1
ATOM 2749 C C . ARG A 1 361 ? 14.036 20.257 -4.022 1.00 83.75 361 ARG A C 1
ATOM 2751 O O . ARG A 1 361 ? 14.719 19.285 -4.316 1.00 83.75 361 ARG A O 1
ATOM 2758 N N . ASP A 1 362 ? 13.939 20.709 -2.776 1.00 86.50 362 ASP A N 1
ATOM 2759 C CA . ASP A 1 362 ? 14.683 20.122 -1.653 1.00 86.50 362 ASP A CA 1
ATOM 2760 C C . ASP A 1 362 ? 13.776 19.322 -0.690 1.00 86.50 362 ASP A C 1
ATOM 2762 O O . ASP A 1 362 ? 14.272 18.737 0.269 1.00 86.50 362 ASP A O 1
ATOM 2766 N N . TYR A 1 363 ? 12.461 19.280 -0.949 1.00 90.50 363 TYR A N 1
ATOM 2767 C CA . TYR A 1 363 ? 11.471 18.516 -0.184 1.00 90.50 363 TYR A CA 1
ATOM 2768 C C . TYR A 1 363 ? 10.445 17.902 -1.136 1.00 90.50 363 TYR A C 1
ATOM 2770 O O . TYR A 1 363 ? 9.541 18.594 -1.617 1.00 90.50 363 TYR A O 1
ATOM 2778 N N . CYS A 1 364 ? 10.607 16.614 -1.424 1.00 92.94 364 CYS A N 1
ATOM 2779 C CA . CYS A 1 364 ? 9.799 15.894 -2.401 1.00 92.94 364 CYS A CA 1
ATOM 2780 C C . CYS A 1 364 ? 8.783 14.963 -1.713 1.00 92.94 364 CYS A C 1
ATOM 2782 O O . CYS A 1 364 ? 8.804 14.770 -0.497 1.00 92.94 364 CYS A O 1
ATOM 2784 N N . VAL A 1 365 ? 7.892 14.350 -2.497 1.00 94.62 365 VAL A N 1
ATOM 2785 C CA . VAL A 1 365 ? 6.843 13.443 -1.989 1.00 94.62 365 VAL A CA 1
ATOM 2786 C C . VAL A 1 365 ? 7.396 12.251 -1.196 1.00 94.62 365 VAL A C 1
ATOM 2788 O O . VAL A 1 365 ? 6.759 11.792 -0.250 1.00 94.62 365 VAL A O 1
ATOM 2791 N N . GLN A 1 366 ? 8.602 11.781 -1.521 1.00 92.44 366 GLN A N 1
ATOM 2792 C CA . GLN A 1 366 ? 9.286 10.697 -0.809 1.00 92.44 366 GLN A CA 1
ATOM 2793 C C . GLN A 1 366 ? 9.803 11.086 0.586 1.00 92.44 366 GLN A C 1
ATOM 2795 O O . GLN A 1 366 ? 10.103 10.204 1.388 1.00 92.44 366 GLN A O 1
ATOM 2800 N N . ASP A 1 367 ? 9.893 12.382 0.895 1.00 91.50 367 ASP A N 1
ATOM 2801 C CA . ASP A 1 367 ? 10.322 12.880 2.207 1.00 91.50 367 ASP A CA 1
ATOM 2802 C C . ASP A 1 367 ? 9.126 13.092 3.164 1.00 91.50 367 ASP A C 1
ATOM 2804 O O . ASP A 1 367 ? 9.303 13.398 4.345 1.00 91.50 367 ASP A O 1
ATOM 2808 N N . ALA A 1 368 ? 7.890 12.939 2.674 1.00 93.75 368 ALA A N 1
ATOM 2809 C CA . ALA A 1 368 ? 6.673 13.146 3.450 1.00 93.75 368 ALA A CA 1
ATOM 2810 C C . ALA A 1 368 ? 6.169 11.842 4.093 1.00 93.75 368 ALA A C 1
ATOM 2812 O O . ALA A 1 368 ? 5.566 10.995 3.431 1.00 93.75 368 ALA A O 1
ATOM 2813 N N . ASP A 1 369 ? 6.329 11.703 5.414 1.00 92.81 369 ASP A N 1
ATOM 2814 C CA . ASP A 1 369 ? 5.809 10.560 6.194 1.00 92.81 369 ASP A CA 1
ATOM 2815 C C . ASP A 1 369 ? 4.295 10.349 6.008 1.00 92.81 369 ASP A C 1
ATOM 2817 O O . ASP A 1 369 ? 3.817 9.215 6.003 1.00 92.81 369 ASP A O 1
ATOM 2821 N N . THR A 1 370 ? 3.537 11.428 5.793 1.00 93.31 370 THR A N 1
ATOM 2822 C CA . THR A 1 370 ? 2.088 11.391 5.533 1.00 93.31 370 THR A CA 1
ATOM 2823 C C . THR A 1 370 ? 1.715 10.734 4.202 1.00 93.31 370 THR A C 1
ATOM 2825 O O . THR A 1 370 ? 0.555 10.378 4.028 1.00 93.31 370 THR A O 1
ATOM 2828 N N . ILE A 1 371 ? 2.674 10.550 3.287 1.00 96.56 371 ILE A N 1
ATOM 2829 C CA . ILE A 1 371 ? 2.512 9.860 1.997 1.00 96.56 371 ILE A CA 1
ATOM 2830 C C . ILE A 1 371 ? 3.203 8.492 2.041 1.00 96.56 371 ILE A C 1
ATOM 2832 O O . ILE A 1 371 ? 2.628 7.470 1.650 1.00 96.56 371 ILE A O 1
ATOM 2836 N N . THR A 1 372 ? 4.433 8.440 2.555 1.00 95.94 372 THR A N 1
ATOM 2837 C CA . THR A 1 372 ? 5.230 7.207 2.552 1.00 95.94 372 THR A CA 1
ATOM 2838 C C . THR A 1 372 ? 4.695 6.156 3.523 1.00 95.94 372 THR A C 1
ATOM 2840 O O . THR A 1 372 ? 4.740 4.966 3.207 1.00 95.94 372 THR A O 1
ATOM 2843 N N . ALA A 1 373 ? 4.138 6.543 4.677 1.00 96.06 373 ALA A N 1
ATOM 2844 C CA . ALA A 1 373 ? 3.576 5.581 5.623 1.00 96.06 373 ALA A CA 1
ATOM 2845 C C . ALA A 1 373 ? 2.302 4.890 5.095 1.00 96.06 373 ALA A C 1
ATOM 2847 O O . ALA A 1 373 ? 2.270 3.657 5.115 1.00 96.06 373 ALA A O 1
ATOM 2848 N N . PRO A 1 374 ? 1.296 5.602 4.543 1.00 97.12 374 PRO A N 1
ATOM 2849 C CA . PRO A 1 374 ? 0.178 4.957 3.851 1.00 97.12 374 PRO A CA 1
ATOM 2850 C C . PRO A 1 374 ? 0.622 4.062 2.692 1.00 97.12 374 PRO A C 1
ATOM 2852 O O . PRO A 1 374 ? 0.087 2.969 2.537 1.00 97.12 374 PRO A O 1
ATOM 2855 N N . THR A 1 375 ? 1.654 4.456 1.935 1.00 97.75 375 THR A N 1
ATOM 2856 C CA . THR A 1 375 ? 2.224 3.624 0.855 1.00 97.75 375 THR A CA 1
ATOM 2857 C C . THR A 1 375 ? 2.788 2.298 1.392 1.00 97.75 375 THR A C 1
ATOM 2859 O O . THR A 1 375 ? 2.577 1.237 0.801 1.00 97.75 375 THR A O 1
ATOM 2862 N N . LYS A 1 376 ? 3.451 2.319 2.558 1.00 96.62 376 LYS A N 1
ATOM 2863 C CA . LYS A 1 376 ? 3.929 1.102 3.241 1.00 96.62 376 LYS A CA 1
ATOM 2864 C C . LYS A 1 376 ? 2.784 0.199 3.693 1.00 96.62 376 LYS A C 1
ATOM 2866 O O . LYS A 1 376 ? 2.879 -1.013 3.540 1.00 96.62 376 LYS A O 1
ATOM 2871 N N . VAL A 1 377 ? 1.693 0.766 4.207 1.00 97.50 377 VAL A N 1
ATOM 2872 C CA . VAL A 1 377 ? 0.497 -0.013 4.572 1.00 97.50 377 VAL A CA 1
ATOM 2873 C C . VAL A 1 377 ? -0.194 -0.581 3.334 1.00 97.50 377 VAL A C 1
ATOM 2875 O O . VAL A 1 377 ? -0.583 -1.749 3.329 1.00 97.50 377 VAL A O 1
ATOM 2878 N N . MET A 1 378 ? -0.269 0.196 2.252 1.00 97.88 378 MET A N 1
ATOM 2879 C CA . MET A 1 378 ? -0.819 -0.250 0.972 1.00 97.88 378 MET A CA 1
ATOM 2880 C C . MET A 1 378 ? -0.043 -1.448 0.410 1.00 97.88 378 MET A C 1
ATOM 2882 O O . MET A 1 378 ? -0.643 -2.315 -0.212 1.00 97.88 378 MET A O 1
ATOM 2886 N N . LYS A 1 379 ? 1.259 -1.571 0.700 1.00 97.00 379 LYS A N 1
ATOM 2887 C CA . LYS A 1 379 ? 2.048 -2.763 0.354 1.00 97.00 379 LYS A CA 1
ATOM 2888 C C . LYS A 1 379 ? 1.565 -4.024 1.076 1.00 97.00 379 LYS A C 1
ATOM 2890 O O . LYS A 1 379 ? 1.458 -5.076 0.456 1.00 97.00 379 LYS A O 1
ATOM 2895 N N . ILE A 1 380 ? 1.233 -3.932 2.365 1.00 97.19 380 ILE A N 1
ATOM 2896 C CA . ILE A 1 380 ? 0.656 -5.057 3.125 1.00 97.19 380 ILE A CA 1
ATOM 2897 C C . ILE A 1 380 ? -0.687 -5.461 2.503 1.00 97.19 380 ILE A C 1
ATOM 2899 O O . ILE A 1 380 ? -0.948 -6.643 2.289 1.00 97.19 380 ILE A O 1
ATOM 2903 N N . LEU A 1 381 ? -1.509 -4.467 2.154 1.00 97.19 381 LEU A N 1
ATOM 2904 C CA . LEU A 1 381 ? -2.794 -4.665 1.486 1.00 97.19 381 LEU A CA 1
ATOM 2905 C C . LEU A 1 381 ? -2.649 -5.288 0.088 1.00 97.19 381 LEU A C 1
ATOM 2907 O O . LEU A 1 381 ? -3.432 -6.161 -0.277 1.00 97.19 381 LEU A O 1
ATOM 2911 N N . TYR A 1 382 ? -1.634 -4.876 -0.672 1.00 96.81 382 TYR A N 1
ATOM 2912 C CA . TYR A 1 382 ? -1.299 -5.418 -1.988 1.00 96.81 382 TYR A CA 1
ATOM 2913 C C . TYR A 1 382 ? -1.015 -6.922 -1.911 1.00 96.81 382 TYR A C 1
ATOM 2915 O O . TYR A 1 382 ? -1.635 -7.708 -2.627 1.00 96.81 382 TYR A O 1
ATOM 2923 N N . TYR A 1 383 ? -0.174 -7.350 -0.966 1.00 95.88 383 TYR A N 1
ATOM 2924 C CA . TYR A 1 383 ? 0.078 -8.774 -0.742 1.00 95.88 383 TYR A CA 1
ATOM 2925 C C . TYR A 1 383 ? -1.140 -9.523 -0.186 1.00 95.88 383 TYR A C 1
ATOM 2927 O O . TYR A 1 383 ? -1.408 -10.648 -0.607 1.00 95.88 383 TYR A O 1
ATOM 2935 N N . ALA A 1 384 ? -1.924 -8.905 0.703 1.00 95.69 384 ALA A N 1
ATOM 2936 C CA . ALA A 1 384 ? -3.176 -9.490 1.188 1.00 95.69 384 ALA A CA 1
ATOM 2937 C C . ALA A 1 384 ? -4.191 -9.718 0.051 1.00 95.69 384 ALA A C 1
ATOM 2939 O O . ALA A 1 384 ? -4.886 -10.730 0.036 1.00 95.69 384 ALA A O 1
ATOM 2940 N N . SER A 1 385 ? -4.255 -8.806 -0.925 1.00 96.00 385 SER A N 1
ATOM 2941 C CA . SER A 1 385 ? -5.090 -8.936 -2.125 1.00 96.00 385 SER A CA 1
ATOM 2942 C C . SER A 1 385 ? -4.668 -10.122 -2.999 1.00 96.00 385 SER A C 1
ATOM 2944 O O . SER A 1 385 ? -5.526 -10.864 -3.480 1.00 96.00 385 SER A O 1
ATOM 2946 N N . MET A 1 386 ? -3.360 -10.341 -3.172 1.00 94.00 386 MET A N 1
ATOM 2947 C CA . MET A 1 386 ? -2.845 -11.499 -3.914 1.00 94.00 386 MET A CA 1
ATOM 2948 C C . MET A 1 386 ? -3.170 -12.813 -3.198 1.00 94.00 386 MET A C 1
ATOM 2950 O O . MET A 1 386 ? -3.724 -13.719 -3.809 1.00 94.00 386 MET A O 1
ATOM 2954 N N . LEU A 1 387 ? -2.934 -12.872 -1.884 1.00 92.38 387 LEU A N 1
ATOM 2955 C CA . LEU A 1 387 ? -3.291 -14.012 -1.031 1.00 92.38 387 LEU A CA 1
ATOM 2956 C C . LEU A 1 387 ? -4.797 -14.324 -1.023 1.00 92.38 387 LEU A C 1
ATOM 2958 O O . LEU A 1 387 ? -5.190 -15.476 -0.871 1.00 92.38 387 LEU A O 1
ATOM 2962 N N . ALA A 1 388 ? -5.647 -13.302 -1.147 1.00 92.75 388 ALA A N 1
ATOM 2963 C CA . ALA A 1 388 ? -7.100 -13.458 -1.200 1.00 92.75 388 ALA A CA 1
ATOM 2964 C C . ALA A 1 388 ? -7.626 -13.864 -2.591 1.00 92.75 388 ALA A C 1
ATOM 2966 O O . ALA A 1 388 ? -8.823 -14.167 -2.720 1.00 92.75 388 ALA A O 1
ATOM 2967 N N . GLY A 1 389 ? -6.772 -13.790 -3.615 1.00 89.94 389 GLY A N 1
ATOM 2968 C CA . GLY A 1 389 ? -7.064 -14.105 -5.009 1.00 89.94 389 GLY A CA 1
ATOM 2969 C C . GLY A 1 389 ? -6.778 -15.562 -5.376 1.00 89.94 389 GLY A C 1
ATOM 2970 O O . GLY A 1 389 ? -6.785 -16.451 -4.527 1.00 89.94 389 GLY A O 1
ATOM 2971 N N . GLU A 1 390 ? -6.551 -15.799 -6.665 1.00 87.25 390 GLU A N 1
ATOM 2972 C CA . GLU A 1 390 ? -6.138 -17.089 -7.218 1.00 87.25 390 GLU A CA 1
ATOM 2973 C C . GLU A 1 390 ? -4.631 -17.056 -7.497 1.00 87.25 390 GLU A C 1
ATOM 2975 O O . GLU A 1 390 ? -4.164 -16.257 -8.318 1.00 87.25 390 GLU A O 1
ATOM 2980 N N . LEU A 1 391 ? -3.890 -17.922 -6.804 1.00 86.44 391 LEU A N 1
ATOM 2981 C CA . LEU A 1 391 ? -2.453 -18.116 -6.983 1.00 86.44 391 LEU A CA 1
ATOM 2982 C C . LEU A 1 391 ? -2.180 -19.318 -7.893 1.00 86.44 391 LEU A C 1
ATOM 2984 O O . LEU A 1 391 ? -2.982 -20.255 -7.967 1.00 86.44 391 LEU A O 1
ATOM 2988 N N . ASP A 1 392 ? -1.035 -19.294 -8.563 1.00 80.38 392 ASP A N 1
ATOM 2989 C CA . ASP A 1 392 ? -0.509 -20.437 -9.288 1.00 80.38 392 ASP A CA 1
ATOM 2990 C C . ASP A 1 392 ? -0.297 -21.645 -8.354 1.00 80.38 392 ASP A C 1
ATOM 2992 O O . ASP A 1 392 ? 0.124 -21.487 -7.203 1.00 80.38 392 ASP A O 1
ATOM 2996 N N . PRO A 1 393 ? -0.590 -22.875 -8.819 1.00 73.56 393 PRO A N 1
ATOM 2997 C CA . PRO A 1 393 ? -0.247 -24.080 -8.083 1.00 73.56 393 PRO A CA 1
ATOM 2998 C C . PRO A 1 393 ? 1.262 -24.124 -7.779 1.00 73.56 393 PRO A C 1
ATOM 3000 O O . PRO A 1 393 ? 2.060 -23.811 -8.666 1.00 73.56 393 PRO A O 1
ATOM 3003 N N . PRO A 1 394 ? 1.678 -24.602 -6.590 1.00 66.56 394 PRO A N 1
ATOM 3004 C CA . PRO A 1 394 ? 3.092 -24.689 -6.202 1.00 66.56 394 PRO A CA 1
ATOM 3005 C C . PRO A 1 394 ? 3.979 -25.439 -7.209 1.00 66.56 394 PRO A C 1
ATOM 3007 O O . PRO A 1 394 ? 5.171 -25.172 -7.322 1.00 66.56 394 PRO A O 1
ATOM 3010 N N . GLU A 1 395 ? 3.388 -26.368 -7.958 1.00 62.38 395 GLU A N 1
ATOM 3011 C CA . GLU A 1 395 ? 4.041 -27.173 -8.993 1.00 62.38 395 GLU A CA 1
ATOM 3012 C C . GLU A 1 395 ? 4.542 -26.338 -10.184 1.00 62.38 395 GLU A C 1
ATOM 3014 O O . GLU A 1 395 ? 5.572 -26.679 -10.758 1.00 62.38 395 GLU A O 1
ATOM 3019 N N . LEU A 1 396 ? 3.855 -25.240 -10.530 1.00 60.03 396 LEU A N 1
ATOM 3020 C CA . LEU A 1 396 ? 4.268 -24.315 -11.598 1.00 60.03 396 LEU A CA 1
ATOM 3021 C C . LEU A 1 396 ? 5.248 -23.246 -11.096 1.00 60.03 396 LEU A C 1
ATOM 3023 O O . LEU A 1 396 ? 6.077 -22.765 -11.864 1.00 60.03 396 LEU A O 1
ATOM 3027 N N . ILE A 1 397 ? 5.194 -22.920 -9.802 1.00 59.16 397 ILE A N 1
ATOM 3028 C CA . ILE A 1 397 ? 6.119 -21.978 -9.153 1.00 59.16 397 ILE A CA 1
ATOM 3029 C C . ILE A 1 397 ? 7.535 -22.580 -9.092 1.00 59.16 397 ILE A C 1
ATOM 3031 O O . ILE A 1 397 ? 8.522 -21.894 -9.339 1.00 59.16 397 ILE A O 1
ATOM 3035 N N . LEU A 1 398 ? 7.649 -23.889 -8.833 1.00 53.34 398 LEU A N 1
ATOM 3036 C CA . LEU A 1 398 ? 8.938 -24.593 -8.768 1.00 53.34 398 LEU A CA 1
ATOM 3037 C C . LEU A 1 398 ? 9.609 -24.804 -10.134 1.00 53.34 398 LEU A C 1
ATOM 3039 O O . LEU A 1 398 ? 10.815 -25.028 -10.172 1.00 53.34 398 LEU A O 1
ATOM 3043 N N . SER A 1 399 ? 8.864 -24.757 -11.245 1.00 47.31 399 SER A N 1
ATOM 3044 C CA . SER A 1 399 ? 9.445 -24.920 -12.587 1.00 47.31 399 SER A CA 1
ATOM 3045 C C . SER A 1 399 ? 10.156 -23.672 -13.123 1.00 47.31 399 SER A C 1
ATOM 3047 O O . SER A 1 399 ? 10.923 -23.799 -14.075 1.00 47.31 399 SER A O 1
ATOM 3049 N N . ASP A 1 400 ? 9.924 -22.497 -12.525 1.00 46.06 400 ASP A N 1
ATOM 3050 C CA . ASP A 1 400 ? 10.550 -21.227 -12.934 1.00 46.06 400 ASP A CA 1
ATOM 3051 C C . ASP A 1 400 ? 11.862 -20.937 -12.170 1.00 46.06 400 ASP A C 1
ATOM 3053 O O . ASP A 1 400 ? 12.717 -20.177 -12.629 1.00 46.06 400 ASP A O 1
ATOM 3057 N N . GLU A 1 401 ? 12.096 -21.625 -11.044 1.00 42.78 401 GLU A N 1
ATOM 3058 C CA . GLU A 1 401 ? 13.433 -21.763 -10.454 1.00 42.78 401 GLU A CA 1
ATOM 3059 C C . GLU A 1 401 ? 14.230 -22.754 -11.314 1.00 42.78 401 GLU A C 1
ATOM 3061 O O . GLU A 1 401 ? 14.319 -23.943 -11.012 1.00 42.78 401 GLU A O 1
ATOM 3066 N N . GLY A 1 402 ? 14.736 -22.262 -12.448 1.00 37.81 402 GLY A N 1
ATOM 3067 C CA . GLY A 1 402 ? 15.421 -23.057 -13.462 1.00 37.81 402 GLY A CA 1
ATOM 3068 C C . GLY A 1 402 ? 16.396 -24.080 -12.879 1.00 37.81 402 GLY A C 1
ATOM 3069 O O . GLY A 1 402 ? 17.108 -23.810 -11.906 1.00 37.81 402 GLY A O 1
ATOM 3070 N N . GLU A 1 403 ? 16.435 -25.260 -13.505 1.00 28.25 403 GLU A N 1
ATOM 3071 C CA . GLU A 1 403 ? 17.414 -26.294 -13.193 1.00 28.25 403 GLU A CA 1
ATOM 3072 C C . GLU A 1 403 ? 18.805 -25.670 -12.993 1.00 28.25 403 GLU A C 1
ATOM 3074 O O . GLU A 1 403 ? 19.249 -24.875 -13.832 1.00 28.25 403 GLU A O 1
ATOM 3079 N N . PRO A 1 404 ? 19.528 -26.006 -11.910 1.00 33.50 404 PRO A N 1
ATOM 3080 C CA . PRO A 1 404 ? 20.894 -25.554 -11.767 1.00 33.50 404 PRO A CA 1
ATOM 3081 C C . PRO A 1 404 ? 21.684 -26.206 -12.896 1.00 33.50 404 PRO A C 1
ATOM 3083 O O . PRO A 1 404 ? 21.981 -27.401 -12.835 1.00 33.50 404 PRO A O 1
ATOM 3086 N N . ALA A 1 405 ? 22.012 -25.419 -13.924 1.00 33.22 405 ALA A N 1
ATOM 3087 C CA . ALA A 1 405 ? 22.934 -25.819 -14.970 1.00 33.22 405 ALA A CA 1
ATOM 3088 C C . ALA A 1 405 ? 24.134 -26.500 -14.301 1.00 33.22 405 ALA A C 1
ATOM 3090 O O . ALA A 1 405 ? 24.801 -25.954 -13.416 1.00 33.22 405 ALA A O 1
ATOM 3091 N N . SER A 1 406 ? 24.304 -27.770 -14.646 1.00 34.25 406 SER A N 1
ATOM 3092 C CA . SER A 1 406 ? 25.251 -28.680 -14.036 1.00 34.25 406 SER A CA 1
ATOM 3093 C C . SER A 1 406 ? 26.661 -28.091 -14.020 1.00 34.25 406 SER A C 1
ATOM 3095 O O . SER A 1 406 ? 27.204 -27.743 -15.061 1.00 34.25 406 SER A O 1
ATOM 3097 N N . SER A 1 407 ? 27.253 -28.074 -12.825 1.00 36.03 407 SER A N 1
ATOM 3098 C CA . SER A 1 407 ? 28.683 -27.920 -12.540 1.00 36.03 407 SER A CA 1
ATOM 3099 C C . SER A 1 407 ? 29.405 -26.707 -13.140 1.00 36.03 407 SER A C 1
ATOM 3101 O O . SER A 1 407 ? 30.046 -26.823 -14.172 1.00 36.03 407 SER A O 1
ATOM 3103 N N . ASP A 1 408 ? 29.509 -25.636 -12.353 1.00 28.73 408 ASP A N 1
ATOM 3104 C CA . ASP A 1 408 ? 30.700 -24.779 -12.364 1.00 28.73 408 ASP A CA 1
ATOM 3105 C C . ASP A 1 408 ? 31.101 -24.393 -10.933 1.00 28.73 408 ASP A C 1
ATOM 3107 O O . ASP A 1 408 ? 30.793 -23.333 -10.392 1.00 28.73 408 ASP A O 1
ATOM 3111 N N . LYS A 1 409 ? 31.823 -25.310 -10.276 1.00 34.97 409 LYS A N 1
ATOM 3112 C CA . LYS A 1 409 ? 32.576 -25.036 -9.043 1.00 34.97 409 LYS A CA 1
ATOM 3113 C C . LYS A 1 409 ? 33.989 -24.567 -9.394 1.00 34.97 409 LYS A C 1
ATOM 3115 O O . LYS A 1 409 ? 34.954 -25.217 -9.010 1.00 34.97 409 LYS A O 1
ATOM 3120 N N . SER A 1 410 ? 34.125 -23.441 -10.089 1.00 32.41 410 SER A N 1
ATOM 3121 C CA . SER A 1 410 ? 35.391 -22.692 -10.135 1.00 32.41 410 SER A CA 1
ATOM 3122 C C . SER A 1 410 ? 35.239 -21.340 -10.821 1.00 32.41 410 SER A C 1
ATOM 3124 O O . SER A 1 410 ? 35.863 -21.075 -11.840 1.00 32.41 410 SER A O 1
ATOM 3126 N N . THR A 1 411 ? 34.485 -20.436 -10.212 1.00 29.33 411 THR A N 1
ATOM 3127 C CA . THR A 1 411 ? 34.702 -19.004 -10.413 1.00 29.33 411 THR A CA 1
ATOM 3128 C C . THR A 1 411 ? 34.716 -18.341 -9.049 1.00 29.33 411 THR A C 1
ATOM 3130 O O . THR A 1 411 ? 33.770 -18.379 -8.263 1.00 29.33 411 THR A O 1
ATOM 3133 N N . SER A 1 412 ? 35.886 -17.802 -8.725 1.00 29.19 412 SER A N 1
ATOM 3134 C CA . SER A 1 412 ? 36.084 -16.825 -7.669 1.00 29.19 412 SER A CA 1
ATOM 3135 C C . SER A 1 412 ? 34.923 -15.839 -7.661 1.00 29.19 412 SER A C 1
ATOM 3137 O O . SER A 1 412 ? 34.636 -15.224 -8.685 1.00 29.19 412 SER A O 1
ATOM 3139 N N . ARG A 1 413 ? 34.281 -15.696 -6.497 1.00 30.88 413 ARG A N 1
ATOM 3140 C CA . ARG A 1 413 ? 33.335 -14.624 -6.188 1.00 30.88 413 ARG A CA 1
ATOM 3141 C C . ARG A 1 413 ? 33.994 -13.273 -6.478 1.00 30.88 413 ARG A C 1
ATOM 3143 O O . ARG A 1 413 ? 34.609 -12.682 -5.593 1.00 30.88 413 ARG A O 1
ATOM 3150 N N . SER A 1 414 ? 33.869 -12.798 -7.711 1.00 27.69 414 SER A N 1
ATOM 3151 C CA . SER A 1 414 ? 34.006 -11.386 -8.021 1.00 27.69 414 SER A CA 1
ATOM 3152 C C . SER A 1 414 ? 32.820 -10.697 -7.366 1.00 27.69 414 SER A C 1
ATOM 3154 O O . SER A 1 414 ? 31.674 -10.838 -7.785 1.00 27.69 414 SER A O 1
ATOM 3156 N N . ALA A 1 415 ? 33.108 -10.024 -6.256 1.00 33.38 415 ALA A N 1
ATOM 3157 C CA . ALA A 1 415 ? 32.242 -9.000 -5.707 1.00 33.38 415 ALA A CA 1
ATOM 3158 C C . ALA A 1 415 ? 31.929 -7.971 -6.809 1.00 33.38 415 ALA A C 1
ATOM 3160 O O . ALA A 1 415 ? 32.785 -7.703 -7.650 1.00 33.38 415 ALA A O 1
ATOM 3161 N N . VAL A 1 416 ? 30.731 -7.383 -6.757 1.00 35.25 416 VAL A N 1
ATOM 3162 C CA . VAL A 1 416 ? 30.112 -6.482 -7.753 1.00 35.25 416 VAL A CA 1
ATOM 3163 C C . VAL A 1 416 ? 29.244 -7.204 -8.800 1.00 35.25 416 VAL A C 1
ATOM 3165 O O . VAL A 1 416 ? 29.478 -7.169 -10.001 1.00 35.25 416 VAL A O 1
ATOM 3168 N N . SER A 1 417 ? 28.148 -7.796 -8.322 1.00 35.69 417 SER A N 1
ATOM 3169 C CA . SER A 1 417 ? 26.872 -7.813 -9.047 1.00 35.69 417 SER A CA 1
ATOM 3170 C C . SER A 1 417 ? 25.827 -7.275 -8.076 1.00 35.69 417 SER A C 1
ATOM 3172 O O . SER A 1 417 ? 25.685 -7.816 -6.980 1.00 35.69 417 SER A O 1
ATOM 3174 N N . GLY A 1 418 ? 25.176 -6.163 -8.425 1.00 39.19 418 GLY A N 1
ATOM 3175 C CA . GLY A 1 418 ? 24.165 -5.525 -7.585 1.00 39.19 418 GLY A CA 1
ATOM 3176 C C . GLY A 1 418 ? 23.078 -6.527 -7.209 1.00 39.19 418 GLY A C 1
ATOM 3177 O O . GLY A 1 418 ? 22.395 -7.055 -8.085 1.00 39.19 418 GLY A O 1
ATOM 3178 N N . GLN A 1 419 ? 22.953 -6.813 -5.915 1.00 41.81 419 GLN A N 1
ATOM 3179 C CA . GLN A 1 419 ? 21.816 -7.555 -5.388 1.00 41.81 419 GLN A CA 1
ATOM 3180 C C . GLN A 1 419 ? 20.566 -6.743 -5.725 1.00 41.81 419 GLN A C 1
ATOM 3182 O O . GLN A 1 419 ? 20.474 -5.576 -5.342 1.00 41.81 419 GLN A O 1
ATOM 3187 N N . ILE A 1 420 ? 19.635 -7.324 -6.484 1.00 51.50 420 ILE A N 1
ATOM 3188 C CA . ILE A 1 420 ? 18.290 -6.760 -6.609 1.00 51.50 420 ILE A CA 1
ATOM 3189 C C . ILE A 1 420 ? 17.774 -6.632 -5.169 1.00 51.50 420 ILE A C 1
ATOM 3191 O O . ILE A 1 420 ? 17.823 -7.636 -4.453 1.00 51.50 420 ILE A O 1
ATOM 3195 N N . PRO A 1 421 ? 17.364 -5.438 -4.702 1.00 57.81 421 PRO A N 1
ATOM 3196 C CA . PRO A 1 421 ? 16.806 -5.285 -3.367 1.00 57.81 421 PRO A CA 1
ATOM 3197 C C . PRO A 1 421 ? 15.639 -6.258 -3.211 1.00 57.81 421 PRO A C 1
ATOM 3199 O O . PRO A 1 421 ? 14.606 -6.108 -3.862 1.00 57.81 421 PRO A O 1
ATOM 3202 N N . GLN A 1 422 ? 15.841 -7.305 -2.414 1.00 67.25 422 GLN A N 1
ATOM 3203 C CA . GLN A 1 422 ? 14.844 -8.348 -2.245 1.00 67.25 422 GLN A CA 1
ATOM 3204 C C . GLN A 1 422 ? 13.741 -7.810 -1.336 1.00 67.25 422 GLN A C 1
ATOM 3206 O O . GLN A 1 422 ? 14.011 -7.282 -0.252 1.00 67.25 422 GLN A O 1
ATOM 3211 N N . ASP A 1 423 ? 12.492 -7.913 -1.783 1.00 85.44 423 ASP A N 1
ATOM 3212 C CA . ASP A 1 423 ? 11.354 -7.507 -0.973 1.00 85.44 423 ASP A CA 1
ATOM 3213 C C . ASP A 1 423 ? 11.193 -8.464 0.216 1.00 85.44 423 ASP A C 1
ATOM 3215 O O . ASP A 1 423 ? 10.763 -9.611 0.071 1.00 85.44 423 ASP A O 1
ATOM 3219 N N . LEU A 1 424 ? 11.546 -7.978 1.407 1.00 88.44 424 LEU A N 1
ATOM 3220 C CA . LEU A 1 424 ? 11.520 -8.761 2.641 1.00 88.44 424 LEU A CA 1
ATOM 3221 C C . LEU A 1 424 ? 10.112 -9.270 2.967 1.00 88.44 424 LEU A C 1
ATOM 3223 O O . LEU A 1 424 ? 9.974 -10.373 3.489 1.00 88.44 424 LEU A O 1
ATOM 3227 N N . LEU A 1 425 ? 9.072 -8.489 2.653 1.00 91.06 425 LEU A N 1
ATOM 3228 C CA . LEU A 1 425 ? 7.691 -8.894 2.914 1.00 91.06 425 LEU A CA 1
ATOM 3229 C C . LEU A 1 425 ? 7.243 -9.990 1.942 1.00 91.06 425 LEU A C 1
ATOM 3231 O O . LEU A 1 425 ? 6.617 -10.952 2.372 1.00 91.06 425 LEU A O 1
ATOM 3235 N N . ALA A 1 426 ? 7.611 -9.875 0.663 1.00 89.50 426 ALA A N 1
ATOM 3236 C CA . ALA A 1 426 ? 7.354 -10.908 -0.343 1.00 89.50 426 ALA A CA 1
ATOM 3237 C C . ALA A 1 426 ? 8.030 -12.231 0.038 1.00 89.50 426 ALA A C 1
ATOM 3239 O O . ALA A 1 426 ? 7.407 -13.288 0.021 1.00 89.50 426 ALA A O 1
ATOM 3240 N N . THR A 1 427 ? 9.294 -12.141 0.465 1.00 89.94 427 THR A N 1
ATOM 3241 C CA . THR A 1 427 ? 10.101 -13.291 0.894 1.00 89.94 427 THR A CA 1
ATOM 3242 C C . THR A 1 427 ? 9.477 -13.998 2.093 1.00 89.94 427 THR A C 1
ATOM 3244 O O . THR A 1 427 ? 9.363 -15.218 2.098 1.00 89.94 427 THR A O 1
ATOM 3247 N N . GLU A 1 428 ? 9.031 -13.239 3.096 1.00 88.94 428 GLU A N 1
ATOM 3248 C CA . GLU A 1 428 ? 8.379 -13.789 4.291 1.00 88.94 428 GLU A CA 1
ATOM 3249 C C . GLU A 1 428 ? 6.997 -14.397 3.992 1.00 88.94 428 GLU A C 1
ATOM 3251 O O . GLU A 1 428 ? 6.533 -15.301 4.689 1.00 88.94 428 GLU A O 1
ATOM 3256 N N . LEU A 1 429 ? 6.311 -13.897 2.964 1.00 88.31 429 LEU A N 1
ATOM 3257 C CA . LEU A 1 429 ? 5.039 -14.448 2.502 1.00 88.31 429 LEU A CA 1
ATOM 3258 C C . LEU A 1 429 ? 5.209 -15.635 1.549 1.00 88.31 429 LEU A C 1
ATOM 3260 O O . LEU A 1 429 ? 4.252 -16.386 1.376 1.00 88.31 429 LEU A O 1
ATOM 3264 N N . GLY A 1 430 ? 6.395 -15.807 0.961 1.00 85.81 430 GLY A N 1
ATOM 3265 C CA . GLY A 1 430 ? 6.668 -16.822 -0.053 1.00 85.81 430 GLY A CA 1
ATOM 3266 C C . GLY A 1 430 ? 5.883 -16.600 -1.347 1.00 85.81 430 GLY A C 1
ATOM 3267 O O . GLY A 1 430 ? 5.485 -17.578 -1.969 1.00 85.81 430 GLY A O 1
ATOM 3268 N N . ILE A 1 431 ? 5.596 -15.339 -1.701 1.00 85.12 431 ILE A N 1
ATOM 3269 C CA . ILE A 1 431 ? 4.776 -14.975 -2.869 1.00 85.12 431 ILE A CA 1
ATOM 3270 C C . ILE A 1 431 ? 5.432 -13.837 -3.641 1.00 85.12 431 ILE A C 1
ATOM 3272 O O . ILE A 1 431 ? 5.845 -12.829 -3.064 1.00 85.12 431 ILE A O 1
ATOM 3276 N N . THR A 1 432 ? 5.424 -13.966 -4.960 1.00 84.19 432 THR A N 1
ATOM 3277 C CA . THR A 1 432 ? 5.799 -12.946 -5.935 1.00 84.19 432 THR A CA 1
ATOM 3278 C C . THR A 1 432 ? 4.557 -12.455 -6.679 1.00 84.19 432 THR A C 1
ATOM 3280 O O . THR A 1 432 ? 3.576 -13.175 -6.835 1.00 84.19 432 THR A O 1
ATOM 3283 N N . ALA A 1 433 ? 4.586 -11.219 -7.188 1.00 80.94 433 ALA A N 1
ATOM 3284 C CA . ALA A 1 433 ? 3.485 -10.680 -7.994 1.00 80.94 433 ALA A CA 1
ATOM 3285 C C . ALA A 1 433 ? 3.174 -11.504 -9.261 1.00 80.94 433 ALA A C 1
ATOM 3287 O O . ALA A 1 433 ? 2.070 -11.407 -9.789 1.00 80.94 433 ALA A O 1
ATOM 3288 N N . LEU A 1 434 ? 4.139 -12.301 -9.731 1.00 82.06 434 LEU A N 1
ATOM 3289 C CA . LEU A 1 434 ? 3.998 -13.212 -10.867 1.00 82.06 434 LEU A CA 1
ATOM 3290 C C . LEU A 1 434 ? 3.138 -14.439 -10.538 1.00 82.06 434 LEU A C 1
ATOM 3292 O O . LEU A 1 434 ? 2.493 -14.966 -11.434 1.00 82.06 434 LEU A O 1
ATOM 3296 N N . ASP A 1 435 ? 3.066 -14.835 -9.265 1.00 82.50 435 ASP A N 1
ATOM 3297 C CA . ASP A 1 435 ? 2.329 -16.028 -8.832 1.00 82.50 435 ASP A CA 1
ATOM 3298 C C . ASP A 1 435 ? 0.811 -15.787 -8.799 1.00 82.50 435 ASP A C 1
ATOM 3300 O O . ASP A 1 435 ? 0.022 -16.714 -8.628 1.00 82.50 435 ASP A O 1
ATOM 3304 N N . ALA A 1 436 ? 0.367 -14.532 -8.901 1.00 85.81 436 ALA A N 1
ATOM 3305 C CA . ALA A 1 436 ? -1.039 -14.162 -8.815 1.00 85.81 436 ALA A CA 1
ATOM 3306 C C . ALA A 1 436 ? -1.696 -14.146 -10.202 1.00 85.81 436 ALA A C 1
ATOM 3308 O O . ALA A 1 436 ? -1.651 -13.140 -10.911 1.00 85.81 436 ALA A O 1
ATOM 3309 N N . ARG A 1 437 ? -2.401 -15.230 -10.552 1.00 82.50 437 ARG A N 1
ATOM 3310 C CA . ARG A 1 437 ? -3.210 -15.304 -11.784 1.00 82.50 437 ARG A CA 1
ATOM 3311 C C . ARG A 1 437 ? -4.359 -14.310 -11.781 1.00 82.50 437 ARG A C 1
ATOM 3313 O O . ARG A 1 437 ? -4.628 -13.646 -12.780 1.00 82.50 437 ARG A O 1
ATOM 3320 N N . LYS A 1 438 ? -5.070 -14.246 -10.655 1.00 87.88 438 LYS A N 1
ATOM 3321 C CA . LYS A 1 438 ? -6.211 -13.351 -10.474 1.00 87.88 438 LYS A CA 1
ATOM 3322 C C . LYS A 1 438 ? -6.175 -12.766 -9.067 1.00 87.88 438 LYS A C 1
ATOM 3324 O O . LYS A 1 438 ? -6.715 -13.382 -8.145 1.00 87.88 438 LYS A O 1
ATOM 3329 N N . PRO A 1 439 ? -5.542 -11.597 -8.866 1.00 91.25 439 PRO A N 1
ATOM 3330 C CA . PRO A 1 439 ? -5.558 -10.949 -7.562 1.00 91.25 439 PRO A CA 1
ATOM 3331 C C . PRO A 1 439 ? -6.996 -10.568 -7.188 1.00 91.25 439 PRO A C 1
ATOM 3333 O O . PRO A 1 439 ? -7.836 -10.333 -8.060 1.00 91.25 439 PRO A O 1
ATOM 3336 N N . PHE A 1 440 ? -7.299 -10.510 -5.889 1.00 94.94 440 PHE A N 1
ATOM 3337 C CA . PHE A 1 440 ? -8.647 -10.160 -5.438 1.00 94.94 440 PHE A CA 1
ATOM 3338 C C . PHE A 1 440 ? -9.052 -8.735 -5.845 1.00 94.94 440 PHE A C 1
ATOM 3340 O O . PHE A 1 440 ? -10.183 -8.510 -6.270 1.00 94.94 440 PHE A O 1
ATOM 3347 N N . ILE A 1 441 ? -8.115 -7.795 -5.732 1.00 95.75 441 ILE A N 1
ATOM 3348 C CA . ILE A 1 441 ? -8.205 -6.440 -6.277 1.00 95.75 441 ILE A CA 1
ATOM 3349 C C . ILE A 1 441 ? -7.288 -6.363 -7.506 1.00 95.75 441 ILE A C 1
ATOM 3351 O O . ILE A 1 441 ? -6.107 -6.712 -7.376 1.00 95.75 441 ILE A O 1
ATOM 3355 N N . PRO A 1 442 ? -7.778 -5.890 -8.667 1.00 95.44 442 PRO A N 1
ATOM 3356 C CA . PRO A 1 442 ? -6.956 -5.678 -9.854 1.00 95.44 442 PRO A CA 1
ATOM 3357 C C . PRO A 1 442 ? -5.713 -4.827 -9.570 1.00 95.44 442 PRO A C 1
ATOM 3359 O O . PRO A 1 442 ? -5.776 -3.816 -8.875 1.00 95.44 442 PRO A O 1
ATOM 3362 N N . PHE A 1 443 ? -4.569 -5.195 -10.153 1.00 94.44 443 PHE A N 1
ATOM 3363 C CA . PHE A 1 443 ? -3.317 -4.452 -9.954 1.00 94.44 443 PHE A CA 1
ATOM 3364 C C . PHE A 1 443 ? -3.377 -2.999 -10.439 1.00 94.44 443 PHE A C 1
ATOM 3366 O O . PHE A 1 443 ? -2.643 -2.157 -9.929 1.00 94.44 443 PHE A O 1
ATOM 3373 N N . THR A 1 444 ? -4.248 -2.704 -11.401 1.00 95.50 444 THR A N 1
ATOM 3374 C CA . THR A 1 444 ? -4.495 -1.353 -11.916 1.00 95.50 444 THR A CA 1
ATOM 3375 C C . THR A 1 444 ? -5.109 -0.424 -10.875 1.00 95.50 444 THR A C 1
ATOM 3377 O O . THR A 1 444 ? -4.827 0.768 -10.896 1.00 95.50 444 THR A O 1
ATOM 3380 N N . ASP A 1 445 ? -5.881 -0.958 -9.928 1.00 96.50 445 ASP A N 1
ATOM 3381 C CA . ASP A 1 445 ? -6.591 -0.165 -8.913 1.00 96.50 445 ASP A CA 1
ATOM 3382 C C . ASP A 1 445 ? -5.632 0.370 -7.835 1.00 96.50 445 ASP A C 1
ATOM 3384 O O . ASP A 1 445 ? -5.959 1.273 -7.062 1.00 96.50 445 ASP A O 1
ATOM 3388 N N . PHE A 1 446 ? -4.413 -0.171 -7.783 1.00 97.56 446 PHE A N 1
ATOM 3389 C CA . PHE A 1 446 ? -3.353 0.332 -6.918 1.00 97.56 446 PHE A CA 1
ATOM 3390 C C . PHE A 1 446 ? -2.645 1.558 -7.500 1.00 97.56 446 PHE A C 1
ATOM 3392 O O . PHE A 1 446 ? -1.920 2.227 -6.766 1.00 97.56 446 PHE A O 1
ATOM 3399 N N . TYR A 1 447 ? -2.842 1.899 -8.776 1.00 97.94 447 TYR A N 1
ATOM 3400 C CA . TYR A 1 447 ? -2.156 3.041 -9.376 1.00 97.94 447 TYR A CA 1
ATOM 3401 C C . TYR A 1 447 ? -2.680 4.361 -8.815 1.00 97.94 447 TYR A C 1
ATOM 3403 O O . TYR A 1 447 ? -3.881 4.613 -8.797 1.00 97.94 447 TYR A O 1
ATOM 3411 N N . ASN A 1 448 ? -1.760 5.221 -8.380 1.00 98.00 448 ASN A N 1
ATOM 3412 C CA . ASN A 1 448 ? -2.069 6.581 -7.961 1.00 98.00 448 ASN A CA 1
ATOM 3413 C C . ASN A 1 448 ? -1.482 7.567 -8.979 1.00 98.00 448 ASN A C 1
ATOM 3415 O O . ASN A 1 448 ? -0.267 7.788 -9.009 1.00 98.00 448 ASN A O 1
ATOM 3419 N N . GLU A 1 449 ? -2.334 8.126 -9.842 1.00 96.12 449 GLU A N 1
ATOM 3420 C CA . GLU A 1 449 ? -1.909 9.064 -10.892 1.00 96.12 449 GLU A CA 1
ATOM 3421 C C . GLU A 1 449 ? -1.337 10.372 -10.317 1.00 96.12 449 GLU A C 1
ATOM 3423 O O . GLU A 1 449 ? -0.204 10.696 -10.673 1.00 96.12 449 GLU A O 1
ATOM 3428 N N . PRO A 1 450 ? -2.001 11.078 -9.370 1.00 97.00 450 PRO A N 1
ATOM 3429 C CA . PRO A 1 450 ? -1.460 12.324 -8.819 1.00 97.00 450 PRO A CA 1
ATOM 3430 C C . PRO A 1 450 ? -0.084 12.150 -8.170 1.00 97.00 450 PRO A C 1
ATOM 3432 O O . PRO A 1 450 ? 0.799 12.987 -8.341 1.00 97.00 450 PRO A O 1
ATOM 3435 N N . LEU A 1 451 ? 0.122 11.046 -7.447 1.00 97.25 451 LEU A N 1
ATOM 3436 C CA . LEU A 1 451 ? 1.428 10.685 -6.903 1.00 97.25 451 LEU A CA 1
ATOM 3437 C C . LEU A 1 451 ? 2.440 10.426 -8.021 1.00 97.25 451 LEU A C 1
ATOM 3439 O O . LEU A 1 451 ? 3.562 10.917 -7.949 1.00 97.25 451 LEU A O 1
ATOM 3443 N N . SER A 1 452 ? 2.056 9.653 -9.038 1.00 96.38 452 SER A N 1
ATOM 3444 C CA . SER A 1 452 ? 2.936 9.286 -10.153 1.00 96.38 452 SER A CA 1
ATOM 3445 C C . SER A 1 452 ? 3.437 10.506 -10.928 1.00 96.38 452 SER A C 1
ATOM 3447 O O . SER A 1 452 ? 4.598 10.507 -11.338 1.00 96.38 452 SER A O 1
ATOM 3449 N N . ASP A 1 453 ? 2.599 11.535 -11.072 1.00 94.62 453 ASP A N 1
ATOM 3450 C CA . ASP A 1 453 ? 2.947 12.810 -11.710 1.00 94.62 453 ASP A CA 1
ATOM 3451 C C . ASP A 1 453 ? 3.832 13.696 -10.819 1.00 94.62 453 ASP A C 1
ATOM 3453 O O . ASP A 1 453 ? 4.661 14.457 -11.318 1.00 94.62 453 ASP A O 1
ATOM 3457 N N . ALA A 1 454 ? 3.678 13.600 -9.495 1.00 94.88 454 ALA A N 1
ATOM 3458 C CA . ALA A 1 454 ? 4.448 14.381 -8.526 1.00 94.88 454 ALA A CA 1
ATOM 3459 C C . ALA A 1 454 ? 5.853 13.813 -8.240 1.00 94.88 454 ALA A C 1
ATOM 3461 O O . ALA A 1 454 ? 6.687 14.505 -7.648 1.00 94.88 454 ALA A O 1
ATOM 3462 N N . ILE A 1 455 ? 6.131 12.560 -8.618 1.00 94.31 455 ILE A N 1
ATOM 3463 C CA . ILE A 1 455 ? 7.425 11.911 -8.369 1.00 94.31 455 ILE A CA 1
ATOM 3464 C C . ILE A 1 455 ? 8.489 12.413 -9.351 1.00 94.31 455 ILE A C 1
ATOM 3466 O O . ILE A 1 455 ? 8.428 12.192 -10.560 1.00 94.31 455 ILE A O 1
ATOM 3470 N N . GLU A 1 456 ? 9.559 12.983 -8.800 1.00 92.06 456 GLU A N 1
ATOM 3471 C CA . GLU A 1 456 ? 10.796 13.250 -9.535 1.00 92.06 456 GLU A CA 1
ATOM 3472 C C . GLU A 1 456 ? 11.650 11.972 -9.607 1.00 92.06 456 GLU A C 1
ATOM 3474 O O . GLU A 1 456 ? 12.383 11.621 -8.677 1.00 92.06 456 GLU A O 1
ATOM 3479 N N . MET A 1 457 ? 11.514 11.237 -10.714 1.00 91.31 457 MET A N 1
ATOM 3480 C CA . MET A 1 457 ? 12.076 9.890 -10.860 1.00 91.31 457 MET A CA 1
ATOM 3481 C C . MET A 1 457 ? 13.610 9.838 -10.824 1.00 91.31 457 MET A C 1
ATOM 3483 O O . MET A 1 457 ? 14.177 8.848 -10.374 1.00 91.31 457 MET A O 1
ATOM 3487 N N . ASP A 1 458 ? 14.307 10.887 -11.257 1.00 88.50 458 ASP A N 1
ATOM 3488 C CA . ASP A 1 458 ? 15.769 10.962 -11.161 1.00 88.50 458 ASP A CA 1
ATOM 3489 C C . ASP A 1 458 ? 16.252 10.932 -9.703 1.00 88.50 458 ASP A C 1
ATOM 3491 O O . ASP A 1 458 ? 17.217 10.232 -9.379 1.00 88.50 458 ASP A O 1
ATOM 3495 N N . LYS A 1 459 ? 15.555 11.644 -8.812 1.00 88.62 459 LYS A N 1
ATOM 3496 C CA . LYS A 1 459 ? 15.831 11.642 -7.372 1.00 88.62 459 LYS A CA 1
ATOM 3497 C C . LYS A 1 459 ? 15.394 10.351 -6.701 1.00 88.62 459 LYS A C 1
ATOM 3499 O O . LYS A 1 459 ? 16.163 9.798 -5.916 1.00 88.62 459 LYS A O 1
ATOM 3504 N N . ASP A 1 460 ? 14.188 9.868 -7.002 1.00 90.94 460 ASP A N 1
ATOM 3505 C CA . ASP A 1 460 ? 13.682 8.622 -6.415 1.00 90.94 460 ASP A CA 1
ATOM 3506 C C . ASP A 1 460 ? 14.591 7.440 -6.779 1.00 90.94 460 ASP A C 1
ATOM 3508 O O . ASP A 1 460 ? 14.974 6.648 -5.917 1.00 90.94 460 ASP A O 1
ATOM 3512 N N . PHE A 1 461 ? 15.057 7.392 -8.030 1.00 89.06 461 PHE A N 1
ATOM 3513 C CA . PHE A 1 461 ? 16.014 6.394 -8.491 1.00 89.06 461 PHE A CA 1
ATOM 3514 C C . PHE A 1 461 ? 17.380 6.505 -7.792 1.00 89.06 461 PHE A C 1
ATOM 3516 O O . PHE A 1 461 ? 17.997 5.490 -7.457 1.00 89.06 461 PHE A O 1
ATOM 3523 N N . ALA A 1 462 ? 17.866 7.723 -7.534 1.00 86.81 462 ALA A N 1
ATOM 3524 C CA . ALA A 1 462 ? 19.096 7.918 -6.769 1.00 86.81 462 ALA A CA 1
ATOM 3525 C C . ALA A 1 462 ? 18.968 7.376 -5.334 1.00 86.81 462 ALA A C 1
ATOM 3527 O O . ALA A 1 462 ? 19.915 6.780 -4.822 1.00 86.81 462 ALA A O 1
ATOM 3528 N N . TYR A 1 463 ? 17.800 7.529 -4.702 1.00 88.31 463 TYR A N 1
ATOM 3529 C CA . TYR A 1 463 ? 17.520 6.934 -3.391 1.00 88.31 463 TYR A CA 1
ATOM 3530 C C . TYR A 1 463 ? 17.414 5.410 -3.468 1.00 88.31 463 TYR A C 1
ATOM 3532 O O . TYR A 1 463 ? 17.972 4.726 -2.615 1.00 88.31 463 TYR A O 1
ATOM 3540 N N . TYR A 1 464 ? 16.788 4.873 -4.518 1.00 87.38 464 TYR A N 1
ATOM 3541 C CA . TYR A 1 464 ? 16.702 3.432 -4.762 1.00 87.38 464 TYR A CA 1
ATOM 3542 C C . TYR A 1 464 ? 18.078 2.753 -4.868 1.00 87.38 464 TYR A C 1
ATOM 3544 O O . TYR A 1 464 ? 18.269 1.660 -4.340 1.00 87.38 464 TYR A O 1
ATOM 3552 N N . LYS A 1 465 ? 19.045 3.391 -5.541 1.00 83.12 465 LYS A N 1
ATOM 3553 C CA . LYS A 1 465 ? 20.411 2.860 -5.717 1.00 83.12 465 LYS A CA 1
ATOM 3554 C C . LYS A 1 465 ? 21.390 3.251 -4.609 1.00 83.12 465 LYS A C 1
ATOM 3556 O O . LYS A 1 465 ? 22.544 2.832 -4.663 1.00 83.12 465 LYS A O 1
ATOM 3561 N N . SER A 1 466 ? 20.971 4.067 -3.645 1.00 80.94 466 SER A N 1
ATOM 3562 C CA . SER A 1 466 ? 21.826 4.498 -2.540 1.00 80.94 466 SER A CA 1
ATOM 3563 C C . SER A 1 466 ? 22.251 3.303 -1.680 1.00 80.94 466 SER A C 1
ATOM 3565 O O . SER A 1 466 ? 21.420 2.489 -1.285 1.00 80.94 466 SER A O 1
ATOM 3567 N N . GLU A 1 467 ? 23.540 3.225 -1.336 1.00 66.06 467 GLU A N 1
ATOM 3568 C CA . GLU A 1 467 ? 24.065 2.231 -0.384 1.00 66.06 467 GLU A CA 1
ATOM 3569 C C . GLU A 1 467 ? 23.625 2.515 1.063 1.00 66.06 467 GLU A C 1
ATOM 3571 O O . GLU A 1 467 ? 23.703 1.635 1.918 1.00 66.06 467 GLU A O 1
ATOM 3576 N N . GLU A 1 468 ? 23.135 3.729 1.342 1.00 63.84 468 GLU A N 1
ATOM 3577 C CA . GLU A 1 468 ? 22.521 4.101 2.616 1.00 63.84 468 GLU A CA 1
ATOM 3578 C C . GLU A 1 468 ? 20.988 3.953 2.521 1.00 63.84 468 GLU A C 1
ATOM 3580 O O . GLU A 1 468 ? 20.321 4.856 2.002 1.00 63.84 468 GLU A O 1
ATOM 3585 N N . PRO A 1 469 ? 20.391 2.861 3.040 1.00 61.09 469 PRO A N 1
ATOM 3586 C CA . PRO A 1 469 ? 18.972 2.522 2.859 1.00 61.09 469 PRO A CA 1
ATOM 3587 C C . PRO A 1 469 ? 18.014 3.364 3.721 1.00 61.09 469 PRO A C 1
ATOM 3589 O O . PRO A 1 469 ? 16.893 2.950 4.006 1.00 61.09 469 PRO A O 1
ATOM 3592 N N . GLN A 1 470 ? 18.446 4.533 4.200 1.00 64.88 470 GLN A N 1
ATOM 3593 C CA . GLN A 1 470 ? 17.660 5.352 5.128 1.00 64.88 470 GLN A CA 1
ATOM 3594 C C . GLN A 1 470 ? 16.526 6.112 4.433 1.00 64.88 470 GLN A C 1
ATOM 3596 O O . GLN A 1 470 ? 15.553 6.490 5.084 1.00 64.88 470 GLN A O 1
ATOM 3601 N N . LYS A 1 471 ? 16.635 6.355 3.122 1.00 83.12 471 LYS A N 1
ATOM 3602 C CA . LYS A 1 471 ? 15.656 7.158 2.385 1.00 83.12 471 LYS A CA 1
ATOM 3603 C C . LYS A 1 471 ? 14.625 6.288 1.682 1.00 83.12 471 LYS A C 1
ATOM 3605 O O . LYS A 1 471 ? 14.944 5.261 1.090 1.00 83.12 471 LYS A O 1
ATOM 3610 N N . PHE A 1 472 ? 13.372 6.721 1.761 1.00 91.88 472 PHE A N 1
ATOM 3611 C CA . PHE A 1 472 ? 12.264 6.068 1.083 1.00 91.88 472 PHE A CA 1
ATOM 3612 C C . PHE A 1 472 ? 12.372 6.270 -0.433 1.00 91.88 472 PHE A C 1
ATOM 3614 O O . PHE A 1 472 ? 12.740 7.350 -0.889 1.00 91.88 472 PHE A O 1
ATOM 3621 N N . SER A 1 473 ? 12.029 5.238 -1.202 1.00 93.00 473 SER A N 1
ATOM 3622 C CA . SER A 1 473 ? 11.919 5.314 -2.658 1.00 93.00 473 SER A CA 1
ATOM 3623 C C . SER A 1 473 ? 10.688 4.546 -3.121 1.00 93.00 473 SER A C 1
ATOM 3625 O O . SER A 1 473 ? 10.477 3.400 -2.706 1.00 93.00 473 SER A O 1
ATOM 3627 N N . PHE A 1 474 ? 9.900 5.164 -3.997 1.00 94.81 474 PHE A N 1
ATOM 3628 C CA . PHE A 1 474 ? 8.720 4.558 -4.609 1.00 94.81 474 PHE A CA 1
ATOM 3629 C C . PHE A 1 474 ? 9.065 3.430 -5.587 1.00 94.81 474 PHE A C 1
ATOM 3631 O O . PHE A 1 474 ? 8.224 2.564 -5.815 1.00 94.81 474 PHE A O 1
ATOM 3638 N N . MET A 1 475 ? 10.303 3.347 -6.088 1.00 90.81 475 MET A N 1
ATOM 3639 C CA . MET A 1 475 ? 10.776 2.188 -6.864 1.00 90.81 475 MET A CA 1
ATOM 3640 C C . MET A 1 475 ? 10.671 0.865 -6.082 1.00 90.81 475 MET A C 1
ATOM 3642 O O . MET A 1 475 ? 10.419 -0.179 -6.679 1.00 90.81 475 MET A O 1
ATOM 3646 N N . ASN A 1 476 ? 10.767 0.897 -4.745 1.00 91.38 476 ASN A N 1
ATOM 3647 C CA . ASN A 1 476 ? 10.535 -0.276 -3.881 1.00 91.38 476 ASN A CA 1
ATOM 3648 C C . ASN A 1 476 ? 9.039 -0.599 -3.656 1.00 91.38 476 ASN A C 1
ATOM 3650 O O . ASN A 1 476 ? 8.701 -1.583 -2.993 1.00 91.38 476 ASN A O 1
ATOM 3654 N N . TYR A 1 477 ? 8.149 0.249 -4.176 1.00 94.81 477 TYR A N 1
ATOM 3655 C CA . TYR A 1 477 ? 6.690 0.190 -4.060 1.00 94.81 477 TYR A CA 1
ATOM 3656 C C . TYR A 1 477 ? 6.045 0.361 -5.441 1.00 94.81 477 TYR A C 1
ATOM 3658 O O . TYR A 1 477 ? 5.000 0.990 -5.577 1.00 94.81 477 TYR A O 1
ATOM 3666 N N . ALA A 1 478 ? 6.662 -0.206 -6.484 1.00 93.69 478 ALA A N 1
ATOM 3667 C CA . ALA A 1 478 ? 6.266 0.022 -7.872 1.00 93.69 478 ALA A CA 1
ATOM 3668 C C . ALA A 1 478 ? 4.790 -0.309 -8.169 1.00 93.69 478 ALA A C 1
ATOM 3670 O O . ALA A 1 478 ? 4.239 0.219 -9.129 1.00 93.69 478 ALA A O 1
ATOM 3671 N N . PHE A 1 479 ? 4.114 -1.133 -7.360 1.00 95.31 479 PHE A N 1
ATOM 3672 C CA . PHE A 1 479 ? 2.683 -1.417 -7.518 1.00 95.31 479 PHE A CA 1
ATOM 3673 C C . PHE A 1 479 ? 1.802 -0.154 -7.514 1.00 95.31 479 PHE A C 1
ATOM 3675 O O . PHE A 1 479 ? 0.767 -0.175 -8.168 1.00 95.31 479 PHE A O 1
ATOM 3682 N N . ILE A 1 480 ? 2.218 0.939 -6.855 1.00 97.25 480 ILE A N 1
ATOM 3683 C CA . ILE A 1 480 ? 1.453 2.200 -6.797 1.00 97.25 480 ILE A CA 1
ATOM 3684 C C . ILE A 1 480 ? 1.662 3.102 -8.026 1.00 97.25 480 ILE A C 1
ATOM 3686 O O . ILE A 1 480 ? 0.908 4.045 -8.255 1.00 97.25 480 ILE A O 1
ATOM 3690 N N . LEU A 1 481 ? 2.699 2.832 -8.822 1.00 96.81 481 LEU A N 1
ATOM 3691 C CA . LEU A 1 481 ? 3.114 3.691 -9.929 1.00 96.81 481 LEU A CA 1
ATOM 3692 C C . LEU A 1 481 ? 2.401 3.323 -11.228 1.00 96.81 481 LEU A C 1
ATOM 3694 O O . LEU A 1 481 ? 2.261 2.139 -11.565 1.00 96.81 481 LEU A O 1
ATOM 3698 N N . THR A 1 482 ? 2.045 4.337 -12.013 1.00 96.62 482 THR A N 1
ATOM 3699 C CA . THR A 1 482 ? 1.519 4.132 -13.367 1.00 96.62 482 THR A CA 1
ATOM 3700 C C . THR A 1 482 ? 2.576 3.508 -14.295 1.00 96.62 482 THR A C 1
ATOM 3702 O O . THR A 1 482 ? 3.787 3.650 -14.068 1.00 96.62 482 THR A O 1
ATOM 3705 N N . PRO A 1 483 ? 2.162 2.832 -15.384 1.00 95.25 483 PRO A N 1
ATOM 3706 C CA . PRO A 1 483 ? 3.089 2.302 -16.387 1.00 95.25 483 PRO A CA 1
ATOM 3707 C C . PRO A 1 483 ? 4.022 3.365 -16.990 1.00 95.25 483 PRO A C 1
ATOM 3709 O O . PRO A 1 483 ? 5.192 3.082 -17.253 1.00 95.25 483 PRO A O 1
ATOM 3712 N N . ALA A 1 484 ? 3.540 4.601 -17.159 1.00 93.81 484 ALA A N 1
ATOM 3713 C CA . ALA A 1 484 ? 4.341 5.713 -17.669 1.00 93.81 484 ALA A CA 1
ATOM 3714 C C . ALA A 1 484 ? 5.510 6.047 -16.725 1.00 93.81 484 ALA A C 1
ATOM 3716 O O . ALA A 1 484 ? 6.666 6.087 -17.151 1.00 93.81 484 ALA A O 1
ATOM 3717 N N . THR A 1 485 ? 5.235 6.186 -15.427 1.00 94.44 485 THR A N 1
ATOM 3718 C CA . THR A 1 485 ? 6.260 6.481 -14.417 1.00 94.44 485 THR A CA 1
ATOM 3719 C C . THR A 1 485 ? 7.228 5.310 -14.232 1.00 94.44 485 THR A C 1
ATOM 3721 O O . THR A 1 485 ? 8.439 5.516 -14.144 1.00 94.44 485 THR A O 1
ATOM 3724 N N . LYS A 1 486 ? 6.744 4.061 -14.290 1.00 93.94 486 LYS A N 1
ATOM 3725 C CA . LYS A 1 486 ? 7.605 2.860 -14.309 1.00 93.94 486 LYS A CA 1
ATOM 3726 C C . LYS A 1 486 ? 8.571 2.857 -15.493 1.00 93.94 486 LYS A C 1
ATOM 3728 O O . LYS A 1 486 ? 9.750 2.553 -15.322 1.00 93.94 486 LYS A O 1
ATOM 3733 N N . THR A 1 487 ? 8.088 3.235 -16.676 1.00 92.12 487 THR A N 1
ATOM 3734 C CA . THR A 1 487 ? 8.915 3.344 -17.889 1.00 92.12 487 THR A CA 1
ATOM 3735 C C . THR A 1 487 ? 10.036 4.363 -17.697 1.00 92.12 487 THR A C 1
ATOM 3737 O O . THR A 1 487 ? 11.174 4.109 -18.090 1.00 92.12 487 THR A O 1
ATOM 3740 N N . LEU A 1 488 ? 9.752 5.485 -17.031 1.00 91.19 488 LEU A N 1
ATOM 3741 C CA . LEU A 1 488 ? 10.768 6.480 -16.701 1.00 91.19 488 LEU A CA 1
ATOM 3742 C C . LEU A 1 488 ? 11.818 5.928 -15.719 1.00 91.19 488 LEU A C 1
ATOM 3744 O O . LEU A 1 488 ? 13.012 6.139 -15.922 1.00 91.19 488 LEU A O 1
ATOM 3748 N N . GLY A 1 489 ? 11.400 5.167 -14.703 1.00 88.88 489 GLY A N 1
ATOM 3749 C CA . GLY A 1 489 ? 12.317 4.483 -13.783 1.00 88.88 489 GLY A CA 1
ATOM 3750 C C . GLY A 1 489 ? 13.247 3.500 -14.502 1.00 88.88 489 GLY A C 1
ATOM 3751 O O . GLY A 1 489 ? 14.464 3.542 -14.313 1.00 88.88 489 GLY A O 1
ATOM 3752 N N . LEU A 1 490 ? 12.693 2.680 -15.403 1.00 88.44 490 LEU A N 1
ATOM 3753 C CA . LEU A 1 490 ? 13.471 1.780 -16.265 1.00 88.44 490 LEU A CA 1
ATOM 3754 C C . LEU A 1 490 ? 14.432 2.548 -17.177 1.00 88.44 490 LEU A C 1
ATOM 3756 O O . LEU A 1 490 ? 15.571 2.128 -17.370 1.00 88.44 490 LEU A O 1
ATOM 3760 N N . TYR A 1 491 ? 14.008 3.688 -17.723 1.00 88.88 491 TYR A N 1
ATOM 3761 C CA . TYR A 1 491 ? 14.872 4.546 -18.529 1.00 88.88 491 TYR A CA 1
ATOM 3762 C C . TYR A 1 491 ? 16.092 5.039 -17.733 1.00 88.88 491 TYR A C 1
ATOM 3764 O O . TYR A 1 491 ? 17.215 4.966 -18.238 1.00 88.88 491 TYR A O 1
ATOM 3772 N N . TYR A 1 492 ? 15.909 5.492 -16.488 1.00 86.56 492 TYR A N 1
ATOM 3773 C CA . TYR A 1 492 ? 17.031 5.905 -15.637 1.00 86.56 492 TYR A CA 1
ATOM 3774 C C . TYR A 1 492 ? 17.949 4.734 -15.262 1.00 86.56 492 TYR A C 1
ATOM 3776 O O . TYR A 1 492 ? 19.169 4.900 -15.352 1.00 86.56 492 TYR A O 1
ATOM 3784 N N . ASP A 1 493 ? 17.398 3.560 -14.923 1.00 84.69 493 ASP A N 1
ATOM 3785 C CA . ASP A 1 493 ? 18.193 2.354 -14.634 1.00 84.69 493 ASP A CA 1
ATOM 3786 C C . ASP A 1 493 ? 19.065 1.964 -15.825 1.00 84.69 493 ASP A C 1
ATOM 3788 O O . ASP A 1 493 ? 20.290 1.881 -15.697 1.00 84.69 493 ASP A O 1
ATOM 3792 N N . ASN A 1 494 ? 18.452 1.839 -17.004 1.00 83.25 494 ASN A N 1
ATOM 3793 C CA . ASN A 1 494 ? 19.148 1.517 -18.244 1.00 83.25 494 ASN A CA 1
ATOM 3794 C C . ASN A 1 494 ? 20.234 2.547 -18.550 1.00 83.25 494 ASN A C 1
ATOM 3796 O O . ASN A 1 494 ? 21.384 2.187 -18.794 1.00 83.25 494 ASN A O 1
ATOM 3800 N N . ARG A 1 495 ? 19.910 3.843 -18.476 1.00 81.94 495 ARG A N 1
ATOM 3801 C CA . ARG A 1 495 ? 20.859 4.901 -18.824 1.00 81.94 495 ARG A CA 1
ATOM 3802 C C . ARG A 1 495 ? 22.063 4.920 -17.887 1.00 81.94 495 ARG A C 1
ATOM 3804 O O . ARG A 1 495 ? 23.196 5.034 -18.354 1.00 81.94 495 ARG A O 1
ATOM 3811 N N . ILE A 1 496 ? 21.845 4.789 -16.579 1.00 79.88 496 ILE A N 1
ATOM 3812 C CA . ILE A 1 496 ? 22.931 4.748 -15.590 1.00 79.88 496 ILE A CA 1
ATOM 3813 C C . ILE A 1 496 ? 23.790 3.498 -15.789 1.00 79.88 496 ILE A C 1
ATOM 3815 O O . ILE A 1 496 ? 25.018 3.611 -15.795 1.00 79.88 496 ILE A O 1
ATOM 3819 N N . ARG A 1 497 ? 23.167 2.342 -16.038 1.00 76.81 497 ARG A N 1
ATOM 3820 C CA . ARG A 1 497 ? 23.864 1.079 -16.302 1.00 76.81 497 ARG A CA 1
ATOM 3821 C C . ARG A 1 497 ? 24.711 1.136 -17.574 1.00 76.81 497 ARG A C 1
ATOM 3823 O O . ARG A 1 497 ? 25.886 0.785 -17.555 1.00 76.81 497 ARG A O 1
ATOM 3830 N N . MET A 1 498 ? 24.169 1.682 -18.659 1.00 74.38 498 MET A N 1
ATOM 3831 C CA . MET A 1 498 ? 24.915 1.891 -19.904 1.00 74.38 498 MET A CA 1
ATOM 3832 C C . MET A 1 498 ? 26.105 2.838 -19.693 1.00 74.38 498 MET A C 1
ATOM 3834 O O . MET A 1 498 ? 27.198 2.585 -20.201 1.00 74.38 498 MET A O 1
ATOM 3838 N N . TYR A 1 499 ? 25.934 3.920 -18.923 1.00 74.31 499 TYR A N 1
ATOM 3839 C CA . TYR A 1 499 ? 27.042 4.821 -18.593 1.00 74.31 499 TYR A CA 1
ATOM 3840 C C . TYR A 1 499 ? 28.115 4.146 -17.730 1.00 74.31 499 TYR A C 1
ATOM 3842 O O . TYR A 1 499 ? 29.300 4.413 -17.952 1.00 74.31 499 TYR A O 1
ATOM 3850 N N . SER A 1 500 ? 27.744 3.293 -16.769 1.00 74.50 500 SER A N 1
ATOM 3851 C CA . SER A 1 500 ? 28.721 2.559 -15.956 1.00 74.50 500 SER A CA 1
ATOM 3852 C C . SER A 1 500 ? 29.512 1.553 -16.789 1.00 74.50 500 SER A C 1
ATOM 3854 O O . SER A 1 500 ? 30.739 1.559 -16.709 1.00 74.50 500 SER A O 1
ATOM 3856 N N . GLU A 1 501 ? 28.848 0.776 -17.650 1.00 73.75 501 GLU A N 1
ATOM 3857 C CA . GLU A 1 501 ? 29.518 -0.188 -18.538 1.00 73.75 501 GLU A CA 1
ATOM 3858 C C . GLU A 1 501 ? 30.431 0.512 -19.549 1.00 73.75 501 GLU A C 1
ATOM 3860 O O . GLU A 1 501 ? 31.566 0.090 -19.788 1.00 73.75 501 GLU A O 1
ATOM 3865 N N . ARG A 1 502 ? 29.994 1.656 -20.093 1.00 71.62 502 ARG A N 1
ATOM 3866 C CA . ARG A 1 502 ? 30.823 2.478 -20.981 1.00 71.62 502 ARG A CA 1
ATOM 3867 C C . ARG A 1 502 ? 32.077 2.983 -20.266 1.00 71.62 502 ARG A C 1
ATOM 3869 O O . ARG A 1 502 ? 33.167 2.904 -20.827 1.00 71.62 502 ARG A O 1
ATOM 3876 N N . ARG A 1 503 ? 31.948 3.503 -19.038 1.00 74.31 503 ARG A N 1
ATOM 3877 C CA . ARG A 1 503 ? 33.103 3.940 -18.227 1.00 74.31 503 ARG A CA 1
ATOM 3878 C C . ARG A 1 503 ? 34.054 2.777 -17.941 1.00 74.31 503 ARG A C 1
ATOM 3880 O O . ARG A 1 503 ? 35.260 2.963 -18.070 1.00 74.31 503 ARG A O 1
ATOM 3887 N N . MET A 1 504 ? 33.525 1.600 -17.606 1.00 71.19 504 MET A N 1
ATOM 3888 C CA . MET A 1 504 ? 34.325 0.393 -17.379 1.00 71.19 504 MET A CA 1
ATOM 3889 C C . MET A 1 504 ? 35.087 -0.022 -18.646 1.00 71.19 504 MET A C 1
ATOM 3891 O O . MET A 1 504 ? 36.296 -0.226 -18.590 1.00 71.19 504 MET A O 1
ATOM 3895 N N . SER A 1 505 ? 34.414 -0.034 -19.800 1.00 69.62 505 SER A N 1
ATOM 3896 C CA . SER A 1 505 ? 35.018 -0.350 -21.104 1.00 69.62 505 SER A CA 1
ATOM 3897 C C . SER A 1 505 ? 36.128 0.646 -21.476 1.00 69.62 505 SER A C 1
ATOM 3899 O O . SER A 1 505 ? 37.194 0.265 -21.963 1.00 69.62 505 SER A O 1
ATOM 3901 N N . PHE A 1 506 ? 35.936 1.939 -21.180 1.00 73.00 506 PHE A N 1
ATOM 3902 C CA . PHE A 1 506 ? 36.991 2.944 -21.344 1.00 73.00 506 PHE A CA 1
ATOM 3903 C C . PHE A 1 506 ? 38.194 2.675 -20.435 1.00 73.00 506 PHE A C 1
ATOM 3905 O O . PHE A 1 506 ? 39.327 2.718 -20.912 1.00 73.00 506 PHE A O 1
ATOM 3912 N N . LEU A 1 507 ? 37.975 2.372 -19.152 1.00 73.75 507 LEU A N 1
ATOM 3913 C CA . LEU A 1 507 ? 39.060 2.025 -18.226 1.00 73.75 507 LEU A CA 1
ATOM 3914 C C . LEU A 1 507 ? 39.816 0.774 -18.692 1.00 73.75 507 LEU A C 1
ATOM 3916 O O . LEU A 1 507 ? 41.043 0.764 -18.694 1.00 73.75 507 LEU A O 1
ATOM 3920 N N . GLN A 1 508 ? 39.102 -0.251 -19.148 1.00 71.12 508 GLN A N 1
ATOM 3921 C CA . GLN A 1 508 ? 39.680 -1.496 -19.648 1.00 71.12 508 GLN A CA 1
ATOM 3922 C C . GLN A 1 508 ? 40.507 -1.278 -20.926 1.00 71.12 508 GLN A C 1
ATOM 3924 O O . GLN A 1 508 ? 41.618 -1.799 -21.049 1.00 71.12 508 GLN A O 1
ATOM 3929 N N . THR A 1 509 ? 40.029 -0.405 -21.815 1.00 73.62 509 THR A N 1
ATOM 3930 C CA . THR A 1 509 ? 40.771 0.034 -23.007 1.00 73.62 509 THR A CA 1
ATOM 3931 C C . THR A 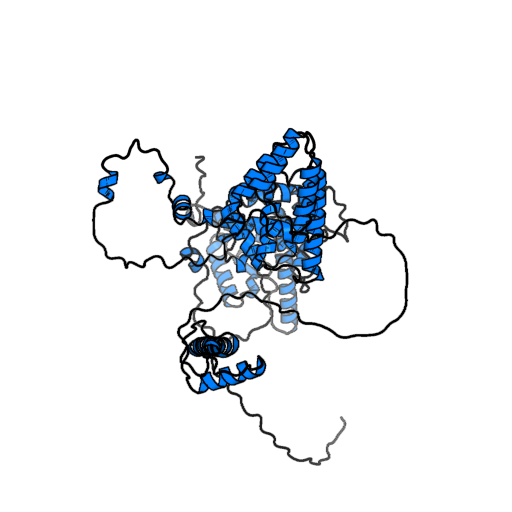1 509 ? 42.052 0.784 -22.634 1.00 73.62 509 THR A C 1
ATOM 3933 O O . THR A 1 509 ? 43.099 0.546 -23.234 1.00 73.62 509 THR A O 1
ATOM 3936 N N . VAL A 1 510 ? 42.017 1.633 -21.600 1.00 74.88 510 VAL A N 1
ATOM 3937 C CA . VAL A 1 510 ? 43.211 2.321 -21.067 1.00 74.88 510 VAL A CA 1
ATOM 3938 C C . VAL A 1 510 ? 44.227 1.334 -20.469 1.00 74.88 510 VAL A C 1
ATOM 3940 O O . VAL A 1 510 ? 45.429 1.574 -20.551 1.00 74.88 510 VAL A O 1
ATOM 3943 N N . VAL A 1 511 ? 43.771 0.200 -19.929 1.00 75.94 511 VAL A N 1
ATOM 3944 C CA . VAL A 1 511 ? 44.616 -0.899 -19.412 1.00 75.94 511 VAL A CA 1
ATOM 3945 C C . VAL A 1 511 ? 45.088 -1.850 -20.536 1.00 75.94 511 VAL A C 1
ATOM 3947 O O . VAL A 1 511 ? 45.776 -2.837 -20.282 1.00 75.94 511 VAL A O 1
ATOM 3950 N N . GLY A 1 512 ? 44.799 -1.532 -21.803 1.00 67.25 512 GLY A N 1
ATOM 3951 C CA . GLY A 1 512 ? 45.300 -2.260 -22.974 1.00 67.25 512 GLY A CA 1
ATOM 3952 C C . GLY A 1 512 ? 44.447 -3.455 -23.403 1.00 67.25 512 GLY A C 1
ATOM 3953 O O . GLY A 1 512 ? 44.884 -4.234 -24.248 1.00 67.25 512 GLY A O 1
ATOM 3954 N N . GLN A 1 513 ? 43.238 -3.606 -22.857 1.00 65.12 513 GLN A N 1
ATOM 3955 C CA . GLN A 1 513 ? 42.262 -4.598 -23.306 1.00 65.12 513 GLN A CA 1
ATOM 3956 C C . GLN A 1 513 ? 41.225 -3.924 -24.223 1.00 65.12 513 GLN A C 1
ATOM 3958 O O . GLN A 1 513 ? 40.420 -3.127 -23.737 1.00 65.12 513 GLN A O 1
ATOM 3963 N N . PRO A 1 514 ? 41.223 -4.199 -25.541 1.00 60.53 514 PRO A N 1
ATOM 3964 C CA . PRO A 1 514 ? 40.280 -3.573 -26.460 1.00 60.53 514 PRO A CA 1
ATOM 3965 C C . PRO A 1 514 ? 38.866 -4.072 -26.154 1.00 60.53 514 PRO A C 1
ATOM 3967 O O . PRO A 1 514 ? 38.571 -5.251 -26.327 1.00 60.53 514 PRO A O 1
ATOM 3970 N N . THR A 1 515 ? 37.992 -3.178 -25.696 1.00 67.81 515 THR A N 1
ATOM 3971 C CA . THR A 1 515 ? 36.583 -3.500 -25.439 1.00 67.81 515 THR A CA 1
ATOM 3972 C C . THR A 1 515 ? 35.678 -2.495 -26.132 1.00 67.81 515 THR A C 1
ATOM 3974 O O . THR A 1 515 ? 35.893 -1.284 -26.073 1.00 67.81 515 THR A O 1
ATOM 3977 N N . ASN A 1 516 ? 34.667 -2.998 -26.842 1.00 72.94 516 ASN A N 1
ATOM 3978 C CA . ASN A 1 516 ? 33.680 -2.155 -27.508 1.00 72.94 516 ASN A CA 1
ATOM 3979 C C . ASN A 1 516 ? 32.712 -1.591 -26.450 1.00 72.94 516 ASN A C 1
ATOM 3981 O O . ASN A 1 516 ? 32.167 -2.379 -25.673 1.00 72.94 516 ASN A O 1
ATOM 3985 N N . PRO A 1 517 ? 32.478 -0.265 -26.387 1.00 80.75 517 PRO A N 1
ATOM 3986 C CA . PRO A 1 517 ? 31.540 0.325 -25.428 1.00 80.75 517 PRO A CA 1
ATOM 3987 C C . PRO A 1 517 ? 30.058 0.088 -25.773 1.00 80.75 517 PRO A C 1
ATOM 3989 O O . PRO A 1 517 ? 29.188 0.509 -25.007 1.00 80.75 517 PRO A O 1
ATOM 3992 N N . TYR A 1 518 ? 29.772 -0.547 -26.912 1.00 84.50 518 TYR A N 1
ATOM 3993 C CA . TYR A 1 518 ? 28.431 -0.816 -27.428 1.00 84.50 518 TYR A CA 1
ATOM 3994 C C . TYR A 1 518 ? 28.215 -2.316 -27.645 1.00 84.50 518 TYR A C 1
ATOM 3996 O O . TYR A 1 518 ? 29.157 -3.028 -27.995 1.00 84.50 518 TYR A O 1
ATOM 4004 N N . LEU A 1 519 ? 26.967 -2.756 -27.491 1.00 89.19 519 LEU A N 1
ATOM 4005 C CA . LEU A 1 519 ? 26.473 -4.029 -28.006 1.00 89.19 519 LEU A CA 1
ATOM 4006 C C . LEU A 1 519 ? 26.117 -3.808 -29.476 1.00 89.19 519 LEU A C 1
ATOM 4008 O O . LEU A 1 519 ? 25.170 -3.080 -29.767 1.00 89.19 519 LEU A O 1
ATOM 4012 N N . ARG A 1 520 ? 26.897 -4.370 -30.398 1.00 89.19 520 ARG A N 1
ATOM 4013 C CA . ARG A 1 520 ? 26.644 -4.224 -31.835 1.00 89.19 520 ARG A CA 1
ATOM 4014 C C . ARG A 1 520 ? 25.923 -5.453 -32.350 1.00 89.19 520 ARG A C 1
ATOM 4016 O O . ARG A 1 520 ? 26.450 -6.544 -32.198 1.00 89.19 520 ARG A O 1
ATOM 4023 N N . LEU A 1 521 ? 24.764 -5.253 -32.967 1.00 92.75 521 LEU A N 1
ATOM 4024 C CA . LEU A 1 521 ? 24.047 -6.305 -33.680 1.00 92.75 521 LEU A CA 1
ATOM 4025 C C . LEU A 1 521 ? 24.077 -5.991 -35.167 1.00 92.75 521 LEU A C 1
ATOM 4027 O O . LEU A 1 521 ? 23.524 -4.977 -35.601 1.00 92.75 521 LEU A O 1
ATOM 4031 N N . LYS A 1 522 ? 24.734 -6.856 -35.939 1.00 92.19 522 LYS A N 1
ATOM 4032 C CA . LYS A 1 522 ? 24.742 -6.771 -37.394 1.00 92.19 522 LYS A CA 1
ATOM 4033 C C . LYS A 1 522 ? 23.758 -7.799 -37.941 1.00 92.19 522 LYS A C 1
ATOM 4035 O O . LYS A 1 522 ? 23.984 -8.991 -37.796 1.00 92.19 522 LYS A O 1
ATOM 4040 N N . VAL A 1 523 ? 22.675 -7.339 -38.558 1.00 94.94 523 VAL A N 1
ATOM 4041 C CA . VAL A 1 523 ? 21.548 -8.205 -38.944 1.00 94.94 523 VAL A CA 1
ATOM 4042 C C . VAL A 1 523 ? 21.092 -7.934 -40.374 1.00 94.94 523 VAL A C 1
ATOM 4044 O O . VAL A 1 523 ? 21.223 -6.818 -40.883 1.00 94.94 523 VAL A O 1
ATOM 4047 N N . ARG A 1 524 ? 20.543 -8.948 -41.046 1.00 94.00 524 ARG A N 1
ATOM 4048 C CA . ARG A 1 524 ? 19.898 -8.799 -42.359 1.00 94.00 524 ARG A CA 1
ATOM 4049 C C . ARG A 1 524 ? 18.395 -8.625 -42.185 1.00 94.00 524 ARG A C 1
ATOM 4051 O O . ARG A 1 524 ? 17.784 -9.309 -41.372 1.00 94.00 524 ARG A O 1
ATOM 4058 N N . ARG A 1 525 ? 17.779 -7.761 -43.000 1.00 91.31 525 ARG A N 1
ATOM 4059 C CA . ARG A 1 525 ? 16.325 -7.507 -42.943 1.00 91.31 525 ARG A CA 1
ATOM 4060 C C . ARG A 1 525 ? 15.492 -8.774 -43.134 1.00 91.31 525 ARG A C 1
ATOM 4062 O O . ARG A 1 525 ? 14.509 -8.952 -42.433 1.00 91.31 525 ARG A O 1
ATOM 4069 N N . ASP A 1 526 ? 15.917 -9.650 -44.042 1.00 91.19 526 ASP A N 1
ATOM 4070 C CA . ASP A 1 526 ? 15.183 -10.875 -44.381 1.00 91.19 526 ASP A CA 1
ATOM 4071 C C . ASP A 1 526 ? 15.380 -12.019 -43.365 1.00 91.19 526 ASP A C 1
ATOM 4073 O O . ASP A 1 526 ? 14.736 -13.053 -43.491 1.00 91.19 526 ASP A O 1
ATOM 4077 N N . HIS A 1 527 ? 16.308 -11.872 -42.410 1.00 92.56 527 HIS A N 1
ATOM 4078 C CA . HIS A 1 527 ? 16.672 -12.902 -41.423 1.00 92.56 527 HIS A CA 1
ATOM 4079 C C . HIS A 1 527 ? 16.848 -12.273 -40.034 1.00 92.56 527 HIS A C 1
ATOM 4081 O O . HIS A 1 527 ? 17.804 -12.560 -39.315 1.00 92.56 527 HIS A O 1
ATOM 4087 N N . LEU A 1 528 ? 15.951 -11.347 -39.686 1.00 92.31 528 LEU A N 1
ATOM 4088 C CA . LEU A 1 528 ? 16.103 -10.460 -38.537 1.00 92.31 528 LEU A CA 1
ATOM 4089 C C . LEU A 1 528 ? 16.226 -11.225 -37.215 1.00 92.31 528 LEU A C 1
ATOM 4091 O O . LEU A 1 528 ? 17.146 -10.967 -36.439 1.00 92.31 528 LEU A O 1
ATOM 4095 N N . ILE A 1 529 ? 15.297 -12.153 -36.971 1.00 91.38 529 ILE A N 1
ATOM 4096 C CA . ILE A 1 529 ? 15.226 -12.934 -35.731 1.00 91.38 529 ILE A CA 1
ATOM 4097 C C . ILE A 1 529 ? 16.393 -13.918 -35.643 1.00 91.38 529 ILE A C 1
ATOM 4099 O O . ILE A 1 529 ? 17.062 -13.968 -34.612 1.00 91.38 529 ILE A O 1
ATOM 4103 N N . ASP A 1 530 ? 16.671 -14.653 -36.722 1.00 92.94 530 ASP A N 1
ATOM 4104 C CA . ASP A 1 530 ? 17.741 -15.654 -36.760 1.00 92.94 530 ASP A CA 1
ATOM 4105 C C . ASP A 1 530 ? 19.117 -15.019 -36.512 1.00 92.94 530 ASP A C 1
ATOM 4107 O O . ASP A 1 530 ? 19.861 -15.470 -35.639 1.00 92.94 530 ASP A O 1
ATOM 4111 N N . ASP A 1 531 ? 19.441 -13.940 -37.236 1.00 95.06 531 ASP A N 1
ATOM 4112 C CA . ASP A 1 531 ? 20.721 -13.242 -37.090 1.00 95.06 531 ASP A CA 1
ATOM 4113 C C . ASP A 1 531 ? 20.847 -12.623 -35.686 1.00 95.06 531 ASP A C 1
ATOM 4115 O O . ASP A 1 531 ? 21.897 -12.732 -35.051 1.00 95.06 531 ASP A O 1
ATOM 4119 N N . ALA A 1 532 ? 19.773 -12.016 -35.162 1.00 93.81 532 ALA A N 1
ATOM 4120 C CA . ALA A 1 532 ? 19.776 -11.439 -33.819 1.00 93.81 532 ALA A CA 1
ATOM 4121 C C . ALA A 1 532 ? 19.983 -12.500 -32.728 1.00 93.81 532 ALA A C 1
ATOM 4123 O O . ALA A 1 532 ? 20.730 -12.248 -31.782 1.00 93.81 532 ALA A O 1
ATOM 4124 N N . LEU A 1 533 ? 19.353 -13.673 -32.847 1.00 93.12 533 LEU A N 1
ATOM 4125 C CA . LEU A 1 533 ? 19.523 -14.770 -31.892 1.00 93.12 533 LEU A CA 1
ATOM 4126 C C . LEU A 1 533 ? 20.961 -15.288 -31.884 1.00 93.12 533 LEU A C 1
ATOM 4128 O O . LEU A 1 533 ? 21.542 -15.406 -30.807 1.00 93.12 533 LEU A O 1
ATOM 4132 N N . VAL A 1 534 ? 21.547 -15.535 -33.060 1.00 94.62 534 VAL A N 1
ATOM 4133 C CA . VAL A 1 534 ? 22.935 -16.011 -33.177 1.00 94.62 534 VAL A CA 1
ATOM 4134 C C . VAL A 1 534 ? 23.912 -15.006 -32.564 1.00 94.62 534 VAL A C 1
ATOM 4136 O O . VAL A 1 534 ? 24.747 -15.383 -31.742 1.00 94.62 534 VAL A O 1
ATOM 4139 N N . GLU A 1 535 ? 23.795 -13.723 -32.912 1.00 92.25 535 GLU A N 1
ATOM 4140 C CA . GLU A 1 535 ? 24.669 -12.668 -32.382 1.00 92.25 535 GLU A CA 1
ATOM 4141 C C . GLU A 1 535 ? 24.520 -12.515 -30.857 1.00 92.25 535 GLU A C 1
ATOM 4143 O O . GLU A 1 535 ? 25.514 -12.461 -30.128 1.00 92.25 535 GLU A O 1
ATOM 4148 N N . LEU A 1 536 ? 23.285 -12.495 -30.340 1.00 93.81 536 LEU A N 1
ATOM 4149 C CA . LEU A 1 536 ? 23.036 -12.385 -28.900 1.00 93.81 536 LEU A CA 1
ATOM 4150 C C . LEU A 1 536 ? 23.536 -13.612 -28.127 1.00 93.81 536 LEU A C 1
ATOM 4152 O O . LEU A 1 536 ? 24.072 -13.448 -27.030 1.00 93.81 536 LEU A O 1
ATOM 4156 N N . GLU A 1 537 ? 23.399 -14.819 -28.681 1.00 93.44 537 GLU A N 1
ATOM 4157 C CA . GLU A 1 537 ? 23.909 -16.055 -28.078 1.00 93.44 537 GLU A CA 1
ATOM 4158 C C . GLU A 1 537 ? 25.441 -16.049 -28.011 1.00 93.44 537 GLU A C 1
ATOM 4160 O O . GLU A 1 537 ? 26.014 -16.332 -26.956 1.00 93.44 537 GLU A O 1
ATOM 4165 N N . MET A 1 538 ? 26.111 -15.642 -29.092 1.00 91.25 538 MET A N 1
ATOM 4166 C CA . MET A 1 538 ? 27.568 -15.499 -29.115 1.00 91.25 538 MET A CA 1
ATOM 4167 C C . MET A 1 538 ? 28.058 -14.502 -28.058 1.00 91.25 538 MET A C 1
ATOM 4169 O O . MET A 1 538 ? 28.956 -14.821 -27.275 1.00 91.25 538 MET A O 1
ATOM 4173 N N . VAL A 1 539 ? 27.430 -13.325 -27.970 1.00 89.69 539 VAL A N 1
ATOM 4174 C CA . VAL A 1 539 ? 27.769 -12.317 -26.952 1.00 89.69 539 VAL A CA 1
ATOM 4175 C C . VAL A 1 539 ? 27.530 -12.853 -25.539 1.00 89.69 539 VAL A C 1
ATOM 4177 O O . VAL A 1 539 ? 28.365 -12.654 -24.651 1.00 89.69 539 VAL A O 1
ATOM 4180 N N . ALA A 1 540 ? 26.411 -13.546 -25.317 1.00 90.56 540 ALA A N 1
ATOM 4181 C CA . ALA A 1 540 ? 26.091 -14.147 -24.029 1.00 90.56 540 ALA A CA 1
ATOM 4182 C C . ALA A 1 540 ? 27.131 -15.199 -23.609 1.00 90.56 540 ALA A C 1
ATOM 4184 O O . ALA A 1 540 ? 27.485 -15.256 -22.433 1.00 90.56 540 ALA A O 1
ATOM 4185 N N . MET A 1 541 ? 27.646 -15.999 -24.550 1.00 89.75 541 MET A N 1
ATOM 4186 C CA . MET A 1 541 ? 28.682 -17.003 -24.286 1.00 89.75 541 MET A CA 1
ATOM 4187 C C . MET A 1 541 ? 30.052 -16.390 -23.975 1.00 89.75 541 MET A C 1
ATOM 4189 O O . MET A 1 541 ? 30.759 -16.891 -23.100 1.00 89.75 541 MET A O 1
ATOM 4193 N N . GLU A 1 542 ? 30.445 -15.326 -24.677 1.00 87.38 542 GLU A N 1
ATOM 4194 C CA . GLU A 1 542 ? 31.750 -14.686 -24.478 1.00 87.38 542 GLU A CA 1
ATOM 4195 C C . GLU A 1 542 ? 31.796 -13.851 -23.196 1.00 87.38 542 GLU A C 1
ATOM 4197 O O . GLU A 1 542 ? 32.684 -14.022 -22.354 1.00 87.38 542 GLU A O 1
ATOM 4202 N N . ASN A 1 543 ? 30.846 -12.925 -23.044 1.00 83.12 543 ASN A N 1
ATOM 4203 C CA . ASN A 1 543 ? 30.739 -12.075 -21.869 1.00 83.12 543 ASN A CA 1
ATOM 4204 C C . ASN A 1 543 ? 29.287 -11.598 -21.662 1.00 83.12 543 ASN A C 1
ATOM 4206 O O . ASN A 1 543 ? 28.897 -10.564 -22.209 1.00 83.12 543 ASN A O 1
ATOM 4210 N N . PRO A 1 544 ? 28.509 -12.235 -20.766 1.00 86.94 544 PRO A N 1
ATOM 4211 C CA . PRO A 1 544 ? 27.119 -11.855 -20.498 1.00 86.94 544 PRO A CA 1
ATOM 4212 C C . PRO A 1 544 ? 26.913 -10.395 -20.063 1.00 86.94 544 PRO A C 1
ATOM 4214 O O . PRO A 1 544 ? 25.801 -9.870 -20.136 1.00 86.94 544 PRO A O 1
ATOM 4217 N N . SER A 1 545 ? 27.952 -9.720 -19.552 1.00 82.62 545 SER A N 1
ATOM 4218 C CA . SER A 1 545 ? 27.852 -8.301 -19.182 1.00 82.62 545 SER A CA 1
ATOM 4219 C C . SER A 1 545 ? 27.729 -7.369 -20.392 1.00 82.62 545 SER A C 1
ATOM 4221 O O . SER A 1 545 ? 27.137 -6.297 -20.264 1.00 82.62 545 SER A O 1
ATOM 4223 N N . ASP A 1 546 ? 28.167 -7.800 -21.576 1.00 85.31 546 ASP A N 1
ATOM 4224 C CA . ASP A 1 546 ? 28.086 -7.016 -22.808 1.00 85.31 546 ASP A CA 1
ATOM 4225 C C . ASP A 1 546 ? 26.639 -6.805 -23.276 1.00 85.31 546 ASP A C 1
ATOM 4227 O O . ASP A 1 546 ? 26.336 -5.765 -23.858 1.00 85.31 546 ASP A O 1
ATOM 4231 N N . LEU A 1 547 ? 25.713 -7.697 -22.902 1.00 88.12 547 LEU A N 1
ATOM 4232 C CA . LEU A 1 547 ? 24.270 -7.533 -23.132 1.00 88.12 547 LEU A CA 1
ATOM 4233 C C . LEU A 1 547 ? 23.677 -6.298 -22.428 1.00 88.12 547 LEU A C 1
ATOM 4235 O O . LEU A 1 547 ? 22.572 -5.868 -22.744 1.00 88.12 547 LEU A O 1
ATOM 4239 N N . LYS A 1 548 ? 24.396 -5.721 -21.456 1.00 83.56 548 LYS A N 1
ATOM 4240 C CA . LYS A 1 548 ? 23.985 -4.523 -20.701 1.00 83.56 548 LYS A CA 1
ATOM 4241 C C . LYS A 1 548 ? 24.567 -3.232 -21.286 1.00 83.56 548 LYS A C 1
ATOM 4243 O O . LYS A 1 548 ? 24.313 -2.150 -20.749 1.00 83.56 548 LYS A O 1
ATOM 4248 N N . LYS A 1 549 ? 25.375 -3.329 -22.348 1.00 85.94 549 LYS A N 1
ATOM 4249 C CA . LYS A 1 549 ? 25.908 -2.173 -23.075 1.00 85.94 549 LYS A CA 1
ATOM 4250 C C . LYS A 1 549 ? 24.815 -1.535 -23.927 1.00 85.94 549 LYS A C 1
ATOM 4252 O O . LYS A 1 549 ? 23.759 -2.105 -24.174 1.00 85.94 549 LYS A O 1
ATOM 4257 N N . GLN A 1 550 ? 25.082 -0.319 -24.391 1.00 84.06 550 GLN A N 1
ATOM 4258 C CA . GLN A 1 550 ? 24.176 0.352 -25.315 1.00 84.06 550 GLN A CA 1
ATOM 4259 C C . GLN A 1 550 ? 24.098 -0.403 -26.642 1.00 84.06 550 GLN A C 1
ATOM 4261 O O . GLN A 1 550 ? 25.136 -0.596 -27.275 1.00 84.06 550 GLN A O 1
ATOM 4266 N N . LEU A 1 551 ? 22.882 -0.754 -27.063 1.00 89.00 551 LEU A N 1
ATOM 4267 C CA . LEU A 1 551 ? 22.619 -1.353 -28.366 1.00 89.00 551 LEU A CA 1
ATOM 4268 C C . LEU A 1 551 ? 22.929 -0.367 -29.501 1.00 89.00 551 LEU A C 1
ATOM 4270 O O . LEU A 1 551 ? 22.597 0.817 -29.416 1.00 89.00 551 LEU A O 1
ATOM 4274 N N . VAL A 1 552 ? 23.569 -0.888 -30.541 1.00 90.38 552 VAL A N 1
ATOM 4275 C CA . VAL A 1 552 ? 23.812 -0.252 -31.835 1.00 90.38 552 VAL A CA 1
ATOM 4276 C C . VAL A 1 552 ? 23.481 -1.292 -32.896 1.00 90.38 552 VAL A C 1
ATOM 4278 O O . VAL A 1 552 ? 24.096 -2.360 -32.915 1.00 90.38 552 VAL A O 1
ATOM 4281 N N . VAL A 1 553 ? 22.516 -0.994 -33.762 1.00 92.31 553 VAL A N 1
ATOM 4282 C CA . VAL A 1 553 ? 22.105 -1.917 -34.829 1.00 92.31 553 VAL A CA 1
ATOM 4283 C C . VAL A 1 553 ? 22.691 -1.483 -36.168 1.00 92.31 553 VAL A C 1
ATOM 4285 O O . VAL A 1 553 ? 22.679 -0.300 -36.509 1.00 92.31 553 VAL A O 1
ATOM 4288 N N . GLU A 1 554 ? 23.191 -2.449 -36.936 1.00 92.06 554 GLU A N 1
ATOM 4289 C CA . GLU A 1 554 ? 23.726 -2.261 -38.284 1.00 92.06 554 GLU A CA 1
ATOM 4290 C C . GLU A 1 554 ? 23.034 -3.230 -39.255 1.00 92.06 554 GLU A C 1
ATOM 4292 O O . GLU A 1 554 ? 23.234 -4.443 -39.183 1.00 92.06 554 GLU A O 1
ATOM 4297 N N . PHE A 1 555 ? 22.232 -2.706 -40.187 1.00 92.69 555 PHE A N 1
ATOM 4298 C CA . PHE A 1 555 ? 21.669 -3.532 -41.256 1.00 92.69 555 PHE A CA 1
ATOM 4299 C C . PHE A 1 555 ? 22.733 -3.843 -42.308 1.00 92.69 555 PHE A C 1
ATOM 4301 O O . PHE A 1 555 ? 23.403 -2.947 -42.832 1.00 92.69 555 PHE A O 1
ATOM 4308 N N . GLU A 1 556 ? 22.913 -5.126 -42.621 1.00 91.38 556 GLU A N 1
ATOM 4309 C CA . GLU A 1 556 ? 23.929 -5.540 -43.581 1.00 91.38 556 GLU A CA 1
ATOM 4310 C C . GLU A 1 556 ? 23.682 -4.929 -44.969 1.00 91.38 556 GLU A C 1
ATOM 4312 O O . GLU A 1 556 ? 22.614 -5.070 -45.557 1.00 91.38 556 GLU A O 1
ATOM 4317 N N . GLY A 1 557 ? 24.708 -4.267 -45.510 1.00 87.50 557 GLY A N 1
ATOM 4318 C CA . GLY A 1 557 ? 24.644 -3.616 -46.820 1.00 87.50 557 GLY A CA 1
ATOM 4319 C C . GLY A 1 557 ? 24.092 -2.188 -46.797 1.00 87.50 557 GLY A C 1
ATOM 4320 O O . GLY A 1 557 ? 24.106 -1.532 -47.839 1.00 87.50 557 GLY A O 1
ATOM 4321 N N . GLU A 1 558 ? 23.681 -1.669 -45.637 1.00 86.94 558 GLU A N 1
ATOM 4322 C CA . GLU A 1 558 ? 23.151 -0.311 -45.491 1.00 86.94 558 GLU A CA 1
ATOM 4323 C C . GLU A 1 558 ? 24.180 0.627 -44.848 1.00 86.94 558 GLU A C 1
ATOM 4325 O O . GLU A 1 558 ? 24.821 0.304 -43.849 1.00 86.94 558 GLU A O 1
ATOM 4330 N N . GLN A 1 559 ? 24.360 1.817 -45.429 1.00 75.44 559 GLN A N 1
ATOM 4331 C CA . GLN A 1 559 ? 25.185 2.860 -44.819 1.00 75.44 559 GLN A CA 1
ATOM 4332 C C . GLN A 1 559 ? 24.320 3.704 -43.884 1.00 75.44 559 GLN A C 1
ATOM 4334 O O . GLN A 1 559 ? 23.512 4.511 -44.337 1.00 75.44 559 GLN A O 1
ATOM 4339 N N . GLY A 1 560 ? 24.525 3.549 -42.579 1.00 70.25 560 GLY A N 1
ATOM 4340 C CA . GLY A 1 560 ? 23.869 4.354 -41.557 1.00 70.25 560 GLY A CA 1
ATOM 4341 C C . GLY A 1 560 ? 24.657 4.319 -40.254 1.00 70.25 560 GLY A C 1
ATOM 4342 O O . GLY A 1 560 ? 25.236 3.296 -39.900 1.00 70.25 560 GLY A O 1
ATOM 4343 N N . VAL A 1 561 ? 24.709 5.450 -39.552 1.00 77.00 561 VAL A N 1
ATOM 4344 C CA . VAL A 1 561 ? 25.194 5.505 -38.169 1.00 77.00 561 VAL A CA 1
ATOM 4345 C C . VAL A 1 561 ? 23.966 5.504 -37.273 1.00 77.00 561 VAL A C 1
ATOM 4347 O O . VAL A 1 561 ? 23.096 6.363 -37.421 1.00 77.00 561 VAL A O 1
ATOM 4350 N N . ASP A 1 562 ? 23.877 4.538 -36.364 1.00 79.81 562 ASP A N 1
ATOM 4351 C CA . ASP A 1 562 ? 22.744 4.446 -35.452 1.00 79.81 562 ASP A CA 1
ATOM 4352 C C . ASP A 1 562 ? 22.838 5.506 -34.344 1.00 79.81 562 ASP A C 1
ATOM 4354 O O . ASP A 1 562 ? 23.577 5.366 -33.369 1.00 79.81 562 ASP A O 1
ATOM 4358 N N . GLU A 1 563 ? 22.064 6.580 -34.497 1.00 79.00 563 GLU A N 1
ATOM 4359 C CA . GLU A 1 563 ? 21.802 7.567 -33.440 1.00 79.00 563 GLU A CA 1
ATOM 4360 C C . GLU A 1 563 ? 20.517 7.233 -32.644 1.00 79.00 563 GLU A C 1
ATOM 4362 O O . GLU A 1 563 ? 19.982 8.075 -31.924 1.00 79.00 563 GLU A O 1
ATOM 4367 N N . GLY A 1 564 ? 20.011 5.997 -32.774 1.00 78.62 564 GLY A N 1
ATOM 4368 C CA . GLY A 1 564 ? 18.806 5.461 -32.131 1.00 78.62 564 GLY A CA 1
ATOM 4369 C C . GLY A 1 564 ? 17.659 5.165 -33.104 1.00 78.62 564 GLY A C 1
ATOM 4370 O O . GLY A 1 564 ? 16.726 4.441 -32.754 1.00 78.62 564 GLY A O 1
ATOM 4371 N N . GLY A 1 565 ? 17.711 5.703 -34.327 1.00 85.88 565 GLY A N 1
ATOM 4372 C CA . GLY A 1 565 ? 16.695 5.470 -35.358 1.00 85.88 565 GLY A CA 1
ATOM 4373 C C . GLY A 1 565 ? 16.700 4.037 -35.891 1.00 85.88 565 GLY A C 1
ATOM 4374 O O . GLY A 1 565 ? 15.635 3.435 -36.007 1.00 85.88 565 GLY A O 1
ATOM 4375 N N . VAL A 1 566 ? 17.889 3.477 -36.140 1.00 89.50 566 VAL A N 1
ATOM 4376 C CA . VAL A 1 566 ? 18.046 2.114 -36.674 1.00 89.50 566 VAL A CA 1
ATOM 4377 C C . VAL A 1 566 ? 17.692 1.092 -35.597 1.00 89.50 566 VAL A C 1
ATOM 4379 O O . VAL A 1 566 ? 16.934 0.163 -35.857 1.00 89.50 566 VAL A O 1
ATOM 4382 N N . SER A 1 567 ? 18.128 1.319 -34.352 1.00 89.81 567 SER A N 1
ATOM 4383 C CA . SER A 1 567 ? 17.687 0.518 -33.201 1.00 89.81 567 SER A CA 1
ATOM 4384 C C . SER A 1 567 ? 16.163 0.526 -33.023 1.00 89.81 567 SER A C 1
ATOM 4386 O O . SER A 1 567 ? 15.564 -0.506 -32.728 1.00 89.81 567 SER A O 1
ATOM 4388 N N . LYS A 1 568 ? 15.503 1.679 -33.207 1.00 89.81 568 LYS A N 1
ATOM 4389 C CA . LYS A 1 568 ? 14.038 1.769 -33.119 1.00 89.81 568 LYS A CA 1
ATOM 4390 C C . LYS A 1 568 ? 13.358 0.951 -34.217 1.00 89.81 568 LYS A C 1
ATOM 4392 O O . LYS A 1 568 ? 12.406 0.236 -33.919 1.00 89.81 568 LYS A O 1
ATOM 4397 N N . GLU A 1 569 ? 13.831 1.068 -35.455 1.00 92.25 569 GLU A N 1
ATOM 4398 C CA . GLU A 1 569 ? 13.323 0.291 -36.589 1.00 92.25 569 GLU A CA 1
ATOM 4399 C C . GLU A 1 569 ? 13.495 -1.214 -36.352 1.00 92.25 569 GLU A C 1
ATOM 4401 O O . GLU A 1 569 ? 12.539 -1.968 -36.510 1.00 92.25 569 GLU A O 1
ATOM 4406 N N . PHE A 1 570 ? 14.669 -1.640 -35.877 1.00 93.31 570 PHE A N 1
ATOM 4407 C CA . PHE A 1 570 ? 14.934 -3.025 -35.490 1.00 93.31 570 PHE A CA 1
ATOM 4408 C C . PHE A 1 570 ? 13.878 -3.561 -34.517 1.00 93.31 570 PHE A C 1
ATOM 4410 O O . PHE A 1 570 ? 13.251 -4.578 -34.799 1.00 93.31 570 PHE A O 1
ATOM 4417 N N . PHE A 1 571 ? 13.610 -2.856 -33.412 1.00 93.06 571 PHE A N 1
ATOM 4418 C CA . PHE A 1 571 ? 12.588 -3.297 -32.459 1.00 93.06 571 PHE A CA 1
ATOM 4419 C C . PHE A 1 571 ? 11.176 -3.309 -33.052 1.00 93.06 571 PHE A C 1
ATOM 4421 O O . PHE A 1 571 ? 10.388 -4.176 -32.689 1.00 93.06 571 PHE A O 1
ATOM 4428 N N . GLN A 1 572 ? 10.840 -2.380 -33.952 1.00 92.88 572 GLN A N 1
ATOM 4429 C CA . GLN A 1 572 ? 9.538 -2.389 -34.628 1.00 92.88 572 GLN A CA 1
ATOM 4430 C C . GLN A 1 572 ? 9.359 -3.645 -35.483 1.00 92.88 572 GLN A C 1
ATOM 4432 O O . GLN A 1 572 ? 8.329 -4.302 -35.358 1.00 92.88 572 GLN A O 1
ATOM 4437 N N . LEU A 1 573 ? 10.370 -4.000 -36.281 1.00 93.06 573 LEU A N 1
ATOM 4438 C CA . LEU A 1 573 ? 10.344 -5.194 -37.126 1.00 93.06 573 LEU A CA 1
ATOM 4439 C C . LEU A 1 573 ? 10.311 -6.481 -36.288 1.00 93.06 573 LEU A C 1
ATOM 4441 O O . LEU A 1 573 ? 9.482 -7.349 -36.541 1.00 93.06 573 LEU A O 1
ATOM 4445 N N . VAL A 1 574 ? 11.136 -6.574 -35.235 1.00 92.50 574 VAL A N 1
ATOM 4446 C CA . VAL A 1 574 ? 11.142 -7.732 -34.322 1.00 92.50 574 VAL A CA 1
ATOM 4447 C C . VAL A 1 574 ? 9.774 -7.923 -33.662 1.00 92.50 574 VAL A C 1
ATOM 4449 O O . VAL A 1 574 ? 9.271 -9.039 -33.596 1.00 92.50 574 VAL A O 1
ATOM 4452 N N . VAL A 1 575 ? 9.155 -6.846 -33.166 1.00 91.69 575 VAL A N 1
ATOM 4453 C CA . VAL A 1 575 ? 7.827 -6.910 -32.533 1.00 91.69 575 VAL A CA 1
ATOM 4454 C C . VAL A 1 575 ? 6.764 -7.329 -33.550 1.00 91.69 575 VAL A C 1
ATOM 4456 O O . VAL A 1 575 ? 5.934 -8.178 -33.238 1.00 91.69 575 VAL A O 1
ATOM 4459 N N . GLU A 1 576 ? 6.787 -6.773 -34.761 1.00 90.12 576 GLU A N 1
ATOM 4460 C CA . GLU A 1 576 ? 5.856 -7.154 -35.829 1.00 90.12 576 GLU A CA 1
ATOM 4461 C C . GLU A 1 576 ? 5.963 -8.644 -36.182 1.00 90.12 576 GLU A C 1
ATOM 4463 O O . GLU A 1 576 ? 4.942 -9.318 -36.309 1.00 90.12 576 GLU A O 1
ATOM 4468 N N . GLU A 1 577 ? 7.183 -9.174 -36.273 1.00 89.19 577 GLU A N 1
ATOM 4469 C CA . GLU A 1 577 ? 7.440 -10.570 -36.631 1.00 89.19 577 GLU A CA 1
ATOM 4470 C C . GLU A 1 577 ? 7.087 -11.543 -35.497 1.00 89.19 577 GLU A C 1
ATOM 4472 O O . GLU A 1 577 ? 6.397 -12.534 -35.727 1.00 89.19 577 GLU A O 1
ATOM 4477 N N . ILE A 1 578 ? 7.463 -11.233 -34.251 1.00 89.75 578 ILE A N 1
ATOM 4478 C CA . ILE A 1 578 ? 7.188 -12.090 -33.086 1.00 89.75 578 ILE A CA 1
ATOM 4479 C C . ILE A 1 578 ? 5.685 -12.181 -32.779 1.00 89.75 578 ILE A C 1
ATOM 4481 O O . ILE A 1 578 ? 5.195 -13.242 -32.387 1.00 89.75 578 ILE A O 1
ATOM 4485 N N . PHE A 1 579 ? 4.937 -11.085 -32.948 1.00 88.25 579 PHE A N 1
ATOM 4486 C CA . PHE A 1 579 ? 3.481 -11.080 -32.759 1.00 88.25 579 PHE A CA 1
ATOM 4487 C C . PHE A 1 579 ? 2.701 -11.465 -34.021 1.00 88.25 579 PHE A C 1
ATOM 4489 O O . PHE A 1 579 ? 1.466 -11.483 -33.986 1.00 88.25 579 PHE A O 1
ATOM 4496 N N . ASN A 1 580 ? 3.381 -11.800 -35.121 1.00 86.75 580 ASN A N 1
ATOM 4497 C CA . ASN A 1 580 ? 2.728 -12.349 -36.297 1.00 86.75 580 ASN A CA 1
ATOM 4498 C C . ASN A 1 580 ? 2.120 -13.725 -35.943 1.00 86.75 580 ASN A C 1
ATOM 4500 O O . ASN A 1 580 ? 2.851 -14.616 -35.498 1.00 86.75 580 ASN A O 1
ATOM 4504 N N . PRO A 1 581 ? 0.806 -13.945 -36.156 1.00 86.81 581 PRO A N 1
ATOM 4505 C CA . PRO A 1 581 ? 0.180 -15.248 -35.938 1.00 86.81 581 PRO A CA 1
ATOM 4506 C C . PRO A 1 581 ? 0.872 -16.405 -36.673 1.00 86.81 581 PRO A C 1
ATOM 4508 O O . PRO A 1 581 ? 0.863 -17.526 -36.167 1.00 86.81 581 PRO A O 1
ATOM 4511 N N . ASP A 1 582 ? 1.500 -16.135 -37.822 1.00 85.56 582 ASP A N 1
ATOM 4512 C CA . ASP A 1 582 ? 2.242 -17.127 -38.609 1.00 85.56 582 ASP A CA 1
ATOM 4513 C C . ASP A 1 582 ? 3.490 -17.643 -37.875 1.00 85.56 582 ASP A C 1
ATOM 4515 O O . ASP A 1 582 ? 3.899 -18.786 -38.081 1.00 85.56 582 ASP A O 1
ATOM 4519 N N . PHE A 1 583 ? 4.071 -16.829 -36.986 1.00 84.00 583 PHE A N 1
ATOM 4520 C CA . PHE A 1 583 ? 5.225 -17.206 -36.168 1.00 84.00 583 PHE A CA 1
ATOM 4521 C C . PHE A 1 583 ? 4.827 -18.120 -34.993 1.00 84.00 583 PHE A C 1
ATOM 4523 O O . PHE A 1 583 ? 5.661 -18.825 -34.429 1.00 84.00 583 PHE A O 1
ATOM 4530 N N . GLY A 1 584 ? 3.539 -18.146 -34.624 1.00 83.25 584 GLY A N 1
ATOM 4531 C CA . GLY A 1 584 ? 2.972 -19.119 -33.684 1.00 83.25 584 GLY A CA 1
ATOM 4532 C C . GLY A 1 584 ? 3.405 -18.976 -32.220 1.00 83.25 584 GLY A C 1
ATOM 4533 O O . GLY A 1 584 ? 3.116 -19.868 -31.424 1.00 83.25 584 GLY A O 1
ATOM 4534 N N . MET A 1 585 ? 4.074 -17.881 -31.842 1.00 85.62 585 MET A N 1
ATOM 4535 C CA . MET A 1 585 ? 4.528 -17.650 -30.461 1.00 85.62 585 MET A CA 1
ATOM 4536 C C . MET A 1 585 ? 3.438 -17.090 -29.537 1.00 85.62 585 MET A C 1
ATOM 4538 O O . MET A 1 585 ? 3.424 -17.407 -28.349 1.00 85.62 585 MET A O 1
ATOM 4542 N N . PHE A 1 586 ? 2.527 -16.262 -30.061 1.00 87.50 586 PHE A N 1
ATOM 4543 C CA . PHE A 1 586 ? 1.515 -15.558 -29.267 1.00 87.50 586 PHE A CA 1
ATOM 4544 C C . PHE A 1 586 ? 0.113 -15.725 -29.855 1.00 87.50 586 PHE A C 1
ATOM 4546 O O . PHE A 1 586 ? -0.078 -15.767 -31.068 1.00 87.50 586 PHE A O 1
ATOM 4553 N N . THR A 1 587 ? -0.895 -15.759 -28.981 1.00 83.75 587 THR A N 1
ATOM 4554 C CA . THR A 1 587 ? -2.313 -15.754 -29.365 1.00 83.75 587 THR A CA 1
ATOM 4555 C C . THR A 1 587 ? -3.027 -14.574 -28.727 1.00 83.75 587 THR A C 1
ATOM 4557 O O . THR A 1 587 ? -2.871 -14.329 -27.530 1.00 83.75 587 THR A O 1
ATOM 4560 N N . THR A 1 588 ? -3.866 -13.873 -29.486 1.00 76.81 588 THR A N 1
ATOM 4561 C CA . THR A 1 588 ? -4.736 -12.831 -28.938 1.00 76.81 588 THR A CA 1
ATOM 4562 C C . THR A 1 588 ? -5.898 -13.466 -28.179 1.00 76.81 588 THR A C 1
ATOM 4564 O O . THR A 1 588 ? -6.742 -14.168 -28.737 1.00 76.81 588 THR A O 1
ATOM 4567 N N . GLN A 1 589 ? -5.956 -13.223 -26.872 1.00 6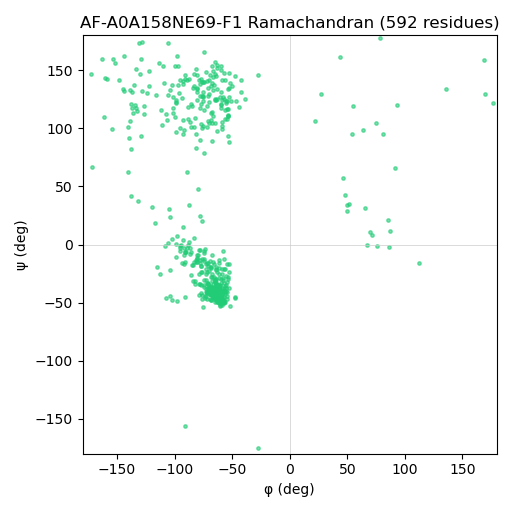5.19 589 GLN A N 1
ATOM 4568 C CA . GLN A 1 589 ? -7.075 -13.666 -26.054 1.00 65.19 589 GLN A CA 1
ATOM 4569 C C . GLN A 1 589 ? -8.262 -12.727 -26.311 1.00 65.19 589 GLN A C 1
ATOM 4571 O O . GLN A 1 589 ? -8.283 -11.588 -25.850 1.00 65.19 589 GLN A O 1
ATOM 4576 N N . CYS A 1 590 ? -9.254 -13.175 -27.085 1.00 48.84 590 CYS A N 1
ATOM 4577 C CA . CYS A 1 590 ? -10.530 -12.466 -27.163 1.00 48.84 590 CYS A CA 1
ATOM 4578 C C . CYS A 1 590 ? -11.217 -12.569 -25.797 1.00 48.84 590 CYS A C 1
ATOM 4580 O O . CYS A 1 590 ? -11.660 -13.655 -25.414 1.00 48.84 590 CYS A O 1
ATOM 4582 N N . LEU A 1 591 ? -11.313 -11.454 -25.069 1.00 48.88 591 LEU A N 1
ATOM 4583 C CA . LEU A 1 591 ? -12.170 -11.344 -23.892 1.00 48.88 591 LEU A CA 1
ATOM 4584 C C . LEU A 1 591 ? -13.609 -11.631 -24.337 1.00 48.88 591 LEU A C 1
ATOM 4586 O O . LEU A 1 591 ? -14.256 -10.801 -24.972 1.00 48.88 591 LEU A O 1
ATOM 4590 N N . ARG A 1 592 ? -14.102 -12.840 -24.054 1.00 41.12 592 ARG A N 1
ATOM 4591 C CA . ARG A 1 592 ? -15.537 -13.112 -24.096 1.00 41.12 592 ARG A CA 1
ATOM 4592 C C . ARG A 1 592 ? -16.138 -12.364 -22.915 1.00 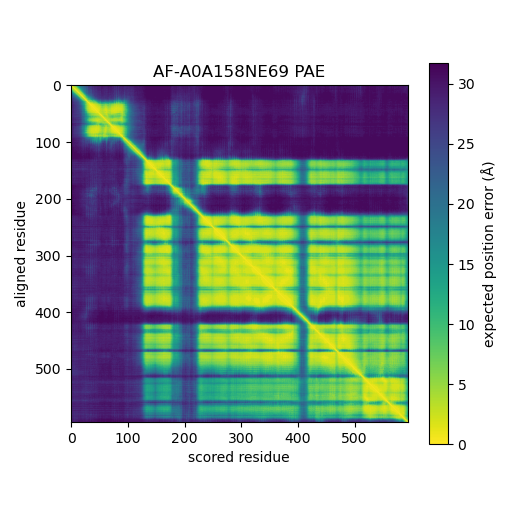41.12 592 ARG A C 1
ATOM 4594 O O . ARG A 1 592 ? -15.957 -12.794 -21.782 1.00 41.12 592 ARG A O 1
ATOM 4601 N N . GLU A 1 593 ? -16.797 -11.242 -23.187 1.00 39.94 593 GLU A N 1
ATOM 4602 C CA . GLU A 1 593 ? -17.728 -10.626 -22.243 1.00 39.94 593 GLU A CA 1
ATOM 4603 C C . GLU A 1 593 ? -18.750 -11.702 -21.845 1.00 39.94 593 GLU A C 1
ATOM 4605 O O . GLU A 1 593 ? -19.505 -12.197 -22.686 1.00 39.94 593 GLU A O 1
ATOM 4610 N N . SER A 1 594 ? -18.682 -12.143 -20.591 1.00 37.84 594 SER A N 1
ATOM 4611 C CA . SER A 1 594 ? -19.588 -13.118 -19.979 1.00 37.84 594 SER A CA 1
ATOM 4612 C C . SER A 1 594 ? -20.483 -12.442 -18.965 1.00 37.84 594 SER A C 1
ATOM 4614 O O . SER A 1 594 ? -19.904 -11.700 -18.135 1.00 37.84 594 SER A O 1
#

Sequence (594 aa):
MDRESPCTTAITRGSVGADRKRVGAESPCSDMKRAAAKKLIERYFYQLTDGCGNPHCDNQHCASSGKVTNLTPNQAAAQAIQLFSQEARLCDGTQPSKVARTTIEPGQTSLAKSLPVKSVNSTSSDEGKQESYLTEAKLLDIIGKCKAEDSYSLLIRTLGEVFSSGKALSLSFQKTEKSNSPLTALLERAPDSLLRPPADLNKEAVRSLQGEDKEEDSSDPSPTVPNNDDTSVDLPSVRRAFEALWSLPGEVFESALVNALVTLADDIELDLRVFRMVRWDSMDSLLNVFLIVFEIPMLGNSEYLELALHMLCKALSCVPVLAQAKLARVWAKHCKSRLPSLLQALQELITVKVIGGSFTRDYCVQDADTITAPTKVMKILYYASMLAGELDPPELILSDEGEPASSDKSTSRSAVSGQIPQDLLATELGITALDARKPFIPFTDFYNEPLSDAIEMDKDFAYYKSEEPQKFSFMNYAFILTPATKTLGLYYDNRIRMYSERRMSFLQTVVGQPTNPYLRLKVRRDHLIDDALVELEMVAMENPSDLKKQLVVEFEGEQGVDEGGVSKEFFQLVVEEIFNPDFGMFTTQCLRES

Secondary structure (DSSP, 8-state):
-----------------------PPPPHHHHHHHHHHHHHHHHHHHHHHT--S-TT---TT-GGGS-S----HHHHHHHHHHHHHTTPPPP-PPPPP----PPP---------------PPPP------------HHHHHHHHHHHHHHT--HHHHHHHHHHHH-HHHHHTTTBPPGGG--HHHHHHHTS-GGGSS-TT---TTTTTTTS--------------PPPTT--SB-HHHHHHHHHHHHTSTT-TTHHHHHHHHHHHHHHHHHHHHTSTTTT-S-HHHHHHHHHHHTT-TTTTSHHIIIIIIHHHHHHHHTS-HHHHHHHHHHHHHH-GGGHHHHHHHHHHHHHHHHHH---BTTB-GGG-HHHHHHHHHHHHHHHHHHHTSEEPPHHHHTTTS----S--------S--PPP---HHHHHHT--GGGEEE-SS-GGGG--HHHHHH--HHHHHHHHT-SSTTS--GGGGGGGS-HHHHHHHHHHHHHHHHHHHHHHHHHHHHTT----SEEEEEE-GGGHHHHHHHHHHHHHHH-GGGGGSEEEEEETT-----SSHHHHHHHHHHHHHHT-GGG-S---------

Foldseek 3Di:
DDDDDDDDDDDDDDDDDDDDDDPDDDDPVVVVVVVVLVVQLVQLLCQQAPNQPDCCDPFCSGVSPVNRDPDDSVRSSVVSVVCSVVVGDGDPHDDDDDDDDDDDDDDDDDDDDDDDDDDDDDDDDDDDDPQAAAFLVRLVVLLVVCVVVVHCVVVLVSLLRQLLDLQRLLPYQFDDCVCPDVVNVVVVPDPPVVPDDPDDDDPVVVVVVDDDDDDDDDDDDDPDDPDLLDARHPLVRLLVSLVSVVVDPDCVNVVSNLVSLLSNLVVLLCCLPPVVPPPDPDLSSNLSSVSSVLSNQVCLPPSNLPRHPLSNLSSVLSRDLLSLLSSLSNCLPPVLVSLVVLLVSLLSQLLCCLVVPDADPVRASQNDSSNVSSLSNVVSSQSSQLSNADFADVVVVVPVVDDPPPDDPDDDPPPDDDDPPDDSNCVSNVHDPVRRPDGNDDLVSLERPSNQVRDPLLVLLCQVPDPPVPTGHCVSSCSHHDPVSVVVNVVNVLVVLQVVLLVVQVVCVVVVHHDDSELEQEAELVCLVVSRVVSLVVCCVVPVSRVSHHYWYHHPPDDDGPPPPVVVVSVVSVVCCCPPVVVVNDDDDDPPPD

Organism: Atta cephalotes (NCBI:txid12957)

Solvent-accessible surface area (backbone atoms only — not comparable to full-atom values): 36081 Å² total; per-residue (Å²): 142,86,84,85,88,88,88,87,86,89,86,81,91,83,91,76,88,81,80,82,78,78,82,71,85,83,54,82,70,56,58,56,52,52,54,53,50,51,56,51,34,53,50,41,28,43,23,50,74,69,22,55,79,42,90,80,42,85,48,68,74,19,33,37,39,72,66,44,72,95,65,54,73,72,55,32,50,56,49,13,55,53,39,57,76,64,71,55,91,78,76,94,49,77,82,81,81,94,73,91,79,87,80,87,85,86,90,82,90,86,84,89,87,84,90,88,86,91,79,87,84,83,89,77,85,92,70,83,84,73,81,60,57,54,39,49,70,58,51,52,51,47,52,52,50,24,68,74,68,77,45,58,65,66,52,36,52,50,45,29,60,23,49,34,30,63,69,30,35,29,62,24,36,55,61,55,78,83,66,71,40,73,64,52,61,50,58,76,69,49,63,79,84,75,76,61,76,99,79,80,85,57,81,63,67,64,54,73,74,65,80,78,96,73,96,71,86,87,73,73,86,67,83,78,71,80,58,93,62,68,74,65,54,34,60,70,50,49,48,55,43,48,53,58,58,72,69,50,86,79,64,82,44,50,70,42,44,41,54,12,39,35,50,23,17,52,53,49,32,47,35,46,74,73,55,68,54,75,87,56,96,41,72,63,39,58,49,38,33,51,59,58,60,74,58,48,89,62,49,57,40,69,69,31,32,73,60,19,44,45,42,41,21,42,26,58,54,62,53,56,56,73,57,45,38,46,47,18,51,36,38,20,75,77,36,56,88,50,50,65,61,50,49,50,31,44,51,52,42,35,44,51,48,55,72,74,45,89,68,49,100,91,43,49,65,62,74,33,62,68,41,46,17,40,52,52,44,48,50,40,50,52,52,12,25,34,69,48,31,43,62,60,58,71,76,64,61,58,65,70,63,61,79,78,76,79,83,78,94,81,69,82,84,70,80,87,70,85,74,75,85,73,58,65,52,36,61,73,62,74,52,56,83,83,43,36,80,41,40,62,57,62,70,73,77,50,41,37,63,70,52,38,72,63,56,59,53,73,60,35,48,51,36,63,70,37,93,65,81,83,54,61,33,60,76,85,46,50,65,37,42,37,73,69,50,50,51,51,46,52,49,51,52,51,52,52,46,26,52,50,47,31,52,50,26,52,53,38,38,74,74,71,44,90,52,75,54,51,29,74,45,73,30,41,86,94,41,44,67,63,38,46,49,54,54,52,50,52,44,47,72,76,43,61,70,48,78,54,29,44,78,40,41,41,53,69,96,59,93,75,82,56,87,53,64,46,44,50,50,52,53,51,52,52,51,54,52,52,63,29,66,89,65,64,74,54,80,87,79,76,80,74,90,125

InterPro domains:
  IPR000569 HECT domain [PS50237] (543-594)
  IPR032353 Ubiquitin-protein ligase E3A, N-terminal zinc-binding domain [PF16558] (37-91)
  IPR035983 HECT, E3 ligase catalytic domain [SSF56204] (505-588)
  IPR042556 Ubiquitin-protein ligase E3A, N-terminal zinc-binding domain superfamily [G3DSA:6.10.130.10] (32-95)
  IPR044611 Ubiquitin-protein ligase E3A/B/C-like [PTHR45700] (433-588)

Mean predicted aligned error: 18.29 Å

Nearest PDB structures (foldseek):
  8r1g-assembly1_D  TM=8.431E-01  e=1.532E-27  Homo sapiens
  8jrn-assembly1_A  TM=8.435E-01  e=1.342E-26  Homo sapiens
  8gcr-assembly1_R  TM=8.448E-01  e=8.711E-25  Homo sapiens
  8jrq-assembly1_C  TM=8.330E-01  e=6.969E-23  Homo sapiens
  8jrr-assembly1_C  TM=8.102E-01  e=2.194E-19  Homo sapiens

pLDDT: mean 72.47, std 24.56, range [21.52, 98.0]

Radius of gyration: 34.94 Å; Cα contacts (8 Å, |Δi|>4): 554; chains: 1; bounding box: 112×72×107 Å